Protein 1ZJJ (pdb70)

Foldseek 3Di:
DAEEEEEDDLAQAHDQEGDPQNLVVQVLCVVVVHHYAYEYLAQQDALVVVQVSCVVNVRHDDSVRYHYLLLLVLVLCVVPHDQFEEEEAHHPRNVVSSVVSVSHYQYLVNVVVVCLLRAQAYEFFFHPPDDVSSLVSSLVSVLNHHAAEYSALDQWDADPVGTGGGRNVSSVVSCVSRVDDHQYQAFLDDSVVVVVCVVDDPHQYAFEEADLRGRQSSCVVVPHQFEHEPSGDDDPVNQVPRPGHHNYYYPGCSVVVVVVD/DEAEEEEDDLAQAPDQGGDPQSQVLVVLCVVVVHHYAYEYLAQQDALVVVQVSSVSNVDHDDSVRYHYLLLLQLVCCVPPHDQFEEEEAHHPRNVVSVVVNVSHYQYLVNVVVPCLLRAAAYEFFFHPPDDVSSLVSSLVNVLSHHAAEYSAQDQWDADPVGTHGGRNVSSVVSCVSNVDDHDYQAFLDDSSVVVVCVVPPPHQYAFEEADQRGRQSNCVVVVHQFEYEPSHDDDPVVQVVDPGHHNYYYPHSSVVSVVVVVD

Structure (mmCIF, N/CA/C/O backbone):
data_1ZJJ
#
_entry.id   1ZJJ
#
_cell.length_a   41.717
_cell.length_b   75.743
_cell.length_c   79.784
_cell.angle_alpha   90.00
_cell.angle_beta   103.21
_cell.angle_gamma   90.00
#
_symmetry.space_group_name_H-M   'P 1 21 1'
#
loop_
_entity.id
_entity.type
_entity.pdbx_description
1 polymer 'hypothetical protein PH1952'
2 non-polymer 'MAGNESIUM ION'
3 water water
#
loop_
_atom_site.group_PDB
_atom_site.id
_atom_site.type_symbol
_atom_site.label_atom_id
_atom_site.label_alt_id
_atom_site.label_comp_id
_atom_site.label_asym_id
_atom_site.label_entity_id
_atom_site.label_seq_id
_atom_site.pdbx_PDB_ins_code
_atom_site.Cartn_x
_atom_site.Cartn_y
_atom_site.Cartn_z
_atom_site.occupancy
_atom_site.B_iso_or_equiv
_atom_site.auth_seq_id
_atom_site.auth_comp_id
_atom_site.auth_asym_id
_atom_site.auth_atom_id
_atom_site.pdbx_PDB_model_num
ATOM 1 N N . MET A 1 1 ? 4.975 -21.893 -1.348 1.00 42.33 1 MET A N 1
ATOM 2 C CA . MET A 1 1 ? 4.988 -22.627 -0.066 1.00 41.46 1 MET A CA 1
ATOM 3 C C . MET A 1 1 ? 4.721 -21.723 1.133 1.00 39.49 1 MET A C 1
ATOM 4 O O . MET A 1 1 ? 3.650 -21.124 1.240 1.00 39.61 1 MET A O 1
ATOM 9 N N . VAL A 1 2 ? 5.692 -21.657 2.038 1.00 34.81 2 VAL A N 1
ATOM 10 C CA . VAL A 1 2 ? 5.588 -20.840 3.247 1.00 30.75 2 VAL A CA 1
ATOM 11 C C . VAL A 1 2 ? 6.789 -19.909 3.427 1.00 27.74 2 VAL A C 1
ATOM 12 O O . VAL A 1 2 ? 7.930 -20.337 3.325 1.00 26.65 2 VAL A O 1
ATOM 16 N N . ALA A 1 3 ? 6.514 -18.634 3.683 1.00 24.42 3 ALA A N 1
ATOM 17 C CA . ALA A 1 3 ? 7.570 -17.653 3.895 1.00 22.10 3 ALA A CA 1
ATOM 18 C C . ALA A 1 3 ? 7.390 -17.078 5.296 1.00 21.38 3 ALA A C 1
ATOM 19 O O . ALA A 1 3 ? 6.276 -16.713 5.685 1.00 22.09 3 ALA A O 1
ATOM 21 N N . ILE A 1 4 ? 8.479 -16.995 6.054 1.00 19.07 4 ILE A N 1
ATOM 22 C CA . ILE A 1 4 ? 8.398 -16.486 7.420 1.00 17.87 4 ILE A CA 1
ATOM 23 C C . ILE A 1 4 ? 8.962 -15.073 7.581 1.00 17.72 4 ILE A C 1
ATOM 24 O O . ILE A 1 4 ? 10.108 -14.807 7.221 1.00 19.50 4 ILE A O 1
ATOM 29 N N . ILE A 1 5 ? 8.138 -14.175 8.119 1.00 17.60 5 ILE A N 1
ATOM 30 C CA . ILE A 1 5 ? 8.518 -12.781 8.337 1.00 17.40 5 ILE A CA 1
ATOM 31 C C . ILE A 1 5 ? 8.777 -12.586 9.833 1.00 17.03 5 ILE A C 1
ATOM 32 O O . ILE A 1 5 ? 7.897 -12.826 10.663 1.00 17.28 5 ILE A O 1
ATOM 37 N N . PHE A 1 6 ? 9.987 -12.159 10.174 1.00 17.65 6 PHE A N 1
ATOM 38 C CA . PHE A 1 6 ? 10.348 -11.969 11.571 1.00 18.60 6 PHE A CA 1
ATOM 39 C C . PHE A 1 6 ? 10.540 -10.536 11.989 1.00 18.65 6 PHE A C 1
ATOM 40 O O . PHE A 1 6 ? 11.257 -9.779 11.334 1.00 19.20 6 PHE A O 1
ATOM 48 N N . ASP A 1 7 ? 9.906 -10.170 13.092 1.00 18.72 7 ASP A N 1
ATOM 49 C CA . ASP A 1 7 ? 10.132 -8.861 13.651 1.00 18.26 7 ASP A CA 1
ATOM 50 C C . ASP A 1 7 ? 11.508 -9.128 14.271 1.00 18.64 7 ASP A C 1
ATOM 51 O O . ASP A 1 7 ? 11.859 -10.290 14.512 1.00 17.26 7 ASP A O 1
ATOM 56 N N . MET A 1 8 ? 12.285 -8.093 14.558 1.00 18.56 8 MET A N 1
ATOM 57 C CA . MET A 1 8 ? 13.625 -8.331 15.073 1.00 18.47 8 MET A CA 1
ATOM 58 C C . MET A 1 8 ? 13.880 -8.223 16.575 1.00 19.13 8 MET A C 1
ATOM 59 O O . MET A 1 8 ? 14.203 -9.222 17.224 1.00 18.35 8 MET A O 1
ATOM 64 N N . ASP A 1 9 ? 13.760 -7.023 17.129 1.00 18.64 9 ASP A N 1
ATOM 65 C CA . ASP A 1 9 ? 14.004 -6.831 18.557 1.00 18.13 9 ASP A CA 1
ATOM 66 C C . ASP A 1 9 ? 12.987 -7.604 19.399 1.00 18.01 9 ASP A C 1
ATOM 67 O O . ASP A 1 9 ? 11.789 -7.440 19.225 1.00 16.02 9 ASP A O 1
ATOM 72 N N . GLY A 1 10 ? 13.470 -8.452 20.301 1.00 15.22 10 GLY A N 1
ATOM 73 C CA . GLY A 1 10 ? 12.580 -9.228 21.144 1.00 16.20 10 GLY A CA 1
ATOM 74 C C . GLY A 1 10 ? 12.197 -10.562 20.525 1.00 16.54 10 GLY A C 1
ATOM 75 O O . GLY A 1 10 ? 11.466 -11.349 21.125 1.00 16.05 10 GLY A O 1
ATOM 76 N N . VAL A 1 11 ? 12.696 -10.815 19.320 1.00 16.28 11 VAL A N 1
ATOM 77 C CA . VAL A 1 11 ? 12.403 -12.049 18.607 1.00 17.04 11 VAL A CA 1
ATOM 78 C C . VAL A 1 11 ? 13.693 -12.766 18.212 1.00 16.91 11 VAL A C 1
ATOM 79 O O . VAL A 1 11 ? 13.897 -13.933 18.545 1.00 16.34 11 VAL A O 1
ATOM 83 N N . LEU A 1 12 ? 14.563 -12.059 17.500 1.00 17.94 12 LEU A N 1
ATOM 84 C CA . LEU A 1 12 ? 15.830 -12.629 17.058 1.00 19.53 12 LEU A CA 1
ATOM 85 C C . LEU A 1 12 ? 16.912 -12.340 18.091 1.00 19.84 12 LEU A C 1
ATOM 86 O O . LEU A 1 12 ? 17.914 -13.045 18.176 1.00 19.70 12 LEU A O 1
ATOM 91 N N . TYR A 1 13 ? 16.697 -11.291 18.873 1.00 20.84 13 TYR A N 1
ATOM 92 C CA . TYR A 1 13 ? 17.642 -10.896 19.905 1.00 21.00 13 TYR A CA 1
ATOM 93 C C . TYR A 1 13 ? 16.995 -9.887 20.833 1.00 24.37 13 TYR A C 1
ATOM 94 O O . TYR A 1 13 ? 15.839 -9.493 20.640 1.00 21.83 13 TYR A O 1
ATOM 103 N N . ARG A 1 14 ? 17.763 -9.476 21.838 1.00 27.58 14 ARG A N 1
ATOM 104 C CA . ARG A 1 14 ? 17.340 -8.476 22.814 1.00 33.62 14 ARG A CA 1
ATOM 105 C C . ARG A 1 14 ? 18.472 -7.485 22.975 1.00 36.83 14 ARG A C 1
ATOM 106 O O . ARG A 1 14 ? 19.536 -7.835 23.488 1.00 37.12 14 ARG A O 1
ATOM 114 N N . GLY A 1 15 ? 18.243 -6.250 22.556 1.00 39.45 15 GLY A N 1
ATOM 115 C CA . GLY A 1 15 ? 19.278 -5.253 22.686 1.00 41.65 15 GLY A CA 1
ATOM 116 C C . GLY A 1 15 ? 20.560 -5.654 21.987 1.00 43.48 15 GLY A C 1
ATOM 117 O O . GLY A 1 15 ? 20.707 -5.431 20.784 1.00 44.65 15 GLY A O 1
ATOM 118 N N . ASN A 1 16 ? 21.469 -6.283 22.725 1.00 44.26 16 ASN A N 1
ATOM 119 C CA . ASN A 1 16 ? 22.762 -6.636 22.169 1.00 45.53 16 ASN A CA 1
ATOM 120 C C . ASN A 1 16 ? 23.106 -8.124 22.055 1.00 44.81 16 ASN A C 1
ATOM 121 O O . ASN A 1 16 ? 24.186 -8.468 21.570 1.00 45.35 16 ASN A O 1
ATOM 126 N N . ARG A 1 17 ? 22.196 -9.004 22.468 1.00 44.14 17 ARG A N 1
ATOM 127 C CA . ARG A 1 17 ? 22.484 -10.439 22.430 1.00 41.98 17 ARG A CA 1
ATOM 128 C C . ARG A 1 17 ? 21.418 -11.294 21.754 1.00 39.55 17 ARG A C 1
ATOM 129 O O . ARG A 1 17 ? 20.230 -11.179 22.055 1.00 37.79 17 ARG A O 1
ATOM 137 N N . ALA A 1 18 ? 21.868 -12.153 20.841 1.00 36.78 18 ALA A N 1
ATOM 138 C CA . ALA A 1 18 ? 20.988 -13.054 20.104 1.00 34.25 18 ALA A CA 1
ATOM 139 C C . ALA A 1 18 ? 20.272 -13.983 21.072 1.00 32.21 18 ALA A C 1
ATOM 140 O O . ALA A 1 18 ? 20.814 -14.346 22.112 1.00 31.65 18 ALA A O 1
ATOM 142 N N . ILE A 1 19 ? 19.046 -14.351 20.730 1.00 28.27 19 ILE A N 1
ATOM 143 C CA . ILE A 1 19 ? 18.260 -15.255 21.553 1.00 27.55 19 ILE A CA 1
ATOM 144 C C . ILE A 1 19 ? 18.726 -16.667 21.197 1.00 27.71 19 ILE A C 1
ATOM 145 O O . ILE A 1 19 ? 18.967 -16.975 20.032 1.00 26.12 19 ILE A O 1
ATOM 150 N N . PRO A 1 20 ? 18.884 -17.535 22.203 1.00 27.16 20 PRO A N 1
ATOM 151 C CA . PRO A 1 20 ? 19.337 -18.907 21.951 1.00 27.27 20 PRO A CA 1
ATOM 152 C C . PRO A 1 20 ? 18.479 -19.708 20.975 1.00 25.21 20 PRO A C 1
ATOM 153 O O . PRO A 1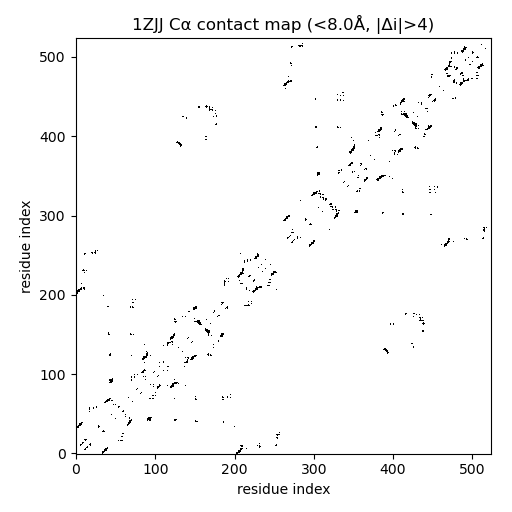 20 ? 17.254 -19.706 21.058 1.00 23.34 20 PRO A O 1
ATOM 157 N N . GLY A 1 21 ? 19.142 -20.394 20.049 1.00 24.12 21 GLY A N 1
ATOM 158 C CA . GLY A 1 21 ? 18.428 -21.198 19.077 1.00 23.31 21 GLY A CA 1
ATOM 159 C C . GLY A 1 21 ? 18.158 -20.481 17.767 1.00 23.38 21 GLY A C 1
ATOM 160 O O . GLY A 1 21 ? 17.781 -21.115 16.780 1.00 21.89 21 GLY A O 1
ATOM 161 N N . VAL A 1 22 ? 18.355 -19.163 17.752 1.00 23.25 22 VAL A N 1
ATOM 162 C CA . VAL A 1 22 ? 18.114 -18.376 16.547 1.00 23.06 22 VAL A CA 1
ATOM 163 C C . VAL A 1 22 ? 19.056 -18.739 15.405 1.00 24.94 22 VAL A C 1
ATOM 164 O O . VAL A 1 22 ? 18.652 -18.743 14.239 1.00 23.26 22 VAL A O 1
ATOM 168 N N . ARG A 1 23 ? 20.307 -19.048 15.732 1.00 24.93 23 ARG A N 1
ATOM 169 C CA . ARG A 1 23 ? 21.264 -19.406 14.695 1.00 27.68 23 ARG A CA 1
ATOM 170 C C . ARG A 1 23 ? 20.881 -20.725 14.040 1.00 26.54 23 ARG A C 1
ATOM 171 O O . ARG A 1 23 ? 20.952 -20.855 12.820 1.00 26.81 23 ARG A O 1
ATOM 179 N N . GLU A 1 24 ? 20.474 -21.705 14.843 1.00 26.12 24 GLU A N 1
ATOM 180 C CA . GLU A 1 24 ? 20.082 -22.997 14.287 1.00 26.57 24 GLU A CA 1
ATOM 181 C C . GLU A 1 24 ? 18.895 -22.793 13.350 1.00 25.40 24 GLU A C 1
ATOM 182 O O . GLU A 1 24 ? 18.876 -23.300 12.230 1.00 25.04 24 GLU A O 1
ATOM 188 N N . LEU A 1 25 ? 17.905 -22.039 13.818 1.00 23.86 25 LEU A N 1
ATOM 189 C CA . LEU A 1 25 ? 16.706 -21.765 13.030 1.00 22.60 25 LEU A CA 1
ATOM 190 C C . LEU A 1 25 ? 17.022 -21.152 11.670 1.00 21.32 25 LEU A C 1
ATOM 191 O O . LEU A 1 25 ? 16.602 -21.673 10.633 1.00 20.31 25 LEU A O 1
ATOM 196 N N . ILE A 1 26 ? 17.761 -20.049 11.672 1.00 19.44 26 ILE A N 1
ATOM 197 C CA . ILE A 1 26 ? 18.108 -19.376 10.427 1.00 19.87 26 ILE A CA 1
ATOM 198 C C . ILE A 1 26 ? 18.873 -20.303 9.472 1.00 20.47 26 ILE A C 1
ATOM 199 O O . ILE A 1 26 ? 18.613 -20.323 8.268 1.00 18.21 26 ILE A O 1
ATOM 204 N N . GLU A 1 27 ? 19.816 -21.070 10.003 1.00 19.87 27 GLU A N 1
ATOM 205 C CA . GLU A 1 27 ? 20.561 -21.983 9.157 1.00 22.54 27 GLU A CA 1
ATOM 206 C C . GLU A 1 27 ? 19.584 -23.034 8.636 1.00 21.82 27 GLU A C 1
ATOM 207 O O . GLU A 1 27 ? 19.652 -23.438 7.475 1.00 22.28 27 GLU A O 1
ATOM 213 N N . PHE A 1 28 ? 18.657 -23.455 9.488 1.00 21.72 28 PHE A N 1
ATOM 214 C CA . PHE A 1 28 ? 17.662 -24.444 9.086 1.00 24.27 28 PHE A CA 1
ATOM 215 C C . PHE A 1 28 ? 16.789 -23.948 7.928 1.00 23.60 28 PHE A C 1
ATOM 216 O O . PHE A 1 28 ? 16.527 -24.691 6.986 1.00 24.04 28 PHE A O 1
ATOM 224 N N . LEU A 1 29 ? 16.330 -22.700 8.000 1.00 23.09 29 LEU A N 1
ATOM 225 C CA . LEU A 1 29 ? 15.492 -22.138 6.938 1.00 23.36 29 LEU A CA 1
ATOM 226 C C . LEU A 1 29 ? 16.242 -22.114 5.611 1.00 23.86 29 LEU A C 1
ATOM 227 O O . LEU A 1 29 ? 15.683 -22.438 4.557 1.00 22.58 29 LEU A O 1
ATOM 232 N N . LYS A 1 30 ? 17.510 -21.722 5.666 1.00 25.44 30 LYS A N 1
ATOM 233 C CA . LYS A 1 30 ? 18.331 -21.647 4.471 1.00 26.73 30 LYS A CA 1
ATOM 234 C C . LYS A 1 30 ? 18.493 -23.020 3.833 1.00 28.08 30 LYS A C 1
ATOM 235 O O . LYS A 1 30 ? 18.295 -23.170 2.623 1.00 28.42 30 LYS A O 1
ATOM 241 N N . GLU A 1 31 ? 18.846 -24.020 4.644 1.00 28.36 31 GLU A N 1
ATOM 242 C CA . GLU A 1 31 ? 19.045 -25.391 4.157 1.00 30.22 31 GLU A CA 1
ATOM 243 C C . GLU A 1 31 ? 17.793 -25.893 3.439 1.00 30.83 31 GLU A C 1
ATOM 244 O O . GLU A 1 31 ? 17.896 -26.604 2.425 1.00 30.21 31 GLU A O 1
ATOM 250 N N . ARG A 1 32 ? 16.617 -25.540 3.968 1.00 30.28 32 ARG A N 1
ATOM 251 C CA . ARG A 1 32 ? 15.352 -25.980 3.400 1.00 31.46 32 ARG A CA 1
ATOM 252 C C . ARG A 1 32 ? 14.796 -25.056 2.298 1.00 30.35 32 ARG A C 1
ATOM 253 O O . ARG A 1 32 ? 13.778 -25.386 1.668 1.00 30.58 32 ARG A O 1
ATOM 261 N N . GLY A 1 33 ? 15.458 -23.921 2.049 1.00 27.75 33 GLY A N 1
ATOM 262 C CA . GLY A 1 33 ? 14.985 -22.997 1.029 1.00 27.48 33 GLY A CA 1
ATOM 263 C C . GLY A 1 33 ? 13.656 -22.371 1.417 1.00 26.15 33 GLY A C 1
ATOM 264 O O . GLY A 1 33 ? 12.846 -22.018 0.556 1.00 26.09 33 GLY A O 1
ATOM 265 N N . ILE A 1 34 ? 13.421 -22.256 2.722 1.00 23.83 34 ILE A N 1
ATOM 266 C CA . ILE A 1 34 ? 12.192 -21.654 3.228 1.00 23.44 34 ILE A CA 1
ATOM 267 C C . ILE A 1 34 ? 12.434 -20.159 3.200 1.00 22.10 34 ILE A C 1
ATOM 268 O O . ILE A 1 34 ? 13.318 -19.669 3.885 1.00 22.14 34 ILE A O 1
ATOM 273 N N . PRO A 1 35 ? 11.665 -19.421 2.394 1.00 22.68 35 PRO A N 1
ATOM 274 C CA . PRO A 1 35 ? 11.815 -17.967 2.287 1.00 22.62 35 PRO A CA 1
ATOM 275 C C . PRO A 1 35 ? 11.524 -17.235 3.600 1.00 22.85 35 PRO A C 1
ATOM 276 O O . PRO A 1 35 ? 10.642 -17.633 4.364 1.00 19.96 35 PRO A O 1
ATOM 280 N N . PHE A 1 36 ? 12.262 -16.161 3.855 1.00 22.56 36 PHE A N 1
ATOM 281 C CA . PHE A 1 36 ? 12.057 -15.386 5.071 1.00 21.71 36 PHE A CA 1
ATOM 282 C C . PHE A 1 36 ? 12.648 -13.985 4.950 1.00 21.62 36 PHE A C 1
ATOM 283 O O . PHE A 1 36 ? 13.517 -13.731 4.113 1.00 20.76 36 PHE A O 1
ATOM 291 N N . ALA A 1 37 ? 12.162 -13.076 5.787 1.00 20.85 37 ALA A N 1
ATOM 292 C CA . ALA A 1 37 ? 12.651 -11.704 5.797 1.00 21.69 37 ALA A CA 1
ATOM 293 C C . ALA A 1 37 ? 12.554 -11.155 7.213 1.00 21.62 37 ALA A C 1
ATOM 294 O O . ALA A 1 37 ? 11.789 -11.657 8.041 1.00 20.38 37 ALA A O 1
ATOM 296 N N . PHE A 1 38 ? 13.356 -10.138 7.492 1.00 22.46 38 PHE A N 1
ATOM 297 C CA . PHE A 1 38 ? 13.342 -9.507 8.801 1.00 21.14 38 PHE A CA 1
ATOM 298 C C . PHE A 1 38 ? 12.657 -8.165 8.614 1.00 22.46 38 PHE A C 1
ATOM 299 O O . PHE A 1 38 ? 12.918 -7.443 7.652 1.00 20.43 38 PHE A O 1
ATOM 307 N N . LEU A 1 39 ? 11.764 -7.847 9.535 1.00 21.57 39 LEU A N 1
ATOM 308 C CA . LEU A 1 39 ? 10.991 -6.624 9.446 1.00 24.53 39 LEU A CA 1
ATOM 309 C C . LEU A 1 39 ? 11.157 -5.811 10.715 1.00 25.23 39 LEU A C 1
ATOM 310 O O . LEU A 1 39 ? 11.005 -6.338 11.815 1.00 27.76 39 LEU A O 1
ATOM 315 N N . THR A 1 40 ? 11.490 -4.535 10.565 1.00 23.45 40 THR A N 1
ATOM 316 C CA . THR A 1 40 ? 11.641 -3.658 11.720 1.00 22.77 40 THR A CA 1
ATOM 317 C C . THR A 1 40 ? 11.069 -2.279 11.423 1.00 22.75 40 THR A C 1
ATOM 318 O O . THR A 1 40 ? 11.261 -1.747 10.331 1.00 22.23 40 THR A O 1
ATOM 322 N N . ASN A 1 41 ? 10.362 -1.710 12.394 1.00 20.58 41 ASN A N 1
ATOM 323 C CA . ASN A 1 41 ? 9.788 -0.382 12.234 1.00 22.93 41 ASN A CA 1
ATOM 324 C C . ASN A 1 41 ? 10.828 0.732 12.382 1.00 23.11 41 ASN A C 1
ATOM 325 O O . ASN A 1 41 ? 10.523 1.900 12.153 1.00 23.05 41 ASN A O 1
ATOM 330 N N . ASN A 1 42 ? 12.050 0.379 12.768 1.00 24.03 42 ASN A N 1
ATOM 331 C CA . ASN A 1 42 ? 13.089 1.389 12.927 1.00 25.61 42 ASN A CA 1
ATOM 332 C C . ASN A 1 42 ? 13.640 1.830 11.578 1.00 25.23 42 ASN A C 1
ATOM 333 O O . ASN A 1 42 ? 13.844 1.010 10.688 1.00 23.99 42 ASN A O 1
ATOM 338 N N . SER A 1 43 ? 13.896 3.126 11.429 1.00 26.37 43 SER A N 1
ATOM 339 C CA . SER A 1 43 ? 14.420 3.632 10.165 1.00 27.30 43 SER A CA 1
ATOM 340 C C . SER A 1 43 ? 15.721 4.403 10.300 1.00 26.94 43 SER A C 1
ATOM 341 O O . SER A 1 43 ? 16.191 4.991 9.332 1.00 27.83 43 SER A O 1
ATOM 344 N N . THR A 1 44 ? 16.307 4.404 11.492 1.00 26.26 44 THR A N 1
ATOM 345 C CA . THR A 1 44 ? 17.557 5.124 11.709 1.00 25.31 44 THR A CA 1
ATOM 346 C C . THR A 1 44 ? 18.748 4.405 11.082 1.00 25.80 44 THR A C 1
ATOM 347 O O . THR A 1 44 ? 19.753 5.027 10.775 1.00 23.63 44 THR A O 1
ATOM 351 N N . LYS A 1 45 ? 18.634 3.091 10.913 1.00 25.85 45 LYS A N 1
ATOM 352 C CA . LYS A 1 45 ? 19.719 2.289 10.344 1.00 27.62 45 LYS A CA 1
ATOM 353 C C . LYS A 1 45 ? 19.491 1.766 8.926 1.00 25.92 45 LYS A C 1
ATOM 354 O O . LYS A 1 45 ? 18.356 1.613 8.466 1.00 24.92 45 LYS A O 1
ATOM 360 N N . THR A 1 46 ? 20.597 1.487 8.245 1.00 24.33 46 THR A N 1
ATOM 361 C CA . THR A 1 46 ? 20.550 0.957 6.886 1.00 23.47 46 THR A CA 1
ATOM 362 C C . THR A 1 46 ? 20.427 -0.550 7.031 1.00 22.69 46 THR A C 1
ATOM 363 O O . THR A 1 46 ? 20.761 -1.099 8.080 1.00 20.70 46 THR A O 1
ATOM 367 N N . PRO A 1 47 ? 19.929 -1.242 5.995 1.00 22.69 47 PRO A N 1
ATOM 368 C CA . PRO A 1 47 ? 19.804 -2.699 6.096 1.00 23.54 47 PRO A CA 1
ATOM 369 C C . PRO A 1 47 ? 21.177 -3.318 6.324 1.00 23.97 47 PRO A C 1
ATOM 370 O O . PRO A 1 47 ? 21.321 -4.299 7.049 1.00 23.19 47 PRO A O 1
ATOM 374 N N . GLU A 1 48 ? 22.181 -2.716 5.696 1.00 25.42 48 GLU A N 1
ATOM 375 C CA . GLU A 1 48 ? 23.556 -3.170 5.806 1.00 27.09 48 GLU A CA 1
ATOM 376 C C . GLU A 1 48 ? 24.034 -3.113 7.257 1.00 28.35 48 GLU A C 1
ATOM 377 O O . GLU A 1 48 ? 24.721 -4.019 7.728 1.00 28.10 48 GLU A O 1
ATOM 383 N N . MET A 1 49 ? 23.672 -2.047 7.968 1.00 29.35 49 MET A N 1
ATOM 384 C CA . MET A 1 49 ? 24.075 -1.899 9.367 1.00 29.78 49 MET A CA 1
ATOM 385 C C . MET A 1 49 ? 23.468 -3.011 10.215 1.00 28.74 49 MET A C 1
ATOM 386 O O . MET A 1 49 ? 24.117 -3.539 11.122 1.00 28.63 49 MET A O 1
ATOM 391 N N . TYR A 1 50 ? 22.219 -3.360 9.926 1.00 27.79 50 TYR A N 1
ATOM 392 C CA . TYR A 1 50 ? 21.561 -4.434 10.656 1.00 27.33 50 TYR A CA 1
ATOM 393 C C . TYR A 1 50 ? 22.247 -5.765 10.360 1.00 27.63 50 TYR A C 1
ATOM 394 O O . TYR A 1 50 ? 22.416 -6.588 11.257 1.00 26.78 50 TYR A O 1
ATOM 403 N N . ARG A 1 51 ? 22.640 -5.978 9.103 1.00 28.69 51 ARG A N 1
ATOM 404 C CA . ARG A 1 51 ? 23.319 -7.223 8.744 1.00 28.79 51 ARG A CA 1
ATOM 405 C C . ARG A 1 51 ? 24.549 -7.417 9.608 1.00 28.75 51 ARG A C 1
ATOM 406 O O . ARG A 1 51 ? 24.794 -8.506 10.119 1.00 29.90 51 ARG A O 1
ATOM 414 N N . GLU A 1 52 ? 25.331 -6.354 9.757 1.00 30.40 52 GLU A N 1
ATOM 415 C CA . GLU A 1 52 ? 26.543 -6.414 10.559 1.00 30.37 52 GLU A CA 1
ATOM 416 C C . GLU A 1 52 ? 26.246 -6.677 12.035 1.00 29.15 52 GLU A C 1
ATOM 417 O O . GLU A 1 52 ? 26.965 -7.434 12.679 1.00 27.27 52 GLU A O 1
ATOM 423 N N . LYS A 1 53 ? 25.191 -6.056 12.563 1.00 28.12 53 LYS A N 1
ATOM 424 C CA . LYS A 1 53 ? 24.789 -6.252 13.957 1.00 28.57 53 LYS A CA 1
ATOM 425 C C . LYS A 1 53 ? 24.413 -7.722 14.167 1.00 29.14 53 LYS A C 1
ATOM 426 O O . LYS A 1 53 ? 24.782 -8.337 15.168 1.00 29.15 53 LYS A O 1
ATOM 432 N N . LEU A 1 54 ? 23.670 -8.277 13.213 1.00 29.11 54 LEU A N 1
ATOM 433 C CA . LEU A 1 54 ? 23.236 -9.668 13.287 1.00 29.92 54 LEU A CA 1
ATOM 434 C C . LEU A 1 54 ? 24.384 -10.660 13.124 1.00 31.01 54 LEU A C 1
ATOM 435 O O . LEU A 1 54 ? 24.457 -11.659 13.841 1.00 31.34 54 LEU A O 1
ATOM 440 N N . LEU A 1 55 ? 25.279 -10.391 12.180 1.00 32.46 55 LEU A N 1
ATOM 441 C CA . LEU A 1 55 ? 26.396 -11.297 11.946 1.00 33.68 55 LEU A CA 1
ATOM 442 C C . LEU A 1 55 ? 27.270 -11.412 13.184 1.00 34.34 55 LEU A C 1
ATOM 443 O O . LEU A 1 55 ? 27.757 -12.495 13.502 1.00 35.50 55 LEU A O 1
ATOM 448 N N . LYS A 1 56 ? 27.469 -10.297 13.882 1.00 35.69 56 LYS A N 1
ATOM 449 C CA . LYS A 1 56 ? 28.285 -10.309 15.089 1.00 36.68 56 LYS A CA 1
ATOM 450 C C . LYS A 1 56 ? 27.657 -11.204 16.146 1.00 37.25 56 LYS A C 1
ATOM 451 O O . LYS A 1 56 ? 28.317 -11.601 17.105 1.00 36.58 56 LYS A O 1
ATOM 457 N N . MET A 1 57 ? 26.375 -11.510 15.968 1.00 37.51 57 MET A N 1
ATOM 458 C CA . MET A 1 57 ? 25.656 -12.369 16.904 1.00 38.41 57 MET A CA 1
ATOM 459 C C . MET A 1 57 ? 25.620 -13.788 16.369 1.00 38.04 57 MET A C 1
ATOM 460 O O . MET A 1 57 ? 25.079 -14.687 17.014 1.00 39.77 57 MET A O 1
ATOM 465 N N . GLY A 1 58 ? 26.184 -13.985 15.182 1.00 37.17 58 GLY A N 1
ATOM 466 C CA . GLY A 1 58 ? 26.183 -15.304 14.584 1.00 36.35 58 GLY A CA 1
ATOM 467 C C . GLY A 1 58 ? 24.937 -15.525 13.748 1.00 36.17 58 GLY A C 1
ATOM 468 O O . GLY A 1 58 ? 24.580 -16.663 13.444 1.00 37.93 58 GLY A O 1
ATOM 469 N N . ILE A 1 59 ? 24.264 -14.434 13.393 1.00 34.97 59 ILE A N 1
ATOM 470 C CA . ILE A 1 59 ? 23.058 -14.490 12.571 1.00 34.76 59 ILE A CA 1
ATOM 471 C C . ILE A 1 59 ? 23.484 -13.978 11.196 1.00 33.74 59 ILE A C 1
ATOM 472 O O . ILE A 1 59 ? 23.679 -12.778 11.004 1.00 33.74 59 ILE A O 1
ATOM 477 N N . ASP A 1 60 ? 23.619 -14.896 10.243 1.00 32.48 60 ASP A N 1
ATOM 478 C CA . ASP A 1 60 ? 24.098 -14.565 8.903 1.00 30.92 60 ASP A CA 1
ATOM 479 C C . ASP A 1 60 ? 23.038 -14.544 7.806 1.00 29.59 60 ASP A C 1
ATOM 480 O O . ASP A 1 60 ? 22.618 -15.597 7.339 1.00 29.20 60 ASP A O 1
ATOM 485 N N . VAL A 1 61 ? 22.635 -13.350 7.377 1.00 27.03 61 VAL A N 1
ATOM 486 C CA . VAL A 1 61 ? 21.633 -13.211 6.321 1.00 26.12 61 VAL A CA 1
ATOM 487 C C . VAL A 1 61 ? 21.999 -12.124 5.317 1.00 26.02 61 VAL A C 1
ATOM 488 O O . VAL A 1 61 ? 22.934 -11.360 5.528 1.00 26.58 61 VAL A O 1
ATOM 492 N N . SER A 1 62 ? 21.249 -1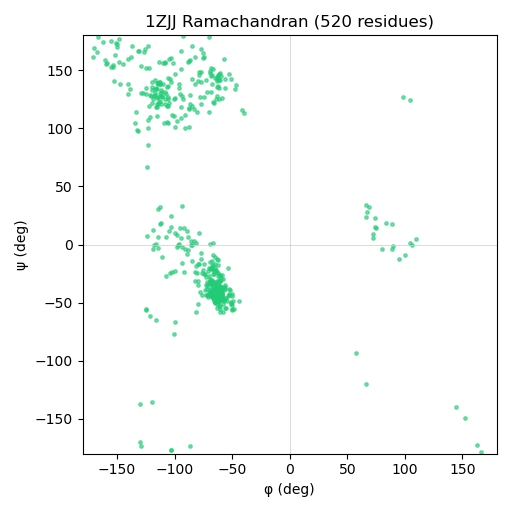2.064 4.220 1.00 27.40 62 SER A N 1
ATOM 493 C CA . SER A 1 62 ? 21.476 -11.059 3.190 1.00 26.43 62 SER A CA 1
ATOM 494 C C . SER A 1 62 ? 20.752 -9.771 3.560 1.00 27.04 62 SER A C 1
ATOM 495 O O . SER A 1 62 ? 19.644 -9.805 4.101 1.00 24.94 62 SER A O 1
ATOM 498 N N . SER A 1 63 ? 21.379 -8.637 3.267 1.00 25.96 63 SER A N 1
ATOM 499 C CA . SER A 1 63 ? 20.772 -7.349 3.561 1.00 26.51 63 SER A CA 1
ATOM 500 C C . SER A 1 63 ? 19.493 -7.171 2.749 1.00 26.99 63 SER A C 1
ATOM 501 O O . SER A 1 63 ? 18.622 -6.383 3.114 1.00 25.94 63 SER A O 1
ATOM 504 N N . SER A 1 64 ? 19.380 -7.912 1.650 1.00 25.13 64 SER A N 1
ATOM 505 C CA . SER A 1 64 ? 18.210 -7.801 0.788 1.00 25.73 64 SER A CA 1
ATOM 506 C C . SER A 1 64 ? 16.912 -8.299 1.424 1.00 24.85 64 SER A C 1
ATOM 507 O O . SER A 1 64 ? 15.829 -8.033 0.902 1.00 25.11 64 SER A O 1
ATOM 510 N N . ILE A 1 65 ? 17.007 -9.021 2.537 1.00 23.37 65 ILE A N 1
ATOM 511 C CA . ILE A 1 65 ? 15.794 -9.503 3.193 1.00 25.07 65 ILE A CA 1
ATOM 512 C C . ILE A 1 65 ? 15.492 -8.753 4.491 1.00 25.41 65 ILE A C 1
ATOM 513 O O . ILE A 1 65 ? 14.567 -9.103 5.226 1.00 24.49 65 ILE A O 1
ATOM 518 N N . ILE A 1 66 ? 16.276 -7.713 4.762 1.00 24.80 66 ILE A N 1
ATOM 519 C CA . ILE A 1 66 ? 16.075 -6.893 5.949 1.00 24.48 66 ILE A CA 1
ATOM 520 C C . ILE A 1 66 ? 15.287 -5.662 5.523 1.00 24.83 66 ILE A C 1
ATOM 521 O O . ILE A 1 66 ? 15.816 -4.761 4.868 1.00 24.49 66 ILE A O 1
ATOM 526 N N . ILE A 1 67 ? 14.013 -5.638 5.893 1.00 22.60 67 ILE A N 1
ATOM 527 C CA . ILE A 1 67 ? 13.132 -4.538 5.536 1.00 21.75 67 ILE A CA 1
ATOM 528 C C . ILE A 1 67 ? 12.902 -3.589 6.696 1.00 21.37 67 ILE A C 1
ATOM 529 O O . ILE A 1 67 ? 12.254 -3.944 7.686 1.00 20.89 67 ILE A O 1
ATOM 534 N N . THR A 1 68 ? 13.439 -2.384 6.565 1.00 20.99 68 THR A N 1
ATOM 535 C CA . THR A 1 68 ? 13.286 -1.348 7.573 1.00 20.86 68 THR A CA 1
ATOM 536 C C . THR A 1 68 ? 12.085 -0.497 7.158 1.00 21.06 68 THR A C 1
ATOM 537 O O . THR A 1 68 ? 11.609 -0.595 6.022 1.00 19.21 68 THR A O 1
ATOM 541 N N . SER A 1 69 ? 11.588 0.333 8.067 1.00 20.37 69 SER A N 1
ATOM 542 C CA . SER A 1 69 ? 10.451 1.178 7.730 1.00 21.24 69 SER A CA 1
ATOM 543 C C . SER A 1 69 ? 10.866 2.205 6.682 1.00 21.69 69 SER A C 1
ATOM 544 O O . SER A 1 69 ? 10.035 2.692 5.919 1.00 22.50 69 SER A O 1
ATOM 547 N N . GLY A 1 70 ? 12.154 2.531 6.649 1.00 22.52 70 GLY A N 1
ATOM 548 C CA . GLY A 1 70 ? 12.642 3.487 5.669 1.00 23.75 70 GLY A CA 1
ATOM 549 C C . GLY A 1 70 ? 12.571 2.884 4.276 1.00 23.52 70 GLY A C 1
ATOM 550 O O . GLY A 1 70 ? 12.152 3.529 3.313 1.00 22.58 70 GLY A O 1
ATOM 551 N N . LEU A 1 71 ? 12.986 1.629 4.178 1.00 23.22 71 LEU A N 1
ATOM 552 C CA . LEU A 1 71 ? 12.959 0.912 2.916 1.00 24.32 71 LEU A CA 1
ATOM 553 C C . LEU A 1 71 ? 11.498 0.788 2.471 1.00 22.99 71 LEU A C 1
ATOM 554 O O . LEU A 1 71 ? 11.168 1.044 1.317 1.00 22.14 71 LEU A O 1
ATOM 559 N N . ALA A 1 72 ? 10.625 0.406 3.397 1.00 22.78 72 ALA A N 1
ATOM 560 C CA . ALA A 1 72 ? 9.207 0.254 3.087 1.00 21.24 72 ALA A CA 1
ATOM 561 C C . ALA A 1 72 ? 8.599 1.582 2.634 1.00 21.87 72 ALA A C 1
ATOM 562 O O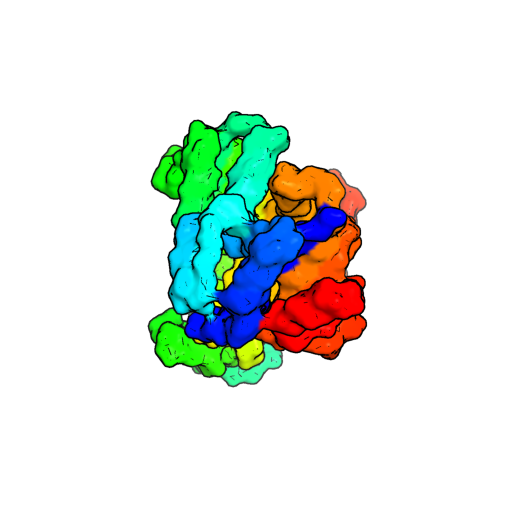 . ALA A 1 72 ? 7.739 1.611 1.754 1.00 20.30 72 ALA A O 1
ATOM 564 N N . THR A 1 73 ? 9.061 2.679 3.230 1.00 21.37 73 THR A N 1
ATOM 565 C CA . THR A 1 73 ? 8.551 4.004 2.891 1.00 21.43 73 THR A CA 1
ATOM 566 C C . THR A 1 73 ? 8.915 4.343 1.443 1.00 21.54 73 THR A C 1
ATOM 567 O O . THR A 1 73 ? 8.097 4.889 0.699 1.00 20.73 73 THR A O 1
ATOM 571 N N . ARG A 1 74 ? 10.139 4.013 1.044 1.00 22.31 74 ARG A N 1
ATOM 572 C CA . ARG A 1 74 ? 10.587 4.271 -0.319 1.00 22.24 74 ARG A CA 1
ATOM 573 C C . ARG A 1 74 ? 9.730 3.516 -1.327 1.00 22.81 74 ARG A C 1
ATOM 574 O O . ARG A 1 74 ? 9.264 4.085 -2.313 1.00 22.23 74 ARG A O 1
ATOM 582 N N . LEU A 1 75 ? 9.524 2.230 -1.070 1.00 23.41 75 LEU A N 1
ATOM 583 C CA . LEU A 1 75 ? 8.730 1.399 -1.963 1.00 24.17 75 LEU A CA 1
ATOM 584 C C . LEU A 1 75 ? 7.285 1.886 -2.049 1.00 23.77 75 LEU A C 1
ATOM 585 O O . LEU A 1 75 ? 6.672 1.838 -3.117 1.00 22.82 75 LEU A O 1
ATOM 590 N N . TYR A 1 76 ? 6.741 2.365 -0.936 1.00 22.86 76 TYR A N 1
ATOM 591 C CA . TYR A 1 76 ? 5.372 2.866 -0.945 1.00 23.91 76 TYR A CA 1
ATOM 592 C C . TYR A 1 76 ? 5.300 4.132 -1.788 1.00 24.34 76 TYR A C 1
ATOM 593 O O . TYR A 1 76 ? 4.371 4.316 -2.577 1.00 24.89 76 TYR A O 1
ATOM 602 N N . MET A 1 77 ? 6.286 5.006 -1.611 1.00 22.97 77 MET A N 1
ATOM 603 C CA . MET A 1 77 ? 6.324 6.264 -2.338 1.00 23.41 77 MET A CA 1
ATOM 604 C C . MET A 1 77 ? 6.451 6.069 -3.847 1.00 24.92 77 MET A C 1
ATOM 605 O O . MET A 1 77 ? 5.739 6.715 -4.621 1.00 25.11 77 MET A O 1
ATOM 610 N N . SER A 1 78 ? 7.347 5.177 -4.263 1.00 25.63 78 SER A N 1
ATOM 611 C CA . SER A 1 78 ? 7.549 4.911 -5.682 1.00 28.48 78 SER A CA 1
ATOM 612 C C . SER A 1 78 ? 6.286 4.333 -6.287 1.00 29.11 78 SER A C 1
ATOM 613 O O . SER A 1 78 ? 5.902 4.670 -7.408 1.00 28.85 78 SER A O 1
ATOM 616 N N . LYS A 1 79 ? 5.640 3.460 -5.527 1.00 29.53 79 LYS A N 1
ATOM 617 C CA . LYS A 1 79 ? 4.442 2.787 -5.989 1.00 31.28 79 LYS A CA 1
ATOM 618 C C . LYS A 1 79 ? 3.169 3.627 -5.996 1.00 30.96 79 LYS A C 1
ATOM 619 O O . LYS A 1 79 ? 2.405 3.591 -6.960 1.00 31.20 79 LYS A O 1
ATOM 625 N N . HIS A 1 80 ? 2.944 4.400 -4.942 1.00 31.63 80 HIS A N 1
ATOM 626 C CA . HIS A 1 80 ? 1.709 5.172 -4.846 1.00 31.42 80 HIS A CA 1
ATOM 627 C C . HIS A 1 80 ? 1.747 6.688 -4.961 1.00 31.66 80 HIS A C 1
ATOM 628 O O . HIS A 1 80 ? 0.696 7.317 -5.088 1.00 29.99 80 HIS A O 1
ATOM 635 N N . LEU A 1 81 ? 2.928 7.289 -4.926 1.00 28.20 81 LEU A N 1
ATOM 636 C CA . LEU A 1 81 ? 2.993 8.745 -4.992 1.00 28.57 81 LEU A CA 1
ATOM 637 C C . LEU A 1 81 ? 3.631 9.319 -6.247 1.00 28.49 81 LEU A C 1
ATOM 638 O O . LEU A 1 81 ? 4.407 8.652 -6.918 1.00 28.35 81 LEU A O 1
ATOM 643 N N . ASP A 1 82 ? 3.295 10.565 -6.555 1.00 29.32 82 ASP A N 1
ATOM 644 C CA . ASP A 1 82 ? 3.876 11.226 -7.710 1.00 30.37 82 ASP A CA 1
ATOM 645 C C . ASP A 1 82 ? 5.179 11.854 -7.244 1.00 29.38 82 ASP A C 1
ATOM 646 O O . ASP A 1 82 ? 5.206 12.575 -6.258 1.00 28.83 82 ASP A O 1
ATOM 651 N N . PRO A 1 83 ? 6.277 11.594 -7.962 1.00 28.85 83 PRO A N 1
ATOM 652 C CA . PRO A 1 83 ? 7.609 12.113 -7.648 1.00 26.82 83 PRO A CA 1
ATOM 653 C C . PRO A 1 83 ? 7.627 13.604 -7.340 1.00 26.10 83 PRO A C 1
ATOM 654 O O . PRO A 1 83 ? 6.974 14.385 -8.020 1.00 24.46 83 PRO A O 1
ATOM 658 N N . GLY A 1 84 ? 8.377 13.974 -6.304 1.00 25.41 84 GLY A N 1
ATOM 659 C CA . GLY A 1 84 ? 8.485 15.360 -5.891 1.00 22.40 84 GLY A CA 1
ATOM 660 C C . GLY A 1 84 ? 9.584 15.468 -4.848 1.00 22.45 84 GLY A C 1
ATOM 661 O O . GLY A 1 84 ? 9.985 14.446 -4.264 1.00 21.65 84 GLY A O 1
ATOM 662 N N . LYS A 1 85 ? 10.091 16.683 -4.620 1.00 20.17 85 LYS A N 1
ATOM 663 C CA . LYS A 1 85 ? 11.157 16.875 -3.636 1.00 20.36 85 LYS A CA 1
ATOM 664 C C . LYS A 1 85 ? 10.717 16.495 -2.225 1.00 19.20 85 LYS A C 1
ATOM 665 O O . LYS A 1 85 ? 9.565 16.677 -1.852 1.00 17.20 85 LYS A O 1
ATOM 671 N N . ILE A 1 86 ? 11.668 15.970 -1.461 1.00 18.22 86 ILE A N 1
ATOM 672 C CA . ILE A 1 86 ? 11.436 15.471 -0.109 1.00 18.68 86 ILE A CA 1
ATOM 673 C C . ILE A 1 86 ? 12.181 16.205 1.000 1.00 17.34 86 ILE A C 1
ATOM 674 O O . ILE A 1 86 ? 13.325 16.622 0.815 1.00 16.96 86 ILE A O 1
ATOM 679 N N . PHE A 1 87 ? 11.508 16.381 2.138 1.00 18.21 87 PHE A N 1
ATOM 680 C CA . PHE A 1 87 ? 12.139 16.976 3.317 1.00 17.62 87 PHE A CA 1
ATOM 681 C C . PHE A 1 87 ? 12.108 15.819 4.313 1.00 17.07 87 PHE A C 1
ATOM 682 O O . PHE A 1 87 ? 11.044 15.252 4.581 1.00 17.93 87 PHE A O 1
ATOM 690 N N . VAL A 1 88 ? 13.266 15.480 4.866 1.00 18.04 88 VAL A N 1
ATOM 691 C CA . VAL A 1 88 ? 13.368 14.351 5.778 1.00 18.92 88 VAL A CA 1
ATOM 692 C C . VAL A 1 88 ? 13.720 14.666 7.222 1.00 18.33 88 VAL A C 1
ATOM 693 O O . VAL A 1 88 ? 14.581 15.498 7.499 1.00 17.88 88 VAL A O 1
ATOM 697 N N . ILE A 1 89 ? 13.031 13.984 8.130 1.00 16.66 89 ILE A N 1
ATOM 698 C CA . ILE A 1 89 ? 13.284 14.087 9.563 1.00 18.11 89 ILE A CA 1
ATOM 699 C C . ILE A 1 89 ? 13.569 12.639 9.945 1.00 17.70 89 ILE A C 1
ATOM 700 O O . ILE A 1 89 ? 12.663 11.804 9.949 1.00 20.57 89 ILE A O 1
ATOM 705 N N . GLY A 1 90 ? 14.830 12.336 10.220 1.00 18.67 90 GLY A N 1
ATOM 706 C CA . GLY A 1 90 ? 15.190 10.980 10.583 1.00 20.67 90 GLY A CA 1
ATOM 707 C C . GLY A 1 90 ? 16.687 10.765 10.522 1.00 20.95 90 GLY A C 1
ATOM 708 O O . GLY A 1 90 ? 17.441 11.689 10.219 1.00 19.27 90 GLY A O 1
ATOM 709 N N . GLY A 1 91 ? 17.113 9.539 10.805 1.00 22.00 91 GLY A N 1
ATOM 710 C CA . GLY A 1 91 ? 18.529 9.225 10.794 1.00 23.55 91 GLY A CA 1
ATOM 711 C C . GLY A 1 91 ? 19.083 8.825 9.441 1.00 24.22 91 GLY A C 1
ATOM 712 O O . GLY A 1 91 ? 18.395 8.901 8.426 1.00 23.43 91 GLY A O 1
ATOM 713 N N . GLU A 1 92 ? 20.340 8.396 9.440 1.00 25.41 92 GLU A N 1
ATOM 714 C CA . GLU A 1 92 ? 21.043 7.973 8.230 1.00 27.32 92 GLU A CA 1
ATOM 715 C C . GLU A 1 92 ? 20.241 6.981 7.388 1.00 26.16 92 GLU A C 1
ATOM 716 O O . GLU A 1 92 ? 20.120 7.136 6.174 1.00 26.29 92 GLU A O 1
ATOM 722 N N . GLY A 1 93 ? 19.707 5.956 8.042 1.00 23.80 93 GLY A N 1
ATOM 723 C CA . GLY A 1 93 ? 18.932 4.949 7.340 1.00 24.17 93 GLY A CA 1
ATOM 724 C C . GLY A 1 93 ? 17.850 5.524 6.449 1.00 23.65 93 GLY A C 1
ATOM 725 O O . GLY A 1 93 ? 17.806 5.239 5.250 1.00 24.05 93 GLY A O 1
ATOM 726 N N . LEU A 1 94 ? 16.977 6.335 7.032 1.00 21.34 94 LEU A N 1
ATOM 727 C CA . LEU A 1 94 ? 15.881 6.942 6.287 1.00 20.73 94 LEU A CA 1
ATOM 728 C C . LEU A 1 94 ? 16.365 7.912 5.213 1.00 20.54 94 LEU A C 1
ATOM 729 O O . LEU A 1 94 ? 15.835 7.927 4.102 1.00 19.51 94 LEU A O 1
ATOM 734 N N . VAL A 1 95 ? 17.365 8.724 5.542 1.00 21.46 95 VAL A N 1
ATOM 735 C CA . VAL A 1 95 ? 17.899 9.685 4.579 1.00 22.70 95 VAL A CA 1
ATOM 736 C C . VAL A 1 95 ? 18.408 8.960 3.328 1.00 23.09 95 VAL A C 1
ATOM 737 O O . VAL A 1 95 ? 18.167 9.391 2.200 1.00 23.13 95 VAL A O 1
ATOM 741 N N . LYS A 1 96 ? 19.098 7.847 3.541 1.00 24.14 96 LYS A N 1
ATOM 742 C CA . LYS A 1 96 ? 19.637 7.052 2.446 1.00 25.52 96 LYS A CA 1
ATOM 743 C C . LYS A 1 96 ? 18.537 6.491 1.552 1.00 23.47 96 LYS A C 1
ATOM 744 O O . LYS A 1 96 ? 18.665 6.500 0.327 1.00 22.08 96 LYS A O 1
ATOM 750 N N . GLU A 1 97 ? 17.461 5.994 2.160 1.00 22.54 97 GLU A N 1
ATOM 751 C CA . GLU A 1 97 ? 16.355 5.442 1.380 1.00 22.61 97 GLU A CA 1
ATOM 752 C C . GLU A 1 97 ? 15.687 6.547 0.571 1.00 22.32 97 GLU A C 1
ATOM 753 O O . GLU A 1 97 ? 15.305 6.344 -0.581 1.00 21.85 97 GLU A O 1
ATOM 759 N N . MET A 1 98 ? 15.540 7.720 1.175 1.00 21.18 98 MET A N 1
ATOM 760 C CA . MET A 1 98 ? 14.917 8.822 0.466 1.00 22.07 98 MET A CA 1
ATOM 761 C C . MET A 1 98 ? 15.796 9.281 -0.692 1.00 24.24 98 MET A C 1
ATOM 762 O O . MET A 1 98 ? 15.285 9.682 -1.739 1.00 23.10 98 MET A O 1
ATOM 767 N N . GLN A 1 99 ? 17.114 9.207 -0.511 1.00 25.14 99 GLN A N 1
ATOM 768 C CA . GLN A 1 99 ? 18.045 9.584 -1.574 1.00 28.87 99 GLN A CA 1
ATOM 769 C C . GLN A 1 99 ? 17.889 8.632 -2.751 1.00 29.13 99 GLN A C 1
ATOM 770 O O . GLN A 1 99 ? 17.790 9.059 -3.899 1.00 29.35 99 GLN A O 1
ATOM 776 N N . ALA A 1 100 ? 17.878 7.338 -2.449 1.00 28.72 100 ALA A N 1
ATOM 777 C CA . ALA A 1 100 ? 17.739 6.306 -3.468 1.00 28.45 100 ALA A CA 1
ATOM 778 C C . ALA A 1 100 ? 16.517 6.521 -4.361 1.00 28.18 100 ALA A C 1
ATOM 779 O O . ALA A 1 100 ? 16.452 5.975 -5.459 1.00 27.51 100 ALA A O 1
ATOM 781 N N . LEU A 1 101 ? 15.544 7.300 -3.897 1.00 28.37 101 LEU A N 1
ATOM 782 C CA . LEU A 1 101 ? 14.365 7.566 -4.718 1.00 28.05 101 LEU A CA 1
ATOM 783 C C . LEU A 1 101 ? 14.772 8.427 -5.908 1.00 28.56 101 LEU A C 1
ATOM 784 O O . LEU A 1 101 ? 14.222 8.298 -7.004 1.00 27.66 101 LEU A O 1
ATOM 789 N N . GLY A 1 102 ? 15.746 9.301 -5.682 1.00 27.46 102 GLY A N 1
ATOM 790 C CA . GLY A 1 102 ? 16.222 10.175 -6.737 1.00 27.86 102 GLY A CA 1
ATOM 791 C C . GLY A 1 102 ? 15.268 11.308 -7.055 1.00 27.83 102 GLY A C 1
ATOM 792 O O . GLY A 1 102 ? 15.403 11.963 -8.092 1.00 28.13 102 GLY A O 1
ATOM 793 N N . TRP A 1 103 ? 14.303 11.547 -6.171 1.00 25.04 103 TRP A N 1
ATOM 794 C CA . TRP A 1 103 ? 13.330 12.613 -6.383 1.00 24.55 103 TRP A CA 1
ATOM 795 C C . TRP A 1 103 ? 13.867 13.979 -5.986 1.00 23.44 103 TRP A C 1
ATOM 796 O O . TRP A 1 103 ? 13.320 14.999 -6.393 1.00 23.51 103 TRP A O 1
ATOM 807 N N . GLY A 1 104 ? 14.920 13.998 -5.177 1.00 23.55 104 GLY A N 1
ATOM 808 C CA . GLY A 1 104 ? 15.490 15.260 -4.741 1.00 23.06 104 GLY A CA 1
ATOM 809 C C . GLY A 1 104 ? 15.135 15.583 -3.300 1.00 24.67 104 GLY A C 1
ATOM 810 O O . GLY A 1 104 ? 13.957 15.622 -2.937 1.00 25.77 104 GLY A O 1
ATOM 811 N N . ILE A 1 105 ? 16.150 15.816 -2.474 1.00 23.79 105 ILE A N 1
ATOM 812 C CA . ILE A 1 105 ? 15.937 16.131 -1.064 1.00 23.33 105 ILE A CA 1
ATOM 813 C C . ILE A 1 105 ? 16.224 17.593 -0.752 1.00 23.40 105 ILE A C 1
ATOM 814 O O . ILE A 1 105 ? 17.275 18.121 -1.118 1.00 24.48 105 ILE A O 1
ATOM 819 N N . VAL A 1 106 ? 15.280 18.243 -0.080 1.00 20.79 106 VAL A N 1
ATOM 820 C CA . VAL A 1 106 ? 15.446 19.631 0.320 1.00 21.25 106 VAL A CA 1
ATOM 821 C C . VAL A 1 106 ? 16.154 19.604 1.665 1.00 22.40 106 VAL A C 1
ATOM 822 O O . VAL A 1 106 ? 15.624 19.057 2.636 1.00 21.41 106 VAL A O 1
ATOM 826 N N . THR A 1 107 ? 17.356 20.171 1.717 1.00 22.77 107 THR A N 1
ATOM 827 C CA . THR A 1 107 ? 18.130 20.204 2.960 1.00 23.85 107 THR A CA 1
ATOM 828 C C . THR A 1 107 ? 17.701 21.400 3.813 1.00 24.43 107 THR A C 1
ATOM 829 O O . THR A 1 107 ? 16.958 22.262 3.345 1.00 23.37 107 THR A O 1
ATOM 833 N N . LEU A 1 108 ? 18.169 21.461 5.058 1.00 24.47 108 LEU A N 1
ATOM 834 C CA . LEU A 1 108 ? 17.798 22.575 5.909 1.00 24.76 108 LEU A CA 1
ATOM 835 C C . LEU A 1 108 ? 18.278 23.901 5.341 1.00 26.94 108 LEU A C 1
ATOM 836 O O . LEU A 1 108 ? 17.592 24.918 5.449 1.00 26.50 108 LEU A O 1
ATOM 841 N N . ASP A 1 109 ? 19.456 23.903 4.728 1.00 26.49 109 ASP A N 1
ATOM 842 C CA . ASP A 1 109 ? 19.968 25.150 4.142 1.00 28.42 109 ASP A CA 1
ATOM 843 C C . ASP A 1 109 ? 19.036 25.624 3.020 1.00 28.32 109 ASP A C 1
ATOM 844 O O . ASP A 1 109 ? 18.759 26.825 2.935 1.00 29.74 109 ASP A O 1
ATOM 849 N N . GLU A 1 110 ? 18.549 24.698 2.184 1.00 27.91 110 GLU A N 1
ATOM 850 C CA . GLU A 1 110 ? 17.661 25.058 1.096 1.00 27.48 110 GLU A CA 1
ATOM 851 C C . GLU A 1 110 ? 16.343 25.512 1.716 1.00 28.29 110 GLU A C 1
ATOM 852 O O . GLU A 1 110 ? 15.774 26.500 1.271 1.00 28.95 110 GLU A O 1
ATOM 858 N N . ALA A 1 111 ? 15.858 24.807 2.739 1.00 26.21 111 ALA A N 1
ATOM 859 C CA . ALA A 1 111 ? 14.614 25.213 3.404 1.00 26.13 111 ALA A CA 1
ATOM 860 C C . ALA A 1 111 ? 14.762 26.614 4.018 1.00 26.14 111 ALA A C 1
ATOM 861 O O . ALA A 1 111 ? 13.797 27.367 4.108 1.00 26.23 111 ALA A O 1
ATOM 863 N N . ARG A 1 112 ? 15.973 26.942 4.459 1.00 27.12 112 ARG A N 1
ATOM 864 C CA . ARG A 1 112 ? 16.241 28.248 5.057 1.00 26.99 112 ARG A CA 1
ATOM 865 C C . ARG A 1 112 ? 16.139 29.365 4.026 1.00 28.47 112 ARG A C 1
ATOM 866 O O . ARG A 1 112 ? 15.946 30.525 4.385 1.00 30.07 112 ARG A O 1
ATOM 874 N N . GLN A 1 113 ? 16.250 29.009 2.747 1.00 29.08 113 GLN A N 1
ATOM 875 C CA . GLN A 1 113 ? 16.152 29.982 1.655 1.00 29.50 113 GLN A CA 1
ATOM 876 C C . GLN A 1 113 ? 14.692 30.115 1.241 1.00 28.84 113 GLN A C 1
ATOM 877 O O . GLN A 1 113 ? 14.333 30.981 0.441 1.00 29.70 113 GLN A O 1
ATOM 883 N N . GLY A 1 114 ? 13.859 29.237 1.790 1.00 28.30 114 GLY A N 1
ATOM 884 C CA . GLY A 1 114 ? 12.442 29.258 1.479 1.00 27.89 114 GLY A CA 1
ATOM 885 C C . GLY A 1 114 ? 12.003 28.070 0.638 1.00 26.79 114 GLY A C 1
ATOM 886 O O . GLY A 1 114 ? 10.840 27.979 0.233 1.00 27.68 114 GLY A O 1
ATOM 887 N N . SER A 1 115 ? 12.929 27.148 0.386 1.00 26.78 115 SER A N 1
ATOM 888 C CA . SER A 1 115 ? 12.632 25.974 -0.427 1.00 25.73 115 SER A CA 1
ATOM 889 C C . SER A 1 115 ? 11.694 24.977 0.233 1.00 23.99 115 SER A C 1
ATOM 890 O O . SER A 1 115 ? 11.383 23.939 -0.349 1.00 22.19 115 SER A O 1
ATOM 893 N N . TRP A 1 116 ? 11.247 25.280 1.448 1.00 23.25 116 TRP A N 1
ATOM 894 C CA . TRP A 1 116 ? 10.309 24.392 2.112 1.00 23.13 116 TRP A CA 1
ATOM 895 C C . TRP A 1 116 ? 9.007 24.437 1.309 1.00 21.80 116 TRP A C 1
ATOM 896 O O . TRP A 1 116 ? 8.187 23.524 1.384 1.00 22.67 116 TRP A O 1
ATOM 907 N N . LYS A 1 117 ? 8.821 25.503 0.533 1.00 22.09 117 LYS A N 1
ATOM 908 C CA . LYS A 1 117 ? 7.618 25.635 -0.283 1.00 22.94 117 LYS A CA 1
ATOM 909 C C . LYS A 1 117 ? 7.648 24.709 -1.493 1.00 22.23 117 LYS A C 1
ATOM 910 O O . LYS A 1 117 ? 6.617 24.450 -2.112 1.00 22.99 117 LYS A O 1
ATOM 916 N N . GLU A 1 118 ? 8.831 24.212 -1.828 1.00 20.03 118 GLU A N 1
ATOM 917 C CA . GLU A 1 118 ? 8.983 23.329 -2.975 1.00 22.22 118 GLU A CA 1
ATOM 918 C C . GLU A 1 118 ? 8.952 21.861 -2.568 1.00 22.28 118 GLU A C 1
ATOM 919 O O . GLU A 1 118 ? 9.064 20.971 -3.409 1.00 21.40 118 GLU A O 1
ATOM 925 N N . VAL A 1 119 ? 8.790 21.616 -1.271 1.00 21.13 119 VAL A N 1
ATOM 926 C CA . VAL A 1 119 ? 8.726 20.256 -0.759 1.00 19.82 119 VAL A CA 1
ATOM 927 C C . VAL A 1 119 ? 7.379 19.640 -1.116 1.00 19.69 119 VAL A C 1
ATOM 928 O O . VAL A 1 119 ? 6.336 20.220 -0.821 1.00 19.10 119 VAL A O 1
ATOM 932 N N . LYS A 1 120 ? 7.406 18.473 -1.751 1.00 18.18 120 LYS A N 1
ATOM 933 C CA . LYS A 1 120 ? 6.172 17.790 -2.129 1.00 21.08 120 LYS A CA 1
ATOM 934 C C . LYS A 1 120 ? 5.823 16.674 -1.148 1.00 21.58 120 LYS A C 1
ATOM 935 O O . LYS A 1 120 ? 4.658 16.273 -1.037 1.00 23.21 120 LYS A O 1
ATOM 941 N N . HIS A 1 121 ? 6.830 16.179 -0.432 1.00 21.34 121 HIS A N 1
ATOM 942 C CA . HIS A 1 121 ? 6.679 15.065 0.491 1.00 20.36 121 HIS A CA 1
ATOM 943 C C . HIS A 1 121 ? 7.504 15.283 1.758 1.00 19.65 121 HIS A C 1
ATOM 944 O O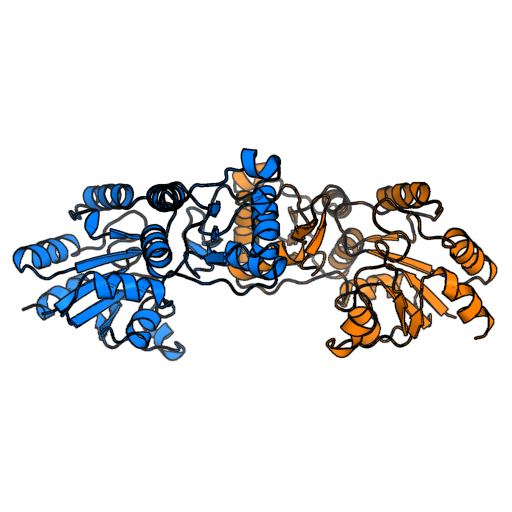 . HIS A 1 121 ? 8.695 15.561 1.715 1.00 18.95 121 HIS A O 1
ATOM 951 N N . VAL A 1 122 ? 6.902 15.126 2.931 1.00 19.10 122 VAL A N 1
ATOM 952 C CA . VAL A 1 122 ? 7.648 15.225 4.180 1.00 20.36 122 VAL A CA 1
ATOM 953 C C . VAL A 1 122 ? 7.631 13.831 4.784 1.00 19.78 122 VAL A C 1
ATOM 954 O O . VAL A 1 122 ? 6.563 13.261 5.000 1.00 21.18 122 VAL A O 1
ATOM 958 N N . VAL A 1 123 ? 8.815 13.283 5.033 1.00 19.77 123 VAL A N 1
ATOM 959 C CA . VAL A 1 123 ? 8.950 11.947 5.600 1.00 19.39 123 VAL A CA 1
ATOM 960 C C . VAL A 1 123 ? 9.503 12.069 7.019 1.00 18.64 123 VAL A C 1
ATOM 961 O O . VAL A 1 123 ? 10.547 12.688 7.238 1.00 18.72 123 VAL A O 1
ATOM 965 N N . VAL A 1 124 ? 8.802 11.463 7.972 1.00 17.32 124 VAL A N 1
ATOM 966 C CA . VAL A 1 124 ? 9.181 11.551 9.379 1.00 17.02 124 VAL A CA 1
ATOM 967 C C . VAL A 1 124 ? 9.430 10.215 10.067 1.00 17.60 124 VAL A C 1
ATOM 968 O O . VAL A 1 124 ? 8.536 9.371 10.159 1.00 18.29 124 VAL A O 1
ATOM 972 N N . GLY A 1 125 ? 10.652 10.036 10.553 1.00 18.49 125 GLY A N 1
ATOM 973 C CA . GLY A 1 125 ? 11.007 8.827 11.268 1.00 18.91 125 GLY A CA 1
ATOM 974 C C . GLY A 1 125 ? 11.657 9.260 12.572 1.00 19.91 125 GLY A C 1
ATOM 975 O O . GLY A 1 125 ? 11.668 10.452 12.891 1.00 18.75 125 GLY A O 1
ATOM 976 N N . LEU A 1 126 ? 12.190 8.311 13.333 1.00 19.75 126 LEU A N 1
ATOM 977 C CA . LEU A 1 126 ? 12.858 8.647 14.586 1.00 20.48 126 LEU A CA 1
ATOM 978 C C . LEU A 1 126 ? 14.080 9.508 14.283 1.00 20.61 126 LEU A C 1
ATOM 979 O O . LEU A 1 126 ? 14.912 9.142 13.457 1.00 21.55 126 LEU A O 1
ATOM 984 N N . ASP A 1 127 ? 14.190 10.651 14.948 1.00 20.53 127 ASP A N 1
ATOM 985 C CA . ASP A 1 127 ? 15.331 11.534 14.733 1.00 20.40 127 ASP A CA 1
ATOM 986 C C . ASP A 1 127 ? 15.956 11.989 16.050 1.00 20.88 127 ASP A C 1
ATOM 987 O O . ASP A 1 127 ? 15.479 12.928 16.687 1.00 20.27 127 ASP A O 1
ATOM 992 N N . PRO A 1 128 ? 17.039 11.318 16.473 1.00 20.62 128 PRO A N 1
ATOM 993 C CA . PRO A 1 128 ? 17.753 11.634 17.718 1.00 21.12 128 PRO A CA 1
ATOM 994 C C . PRO A 1 128 ? 18.356 13.034 17.710 1.00 20.27 128 PRO A C 1
ATOM 995 O O . PRO A 1 128 ? 18.772 13.546 18.745 1.00 20.72 128 PRO A O 1
ATOM 999 N N . ASP A 1 129 ? 18.402 13.647 16.533 1.00 20.02 129 ASP A N 1
ATOM 1000 C CA . ASP A 1 129 ? 18.955 14.985 16.393 1.00 21.49 129 ASP A CA 1
ATOM 1001 C C . ASP A 1 129 ? 17.862 15.963 15.988 1.00 20.05 129 ASP A C 1
ATOM 1002 O O . ASP A 1 129 ? 18.108 16.944 15.289 1.00 18.19 129 ASP A O 1
ATOM 1007 N N . LEU A 1 130 ? 16.646 15.680 16.434 1.00 19.61 130 LEU A N 1
ATOM 1008 C CA . LEU A 1 130 ? 15.502 16.532 16.131 1.00 20.14 130 LEU A CA 1
ATOM 1009 C C . LEU A 1 130 ? 15.718 17.929 16.696 1.00 18.86 130 LEU A C 1
ATOM 1010 O O . LEU A 1 130 ? 16.357 18.100 17.738 1.00 19.97 130 LEU A O 1
ATOM 1015 N N . THR A 1 131 ? 15.192 18.928 15.997 1.00 19.73 131 THR A N 1
ATOM 1016 C CA . THR A 1 131 ? 15.295 20.312 16.438 1.00 18.63 131 THR A CA 1
ATOM 1017 C C . THR A 1 131 ? 13.967 20.992 16.145 1.00 18.89 131 THR A C 1
ATOM 1018 O O . THR A 1 131 ? 13.185 20.518 15.315 1.00 18.64 131 THR A O 1
ATOM 1022 N N . TYR A 1 132 ? 13.704 22.101 16.820 1.00 18.36 132 TYR A N 1
ATOM 1023 C CA . TYR A 1 132 ? 12.460 22.815 16.579 1.00 18.74 132 TYR A CA 1
ATOM 1024 C C . TYR A 1 132 ? 12.464 23.296 15.131 1.00 18.17 132 TYR A C 1
ATOM 1025 O O . TYR A 1 132 ? 11.421 23.320 14.474 1.00 17.54 132 TYR A O 1
ATOM 1034 N N . GLU A 1 133 ? 13.638 23.679 14.634 1.00 18.76 133 GLU A N 1
ATOM 1035 C CA . GLU A 1 133 ? 13.735 24.157 13.259 1.00 18.82 133 GLU A CA 1
ATOM 1036 C C . GLU A 1 133 ? 13.185 23.120 12.282 1.00 18.11 133 GLU A C 1
ATOM 1037 O O . GLU A 1 133 ? 12.420 23.457 11.372 1.00 17.03 133 GLU A O 1
ATOM 1043 N N . LYS A 1 134 ? 13.575 21.862 12.471 1.00 17.91 134 LYS A N 1
ATOM 1044 C CA . LYS A 1 134 ? 13.102 20.787 11.605 1.00 18.16 134 LYS A CA 1
ATOM 1045 C C . LYS A 1 134 ? 11.585 20.678 11.693 1.00 19.25 134 LYS A C 1
ATOM 1046 O O . LYS A 1 134 ? 10.902 20.546 10.677 1.00 19.09 134 LYS A O 1
ATOM 1052 N N . LEU A 1 135 ? 11.060 20.718 12.912 1.00 17.60 135 LEU A N 1
ATOM 1053 C CA . LEU A 1 135 ? 9.615 20.633 13.105 1.00 19.87 135 LEU A CA 1
ATOM 1054 C C . LEU A 1 135 ? 8.925 21.798 12.410 1.00 19.31 135 LEU A C 1
ATOM 1055 O O . LEU A 1 135 ? 7.841 21.647 11.842 1.00 19.83 135 LEU A O 1
ATOM 1060 N N . LYS A 1 136 ? 9.564 22.961 12.461 1.00 19.33 136 LYS A N 1
ATOM 1061 C CA . LYS A 1 136 ? 9.025 24.169 11.847 1.00 18.27 136 LYS A CA 1
ATOM 1062 C C . LYS A 1 136 ? 8.864 24.015 10.338 1.00 19.48 136 LYS A C 1
ATOM 1063 O O . LYS A 1 136 ? 7.779 24.244 9.795 1.00 19.77 136 LYS A O 1
ATOM 1069 N N . TYR A 1 137 ? 9.932 23.623 9.653 1.00 19.61 137 TYR A N 1
ATOM 1070 C CA . TYR A 1 137 ? 9.850 23.478 8.202 1.00 18.51 137 TYR A CA 1
ATOM 1071 C C . TYR A 1 137 ? 8.973 22.318 7.770 1.00 19.71 137 TYR A C 1
ATOM 1072 O O . TYR A 1 137 ? 8.333 22.378 6.720 1.00 20.11 137 TYR A O 1
ATOM 1081 N N . ALA A 1 138 ? 8.929 21.265 8.577 1.00 19.45 138 ALA A N 1
ATOM 1082 C CA . ALA A 1 138 ? 8.085 20.129 8.242 1.00 19.44 138 ALA A CA 1
ATOM 1083 C C . ALA A 1 138 ? 6.637 20.596 8.350 1.00 18.14 138 ALA A C 1
ATOM 1084 O O . ALA A 1 138 ? 5.795 20.244 7.527 1.00 17.40 138 ALA A O 1
ATOM 1086 N N . THR A 1 139 ? 6.361 21.398 9.373 1.00 18.49 139 THR A N 1
ATOM 1087 C CA . THR A 1 139 ? 5.023 21.933 9.602 1.00 18.08 139 THR A CA 1
ATOM 1088 C C . THR A 1 139 ? 4.593 22.832 8.436 1.00 18.31 139 THR A C 1
ATOM 1089 O O . THR A 1 139 ? 3.505 22.658 7.879 1.00 16.97 139 THR A O 1
ATOM 1093 N N . LEU A 1 140 ? 5.450 23.784 8.071 1.00 15.97 140 LEU A N 1
ATOM 1094 C CA . LEU A 1 140 ? 5.160 24.707 6.972 1.00 17.71 140 LEU A CA 1
ATOM 1095 C C . LEU A 1 140 ? 4.922 23.970 5.660 1.00 18.13 140 LEU A C 1
ATOM 1096 O O . LEU A 1 140 ? 3.965 24.259 4.947 1.00 18.21 140 LEU A O 1
ATOM 1101 N N . ALA A 1 141 ? 5.794 23.016 5.344 1.00 18.89 141 ALA A N 1
ATOM 1102 C CA . ALA A 1 141 ? 5.667 22.241 4.113 1.00 18.75 141 ALA A CA 1
ATOM 1103 C C . ALA A 1 141 ? 4.360 21.440 4.071 1.00 18.93 141 ALA A C 1
ATOM 1104 O O . ALA A 1 141 ? 3.645 21.448 3.066 1.00 18.41 141 ALA A O 1
ATOM 1106 N N . ILE A 1 142 ? 4.041 20.753 5.160 1.00 18.52 142 ILE A N 1
ATOM 1107 C CA . ILE A 1 142 ? 2.815 19.963 5.199 1.00 18.91 142 ILE A CA 1
ATOM 1108 C C . ILE A 1 142 ? 1.607 20.880 5.078 1.00 19.74 142 ILE A C 1
ATOM 1109 O O . ILE A 1 142 ? 0.635 20.560 4.383 1.00 20.65 142 ILE A O 1
ATOM 1114 N N . ARG A 1 143 ? 1.670 22.031 5.739 1.00 19.70 143 ARG A N 1
ATOM 1115 C CA . ARG A 1 143 ? 0.568 22.976 5.660 1.00 20.74 143 ARG A CA 1
ATOM 1116 C C . ARG A 1 143 ? 0.492 23.515 4.236 1.00 21.74 143 ARG A C 1
ATOM 1117 O O . ARG A 1 143 ? -0.556 23.979 3.794 1.00 21.23 143 ARG A O 1
ATOM 1125 N N . ASN A 1 144 ? 1.608 23.421 3.519 1.00 22.66 144 ASN A N 1
ATOM 1126 C CA . ASN A 1 144 ? 1.672 23.884 2.140 1.00 23.20 144 ASN A CA 1
ATOM 1127 C C . ASN A 1 144 ? 1.336 22.764 1.144 1.00 24.54 144 ASN A C 1
ATOM 1128 O O . ASN A 1 144 ? 1.607 22.885 -0.050 1.00 26.27 144 ASN A O 1
ATOM 1133 N N . GLY A 1 145 ? 0.764 21.667 1.633 1.00 24.29 145 GLY A N 1
ATOM 1134 C CA . GLY A 1 145 ? 0.391 20.584 0.736 1.00 23.84 145 GLY A CA 1
ATOM 1135 C C . GLY A 1 145 ? 1.307 19.377 0.634 1.00 23.14 145 GLY A C 1
ATOM 1136 O O . GLY A 1 145 ? 0.941 18.381 0.017 1.00 22.90 145 GLY A O 1
ATOM 1137 N N . ALA A 1 146 ? 2.493 19.442 1.226 1.00 22.08 146 ALA A N 1
ATOM 1138 C CA . ALA A 1 146 ? 3.399 18.306 1.157 1.00 21.29 146 ALA A CA 1
ATOM 1139 C C . ALA A 1 146 ? 2.760 17.103 1.847 1.00 21.20 146 ALA A C 1
ATOM 1140 O O . ALA A 1 146 ? 2.054 17.257 2.842 1.00 20.81 146 ALA A O 1
ATOM 1142 N N . THR A 1 147 ? 3.003 15.913 1.307 1.00 20.62 147 THR A N 1
ATOM 1143 C CA . THR A 1 147 ? 2.467 14.679 1.876 1.00 21.20 147 THR A CA 1
ATOM 1144 C C . THR A 1 147 ? 3.032 14.476 3.282 1.00 20.30 147 THR A C 1
ATOM 1145 O O . THR A 1 147 ? 4.230 14.660 3.496 1.00 21.29 147 THR A O 1
ATOM 1149 N N . PHE A 1 148 ? 2.177 14.095 4.227 1.00 19.03 148 PHE A N 1
ATOM 1150 C CA . PHE A 1 148 ? 2.617 13.848 5.600 1.00 18.06 148 PHE A CA 1
ATOM 1151 C C . PHE A 1 148 ? 2.773 12.336 5.761 1.00 17.51 148 PHE A C 1
ATOM 1152 O O . PHE A 1 148 ? 1.792 11.619 5.937 1.00 17.61 148 PHE A O 1
ATOM 1160 N N . ILE A 1 149 ? 4.017 11.870 5.691 1.00 17.46 149 ILE A N 1
ATOM 1161 C CA . ILE A 1 149 ? 4.344 10.446 5.804 1.00 17.92 149 ILE A CA 1
ATOM 1162 C C . ILE A 1 149 ? 5.135 10.126 7.075 1.00 18.20 149 ILE A C 1
ATOM 1163 O O . ILE A 1 149 ? 6.127 10.785 7.374 1.00 16.95 149 ILE A O 1
ATOM 1168 N N . GLY A 1 150 ? 4.691 9.111 7.813 1.00 18.90 150 GLY A N 1
ATOM 1169 C CA . GLY A 1 150 ? 5.392 8.702 9.021 1.00 19.83 150 GLY A CA 1
ATOM 1170 C C . GLY A 1 150 ? 5.911 7.285 8.834 1.00 20.04 150 GLY A C 1
ATOM 1171 O O . GLY A 1 150 ? 5.175 6.421 8.354 1.00 20.22 150 GLY A O 1
ATOM 1172 N N . THR A 1 151 ? 7.161 7.026 9.212 1.00 20.57 151 THR A N 1
ATOM 1173 C CA . THR A 1 151 ? 7.723 5.692 9.028 1.00 21.50 151 THR A CA 1
ATOM 1174 C C . THR A 1 151 ? 7.087 4.612 9.898 1.00 20.92 151 THR A C 1
ATOM 1175 O O . THR A 1 151 ? 6.923 3.480 9.447 1.00 22.94 151 THR A O 1
ATOM 1179 N N . ASN A 1 152 ? 6.735 4.952 11.134 1.00 21.90 152 ASN A N 1
ATOM 1180 C CA . ASN A 1 152 ? 6.109 3.989 12.040 1.00 22.14 152 ASN A CA 1
ATOM 1181 C C . ASN A 1 152 ? 5.347 4.675 13.172 1.00 21.26 152 ASN A C 1
ATOM 1182 O O . ASN A 1 152 ? 5.658 5.803 13.546 1.00 23.12 152 ASN A O 1
ATOM 1187 N N . PRO A 1 153 ? 4.345 3.986 13.743 1.00 19.93 153 PRO A N 1
ATOM 1188 C CA . PRO A 1 153 ? 3.511 4.507 14.831 1.00 20.57 153 PRO A CA 1
ATOM 1189 C C . PRO A 1 153 ? 4.102 4.448 16.234 1.00 20.91 153 PRO A C 1
ATOM 1190 O O . PRO A 1 153 ? 3.615 5.113 17.140 1.00 19.97 153 PRO A O 1
ATOM 1194 N N . ASP A 1 154 ? 5.145 3.644 16.406 1.00 20.88 154 ASP A N 1
ATOM 1195 C CA . ASP A 1 154 ? 5.789 3.453 17.703 1.00 22.24 154 ASP A CA 1
ATOM 1196 C C . ASP A 1 154 ? 5.938 4.703 18.567 1.00 21.94 154 ASP A C 1
ATOM 1197 O O . ASP A 1 154 ? 6.694 5.617 18.243 1.00 19.91 154 ASP A O 1
ATOM 1202 N N . ALA A 1 155 ? 5.218 4.719 19.685 1.00 20.77 155 ALA A N 1
ATOM 1203 C CA . ALA A 1 155 ? 5.257 5.844 20.609 1.00 21.17 155 ALA A CA 1
ATOM 1204 C C . ALA A 1 155 ? 6.616 5.966 21.294 1.00 20.50 155 ALA A C 1
ATOM 1205 O O . ALA A 1 155 ? 7.056 7.066 21.613 1.00 18.92 155 ALA A O 1
ATOM 1207 N N . THR A 1 156 ? 7.276 4.831 21.507 1.00 21.55 156 THR A N 1
ATOM 1208 C CA . THR A 1 156 ? 8.574 4.798 22.178 1.00 23.10 156 THR A CA 1
ATOM 1209 C C . THR A 1 156 ? 9.416 3.616 21.708 1.00 23.36 156 THR A C 1
ATOM 1210 O O . THR A 1 156 ? 8.947 2.757 20.968 1.00 25.39 156 THR A O 1
ATOM 1214 N N . LEU A 1 157 ? 10.664 3.587 22.159 1.00 25.10 157 LEU A N 1
ATOM 1215 C CA . LEU A 1 157 ? 11.579 2.486 21.871 1.00 26.00 157 LEU A CA 1
ATOM 1216 C C . LEU A 1 157 ? 12.595 2.430 22.999 1.00 26.21 157 LEU A C 1
ATOM 1217 O O . LEU A 1 157 ? 12.866 3.442 23.645 1.00 25.97 157 LEU A O 1
ATOM 1222 N N . PRO A 1 158 ? 13.163 1.243 23.262 1.00 26.97 158 PRO A N 1
ATOM 1223 C CA . PRO A 1 158 ? 14.152 1.086 24.331 1.00 26.91 158 PRO A CA 1
ATOM 1224 C C . PRO A 1 158 ? 15.407 1.924 24.132 1.00 27.74 158 PRO A C 1
ATOM 1225 O O . PRO A 1 158 ? 15.965 1.977 23.036 1.00 28.84 158 PRO A O 1
ATOM 1229 N N . GLY A 1 159 ? 15.836 2.575 25.208 1.00 27.28 159 GLY A N 1
ATOM 1230 C CA . GLY A 1 159 ? 17.030 3.396 25.176 1.00 28.71 159 GLY A CA 1
ATOM 1231 C C . GLY A 1 159 ? 17.955 2.941 26.287 1.00 30.00 159 GLY A C 1
ATOM 1232 O O . GLY A 1 159 ? 17.533 2.202 27.173 1.00 29.39 159 GLY A O 1
ATOM 1233 N N . GLU A 1 160 ? 19.212 3.364 26.244 1.00 31.51 160 GLU A N 1
ATOM 1234 C CA . GLU A 1 160 ? 20.170 2.972 27.272 1.00 35.28 160 GLU A CA 1
ATOM 1235 C C . GLU A 1 160 ? 19.623 3.211 28.675 1.00 35.22 160 GLU A C 1
ATOM 1236 O O . GLU A 1 160 ? 19.607 2.305 29.512 1.00 36.02 160 GLU A O 1
ATOM 1242 N N . GLU A 1 161 ? 19.161 4.434 28.915 1.00 33.95 161 GLU A N 1
ATOM 1243 C CA . GLU A 1 161 ? 18.648 4.829 30.220 1.00 33.14 161 GLU A CA 1
ATOM 1244 C C . GLU A 1 161 ? 17.178 4.536 30.505 1.00 31.80 161 GLU A C 1
ATOM 1245 O O . GLU A 1 161 ? 16.672 4.886 31.570 1.00 32.31 161 GLU A O 1
ATOM 1251 N N . GLY A 1 162 ? 16.492 3.891 29.572 1.00 31.13 162 GLY A N 1
ATOM 1252 C CA . GLY A 1 162 ? 15.092 3.581 29.796 1.00 31.72 162 GLY A CA 1
ATOM 1253 C C . GLY A 1 162 ? 14.248 3.656 28.538 1.00 30.76 162 GLY A C 1
ATOM 1254 O O . GLY A 1 162 ? 14.680 3.232 27.465 1.00 31.17 162 GLY A O 1
ATOM 1255 N N . ILE A 1 163 ? 13.040 4.195 28.671 1.00 29.05 163 ILE A N 1
ATOM 1256 C CA . ILE A 1 163 ? 12.134 4.320 27.540 1.00 26.90 163 ILE A CA 1
ATOM 1257 C C . ILE A 1 163 ? 12.271 5.705 26.912 1.00 26.04 163 ILE A C 1
ATOM 1258 O O . ILE A 1 163 ? 12.015 6.717 27.564 1.00 24.38 163 ILE A O 1
ATOM 1263 N N . TYR A 1 164 ? 12.675 5.735 25.641 1.00 24.13 164 TYR A N 1
ATOM 1264 C CA . TYR A 1 164 ? 12.879 6.982 24.900 1.00 22.66 164 TYR A CA 1
ATOM 1265 C C . TYR A 1 164 ? 11.724 7.265 23.942 1.00 21.14 164 TYR A C 1
ATOM 1266 O O . TYR A 1 164 ? 10.964 6.366 23.593 1.00 20.60 164 TYR A O 1
ATOM 1275 N N . PRO A 1 165 ? 11.580 8.526 23.505 1.00 21.10 165 PRO A N 1
ATOM 1276 C CA . PRO A 1 165 ? 10.501 8.876 22.572 1.00 20.26 165 PRO A CA 1
ATOM 1277 C C . PRO A 1 165 ? 10.760 8.217 21.212 1.00 19.90 165 PRO A C 1
ATOM 1278 O O . PRO A 1 165 ? 11.893 8.203 20.730 1.00 19.00 165 PRO A O 1
ATOM 1282 N N . GLY A 1 166 ? 9.708 7.681 20.598 1.00 20.68 166 GLY A N 1
ATOM 1283 C CA . GLY A 1 166 ? 9.853 7.034 19.308 1.00 19.67 166 GLY A CA 1
ATOM 1284 C C . GLY A 1 166 ? 9.359 7.914 18.175 1.00 20.27 166 GLY A C 1
ATOM 1285 O O . GLY A 1 166 ? 8.957 9.055 18.395 1.00 19.41 166 GLY A O 1
ATOM 1286 N N . ALA A 1 167 ? 9.390 7.383 16.959 1.00 19.73 167 ALA A N 1
ATOM 1287 C CA . ALA A 1 167 ? 8.944 8.128 15.786 1.00 19.46 167 ALA A CA 1
ATOM 1288 C C . ALA A 1 167 ? 7.506 8.626 15.948 1.00 18.85 167 ALA A C 1
ATOM 1289 O O . ALA A 1 167 ? 7.163 9.728 15.508 1.00 18.05 167 ALA A O 1
ATOM 1291 N N . GLY A 1 168 ? 6.669 7.814 16.584 1.00 19.60 168 GLY A N 1
ATOM 1292 C CA . GLY A 1 168 ? 5.282 8.193 16.776 1.00 18.96 168 GLY A CA 1
ATOM 1293 C C . GLY A 1 168 ? 5.094 9.467 17.580 1.00 20.09 168 GLY A C 1
ATOM 1294 O O . GLY A 1 168 ? 4.140 10.213 17.357 1.00 18.59 168 GLY A O 1
ATOM 1295 N N . SER A 1 169 ? 5.996 9.731 18.518 1.00 19.60 169 SER A N 1
ATOM 1296 C CA . SER A 1 169 ? 5.866 10.931 19.332 1.00 20.04 169 SER A CA 1
ATOM 1297 C C . SER A 1 169 ? 6.212 12.172 18.506 1.00 18.77 169 SER A C 1
ATOM 1298 O O . SER A 1 169 ? 5.602 13.229 18.676 1.00 18.01 169 SER A O 1
ATOM 1301 N N . ILE A 1 170 ? 7.176 12.038 17.600 1.00 18.58 170 ILE A N 1
ATOM 1302 C CA . ILE A 1 170 ? 7.559 13.157 16.747 1.00 17.74 170 ILE A CA 1
ATOM 1303 C C . ILE A 1 170 ? 6.423 13.381 15.743 1.00 17.07 170 ILE A C 1
ATOM 1304 O O . ILE A 1 170 ? 6.007 14.518 15.498 1.00 16.33 170 ILE A O 1
ATOM 1309 N N . ILE A 1 171 ? 5.908 12.288 15.188 1.00 16.62 171 ILE A N 1
ATOM 1310 C CA . ILE A 1 171 ? 4.804 12.360 14.231 1.00 18.22 171 ILE A CA 1
ATOM 1311 C C . ILE A 1 171 ? 3.583 13.011 14.891 1.00 18.80 171 ILE A C 1
ATOM 1312 O O . ILE A 1 171 ? 2.852 13.777 14.257 1.00 20.14 171 ILE A O 1
ATOM 1317 N N . ALA A 1 172 ? 3.379 12.724 16.171 1.00 18.24 172 ALA A N 1
ATOM 1318 C CA . ALA A 1 172 ? 2.245 13.282 16.908 1.00 18.90 172 ALA A CA 1
ATOM 1319 C C . ALA A 1 172 ? 2.338 14.805 17.022 1.00 18.40 172 ALA A C 1
ATOM 1320 O O . ALA A 1 172 ? 1.332 15.509 16.879 1.00 17.87 172 ALA A O 1
ATOM 1322 N N . ALA A 1 173 ? 3.541 15.308 17.286 1.00 15.80 173 ALA A N 1
ATOM 1323 C CA . ALA A 1 173 ? 3.746 16.747 17.401 1.00 17.61 173 ALA A CA 1
ATOM 1324 C C . ALA A 1 173 ? 3.367 17.443 16.088 1.00 16.59 173 ALA A C 1
ATOM 1325 O O . ALA A 1 173 ? 2.727 18.498 16.090 1.00 18.31 173 ALA A O 1
ATOM 1327 N N . LEU A 1 174 ? 3.763 16.842 14.972 1.00 16.85 174 LEU A N 1
ATOM 1328 C CA . LEU A 1 174 ? 3.479 17.416 13.657 1.00 16.17 174 LEU A CA 1
ATOM 1329 C C . LEU A 1 174 ? 2.010 17.308 13.285 1.00 17.13 174 LEU A C 1
ATOM 1330 O O . LEU A 1 174 ? 1.483 18.164 12.575 1.00 17.03 174 LEU A O 1
ATOM 1335 N N . LYS A 1 175 ? 1.347 16.253 13.749 1.00 17.09 175 LYS A N 1
ATOM 1336 C CA . LYS A 1 175 ? -0.076 16.087 13.476 1.00 18.02 175 LYS A CA 1
ATOM 1337 C C . LYS A 1 175 ? -0.808 17.248 14.146 1.00 17.91 175 LYS A C 1
ATOM 1338 O O . LYS A 1 175 ? -1.723 17.844 13.569 1.00 18.68 175 LYS A O 1
ATOM 1344 N N . VAL A 1 176 ? -0.397 17.572 15.369 1.00 17.68 176 VAL A N 1
ATOM 1345 C CA . VAL A 1 176 ? -1.009 18.666 16.119 1.00 17.14 176 VAL A CA 1
ATOM 1346 C C . VAL A 1 176 ? -0.724 20.019 15.481 1.00 16.89 176 VAL A C 1
ATOM 1347 O O . VAL A 1 176 ? -1.607 20.870 15.395 1.00 16.39 176 VAL A O 1
ATOM 1351 N N . ALA A 1 177 ? 0.507 20.209 15.020 1.00 17.23 177 ALA A N 1
ATOM 1352 C CA . ALA A 1 177 ? 0.912 21.470 14.410 1.00 17.78 177 ALA A CA 1
ATOM 1353 C C . ALA A 1 177 ? 0.345 21.712 13.012 1.00 19.11 177 ALA A C 1
ATOM 1354 O O . ALA A 1 177 ? 0.201 22.859 12.592 1.00 18.53 177 ALA A O 1
ATOM 1356 N N . THR A 1 178 ? 0.020 20.640 12.296 1.00 19.61 178 THR A N 1
ATOM 1357 C CA . THR A 1 178 ? -0.487 20.769 10.930 1.00 20.47 178 THR A CA 1
ATOM 1358 C C . THR A 1 178 ? -1.969 20.490 10.748 1.00 21.54 178 THR A C 1
ATOM 1359 O O . THR A 1 178 ? -2.590 21.004 9.816 1.00 20.05 178 THR A O 1
ATOM 1363 N N . ASN A 1 179 ? -2.524 19.660 11.623 1.00 21.79 179 ASN A N 1
ATOM 1364 C CA . ASN A 1 179 ? -3.921 19.268 11.540 1.00 22.23 179 ASN A CA 1
ATOM 1365 C C . ASN A 1 179 ? -4.124 18.384 10.315 1.00 21.98 179 ASN A C 1
ATOM 1366 O O . ASN A 1 179 ? -5.173 18.409 9.673 1.00 22.35 179 ASN A O 1
ATOM 1371 N N . VAL A 1 180 ? -3.094 17.613 9.992 1.00 20.12 180 VAL A N 1
ATOM 1372 C CA . VAL A 1 180 ? -3.125 16.692 8.869 1.00 18.88 180 VAL A CA 1
ATOM 1373 C C . VAL A 1 180 ? -2.906 15.280 9.411 1.00 20.27 180 VAL A C 1
ATOM 1374 O O . VAL A 1 180 ? -2.042 15.070 10.267 1.00 20.71 180 VAL A O 1
ATOM 1378 N N . GLU A 1 181 ? -3.702 14.326 8.935 1.00 20.26 181 GLU A N 1
ATOM 1379 C CA . GLU A 1 181 ? -3.570 12.931 9.356 1.00 23.25 181 GLU A CA 1
ATOM 1380 C C . GLU A 1 181 ? -2.371 12.345 8.626 1.00 21.23 181 GLU A C 1
ATOM 1381 O O . GLU A 1 181 ? -2.338 12.332 7.398 1.00 22.77 181 GLU A O 1
ATOM 1387 N N . PRO A 1 182 ? -1.369 11.853 9.366 1.00 20.72 182 PRO A N 1
ATOM 1388 C CA . PRO A 1 182 ? -0.208 11.289 8.681 1.00 20.65 182 PRO A CA 1
ATOM 1389 C C . PRO A 1 182 ? -0.465 9.896 8.113 1.00 22.34 182 PRO A C 1
ATOM 1390 O O . PRO A 1 182 ? -1.266 9.126 8.647 1.00 23.86 182 PRO A O 1
ATOM 1394 N N . ILE A 1 183 ? 0.199 9.592 7.006 1.00 21.35 183 ILE A N 1
ATOM 1395 C CA . ILE A 1 183 ? 0.084 8.281 6.391 1.00 20.72 183 ILE A CA 1
ATOM 1396 C C . ILE A 1 183 ? 1.215 7.486 7.038 1.00 20.15 183 ILE A C 1
ATOM 1397 O O . ILE A 1 183 ? 2.390 7.782 6.817 1.00 19.36 183 ILE A O 1
ATOM 1402 N N . ILE A 1 184 ? 0.863 6.502 7.860 1.00 20.02 184 ILE A N 1
ATOM 1403 C CA . ILE A 1 184 ? 1.881 5.701 8.547 1.00 21.15 184 ILE A CA 1
ATOM 1404 C C . ILE A 1 184 ? 2.239 4.425 7.792 1.00 20.18 184 ILE A C 1
ATOM 1405 O O . ILE A 1 184 ? 1.372 3.630 7.443 1.00 20.65 184 ILE A O 1
ATOM 1410 N N . ILE A 1 185 ? 3.535 4.236 7.571 1.00 19.31 185 ILE A N 1
ATOM 1411 C CA . ILE A 1 185 ? 4.057 3.095 6.830 1.00 20.28 185 ILE A CA 1
ATOM 1412 C C . ILE A 1 185 ? 4.210 1.788 7.614 1.00 20.50 185 ILE A C 1
ATOM 1413 O O . ILE A 1 185 ? 3.633 0.765 7.240 1.00 21.18 185 ILE A O 1
ATOM 1418 N N . GLY A 1 186 ? 5.001 1.839 8.690 1.00 22.65 186 GLY A N 1
ATOM 1419 C CA . GLY A 1 186 ? 5.289 0.666 9.514 1.00 23.75 186 GLY A CA 1
ATOM 1420 C C . GLY A 1 186 ? 4.132 -0.102 10.133 1.00 23.92 186 GLY A C 1
ATOM 1421 O O . GLY A 1 186 ? 3.035 0.429 10.260 1.00 24.04 186 GLY A O 1
ATOM 1422 N N . LYS A 1 187 ? 4.378 -1.357 10.517 1.00 23.59 187 LYS A N 1
ATOM 1423 C CA . LYS A 1 187 ? 3.345 -2.198 11.136 1.00 24.41 187 LYS A CA 1
ATOM 1424 C C . LYS A 1 187 ? 2.675 -1.528 12.334 1.00 24.96 187 LYS A C 1
ATOM 1425 O O . LYS A 1 187 ? 3.333 -0.870 13.125 1.00 23.66 187 LYS A O 1
ATOM 1431 N N . PRO A 1 188 ? 1.381 -1.792 12.563 1.00 26.56 188 PRO A N 1
ATOM 1432 C CA . PRO A 1 188 ? 0.446 -2.637 11.834 1.00 27.85 188 PRO A CA 1
ATOM 1433 C C . PRO A 1 188 ? -0.154 -2.056 10.551 1.00 28.13 188 PRO A C 1
ATOM 1434 O O . PRO A 1 188 ? -1.080 -2.649 10.031 1.00 28.92 188 PRO A O 1
ATOM 1438 N N . ASN A 1 189 ? 0.342 -0.914 10.058 1.00 28.71 189 ASN A N 1
ATOM 1439 C CA . ASN A 1 189 ? -0.203 -0.289 8.849 1.00 29.26 189 ASN A CA 1
ATOM 1440 C C . ASN A 1 189 ? 0.024 -1.114 7.578 1.00 29.32 189 ASN A C 1
ATOM 1441 O O . ASN A 1 189 ? 0.988 -1.906 7.464 1.00 29.72 189 ASN A O 1
ATOM 1446 N N . GLU A 1 190 ? -0.907 -0.953 6.640 1.00 30.10 190 GLU A N 1
ATOM 1447 C CA . GLU A 1 190 ? -0.880 -1.719 5.409 1.00 30.13 190 GLU A CA 1
ATOM 1448 C C . GLU A 1 190 ? 0.306 -1.522 4.475 1.00 30.16 190 GLU A C 1
ATOM 1449 O O . GLU A 1 190 ? 0.721 -2.465 3.802 1.00 29.77 190 GLU A O 1
ATOM 1455 N N . PRO A 1 191 ? 0.861 -0.303 4.397 1.00 28.44 191 PRO A N 1
ATOM 1456 C CA . PRO A 1 191 ? 1.994 -0.120 3.489 1.00 28.30 191 PRO A CA 1
ATOM 1457 C C . PRO A 1 191 ? 3.126 -1.118 3.701 1.00 27.85 191 PRO A C 1
ATOM 1458 O O . PRO A 1 191 ? 3.682 -1.618 2.732 1.00 26.47 191 PRO A O 1
ATOM 1462 N N . MET A 1 192 ? 3.484 -1.402 4.953 1.00 28.01 192 MET A N 1
ATOM 1463 C CA . MET A 1 192 ? 4.569 -2.345 5.217 1.00 27.39 192 MET A CA 1
ATOM 1464 C C . MET A 1 192 ? 4.169 -3.765 4.796 1.00 27.81 192 MET A C 1
ATOM 1465 O O . MET A 1 192 ? 5.015 -4.537 4.342 1.00 26.42 192 MET A O 1
ATOM 1470 N N . TYR A 1 193 ? 2.890 -4.112 4.931 1.00 27.13 193 TYR A N 1
ATOM 1471 C CA . TYR A 1 193 ? 2.435 -5.439 4.526 1.00 27.95 193 TYR A CA 1
ATOM 1472 C C . TYR A 1 193 ? 2.548 -5.560 3.013 1.00 27.94 193 TYR A C 1
ATOM 1473 O O . TYR A 1 193 ? 3.027 -6.566 2.489 1.00 27.39 193 TYR A O 1
ATOM 1482 N N . GLU A 1 194 ? 2.094 -4.521 2.317 1.00 28.25 194 GLU A N 1
ATOM 1483 C CA . GLU A 1 194 ? 2.139 -4.502 0.859 1.00 27.93 194 GLU A CA 1
ATOM 1484 C C . GLU A 1 194 ? 3.538 -4.807 0.353 1.00 26.52 194 GLU A C 1
ATOM 1485 O O . GLU A 1 194 ? 3.707 -5.512 -0.638 1.00 26.03 194 GLU A O 1
ATOM 1491 N N . VAL A 1 195 ? 4.541 -4.282 1.053 1.00 27.01 195 VAL A N 1
ATOM 1492 C CA . VAL A 1 195 ? 5.945 -4.498 0.690 1.00 25.11 195 VAL A CA 1
ATOM 1493 C C . VAL A 1 195 ? 6.360 -5.958 0.838 1.00 26.25 195 VAL A C 1
ATOM 1494 O O . VAL A 1 195 ? 6.974 -6.542 -0.054 1.00 25.80 195 VAL A O 1
ATOM 1498 N N . VAL A 1 196 ? 6.032 -6.524 1.993 1.00 26.00 196 VAL A N 1
ATOM 1499 C CA . VAL A 1 196 ? 6.340 -7.909 2.306 1.00 26.72 196 VAL A CA 1
ATOM 1500 C C . VAL A 1 196 ? 5.614 -8.825 1.324 1.00 27.40 196 VAL A C 1
ATOM 1501 O O . VAL A 1 196 ? 6.219 -9.715 0.741 1.00 27.54 196 VAL A O 1
ATOM 1505 N N . ARG A 1 197 ? 4.321 -8.575 1.140 1.00 28.75 197 ARG A N 1
ATOM 1506 C CA . ARG A 1 197 ? 3.474 -9.338 0.220 1.00 28.98 197 ARG A CA 1
ATOM 1507 C C . ARG A 1 197 ? 4.114 -9.436 -1.169 1.00 30.34 197 ARG A C 1
ATOM 1508 O O . ARG A 1 197 ? 4.245 -10.525 -1.742 1.00 30.48 197 ARG A O 1
ATOM 1516 N N . GLU A 1 198 ? 4.515 -8.291 -1.711 1.00 30.26 198 GLU A N 1
ATOM 1517 C CA . GLU A 1 198 ? 5.133 -8.248 -3.036 1.00 32.02 198 GLU A CA 1
ATOM 1518 C C . GLU A 1 198 ? 6.499 -8.901 -3.122 1.00 30.05 198 GLU A C 1
ATOM 1519 O O . GLU A 1 198 ? 6.972 -9.219 -4.207 1.00 30.16 198 GLU A O 1
ATOM 1525 N N . MET A 1 199 ? 7.139 -9.088 -1.977 1.00 28.81 199 MET A N 1
ATOM 1526 C CA . MET A 1 199 ? 8.456 -9.702 -1.947 1.00 26.83 199 MET A CA 1
ATOM 1527 C C . MET A 1 199 ? 8.349 -11.217 -2.065 1.00 25.98 199 MET A C 1
ATOM 1528 O O . MET A 1 199 ? 9.220 -11.878 -2.632 1.00 24.46 199 MET A O 1
ATOM 1533 N N . PHE A 1 200 ? 7.261 -11.761 -1.538 1.00 25.64 200 PHE A N 1
ATOM 1534 C CA . PHE A 1 200 ? 7.050 -13.198 -1.557 1.00 24.62 200 PHE A CA 1
ATOM 1535 C C . PHE A 1 200 ? 5.737 -13.591 -2.223 1.00 23.84 200 PHE A C 1
ATOM 1536 O O . PHE A 1 200 ? 4.823 -14.090 -1.569 1.00 22.08 200 PHE A O 1
ATOM 1544 N N . PRO A 1 201 ? 5.628 -13.357 -3.539 1.00 24.68 201 PRO A N 1
ATOM 1545 C CA . PRO A 1 201 ? 4.409 -13.705 -4.263 1.00 25.15 201 PRO A CA 1
ATOM 1546 C C . PRO A 1 201 ? 4.142 -15.204 -4.179 1.00 24.23 201 PRO A C 1
ATOM 1547 O O . PRO A 1 201 ? 5.070 -16.010 -4.244 1.00 23.21 201 PRO A O 1
ATOM 1551 N N . GLY A 1 202 ? 2.874 -15.568 -4.043 1.00 24.22 202 GLY A N 1
ATOM 1552 C CA . GLY A 1 202 ? 2.499 -16.972 -3.982 1.00 25.70 202 GLY A CA 1
ATOM 1553 C C . GLY A 1 202 ? 2.842 -17.741 -2.718 1.00 25.65 202 GLY A C 1
ATOM 1554 O O . GLY A 1 202 ? 2.629 -18.949 -2.658 1.00 26.42 202 GLY A O 1
ATOM 1555 N N . GLU A 1 203 ? 3.362 -17.057 -1.705 1.00 25.63 203 GLU A N 1
ATOM 1556 C CA . GLU A 1 203 ? 3.727 -17.708 -0.449 1.00 24.17 203 GLU A CA 1
ATOM 1557 C C . GLU A 1 203 ? 2.728 -17.453 0.673 1.00 23.12 203 GLU A C 1
ATOM 1558 O O . GLU A 1 203 ? 2.180 -16.356 0.783 1.00 22.02 203 GLU A O 1
ATOM 1564 N N . GLU A 1 204 ? 2.485 -18.471 1.496 1.00 22.07 204 GLU A N 1
ATOM 1565 C CA . GLU A 1 204 ? 1.614 -18.306 2.651 1.00 22.81 204 GLU A CA 1
ATOM 1566 C C . GLU A 1 204 ? 2.530 -17.594 3.639 1.00 23.21 204 GLU A C 1
ATOM 1567 O O . GLU A 1 204 ? 3.625 -18.074 3.920 1.00 22.18 204 GLU A O 1
ATOM 1573 N N . LEU A 1 205 ? 2.088 -16.465 4.174 1.00 22.23 205 LEU A N 1
ATOM 1574 C CA . LEU A 1 205 ? 2.928 -15.704 5.089 1.00 22.92 205 LEU A CA 1
ATOM 1575 C C . LEU A 1 205 ? 2.684 -15.948 6.575 1.00 22.78 205 LEU A C 1
ATOM 1576 O O . LEU A 1 205 ? 1.542 -15.996 7.034 1.00 21.89 205 LEU A O 1
ATOM 1581 N N . TRP A 1 206 ? 3.778 -16.103 7.313 1.00 21.57 206 TRP A N 1
ATOM 1582 C CA . TRP A 1 206 ? 3.726 -16.286 8.758 1.00 22.30 206 TRP A CA 1
ATOM 1583 C C . TRP A 1 206 ? 4.447 -15.076 9.348 1.00 22.06 206 TRP A C 1
ATOM 1584 O O . TRP A 1 206 ? 5.555 -14.747 8.918 1.00 23.61 206 TRP A O 1
ATOM 1595 N N . MET A 1 207 ? 3.819 -14.412 10.315 1.00 19.26 207 MET A N 1
ATOM 1596 C CA . MET A 1 207 ? 4.415 -13.246 10.967 1.00 17.45 207 MET A CA 1
ATOM 1597 C C . MET A 1 207 ? 4.813 -13.647 12.384 1.00 17.29 207 MET A C 1
ATOM 1598 O O . MET A 1 207 ? 3.988 -14.149 13.140 1.00 16.40 207 MET A O 1
ATOM 1603 N N . VAL A 1 208 ? 6.080 -13.446 12.734 1.00 17.61 208 VAL A N 1
ATOM 1604 C CA . VAL A 1 208 ? 6.572 -13.792 14.067 1.00 15.81 208 VAL A CA 1
ATOM 1605 C C . VAL A 1 208 ? 6.997 -12.517 14.792 1.00 16.60 208 VAL A C 1
ATOM 1606 O O . VAL A 1 208 ? 7.902 -11.806 14.343 1.00 16.14 208 VAL A O 1
ATOM 1610 N N . GLY A 1 209 ? 6.336 -12.225 15.910 1.00 16.17 209 GLY A N 1
ATOM 1611 C CA . GLY A 1 209 ? 6.671 -11.028 16.664 1.00 16.68 209 GLY A CA 1
ATOM 1612 C C . GLY A 1 209 ? 6.431 -11.154 18.160 1.00 17.56 209 GLY A C 1
ATOM 1613 O O . GLY A 1 209 ? 5.862 -12.144 18.623 1.00 16.73 209 GLY A O 1
ATOM 1614 N N . ASP A 1 210 ? 6.857 -10.142 18.916 1.00 16.46 210 ASP A N 1
ATOM 1615 C CA . ASP A 1 210 ? 6.688 -10.141 20.366 1.00 17.80 210 ASP A CA 1
ATOM 1616 C C . ASP A 1 210 ? 5.737 -9.052 20.860 1.00 18.93 210 ASP A C 1
ATOM 1617 O O . ASP A 1 210 ? 5.477 -8.962 22.058 1.00 20.89 210 ASP A O 1
ATOM 1622 N N . ARG A 1 211 ? 5.237 -8.217 19.955 1.00 20.17 211 ARG A N 1
ATOM 1623 C CA . ARG A 1 211 ? 4.316 -7.152 20.346 1.00 21.97 211 ARG A CA 1
ATOM 1624 C C . ARG A 1 211 ? 2.910 -7.407 19.812 1.00 21.54 211 ARG A C 1
ATOM 1625 O O . ARG A 1 211 ? 2.703 -7.508 18.603 1.00 19.82 211 ARG A O 1
ATOM 1633 N N . LEU A 1 212 ? 1.949 -7.496 20.726 1.00 22.19 212 LEU A N 1
ATOM 1634 C CA . LEU A 1 212 ? 0.554 -7.728 20.374 1.00 22.92 212 LEU A CA 1
ATOM 1635 C C . LEU A 1 212 ? -0.034 -6.559 19.592 1.00 24.31 212 LEU A C 1
ATOM 1636 O O . LEU A 1 212 ? -0.684 -6.750 18.559 1.00 23.28 212 LEU A O 1
ATOM 1641 N N . ASP A 1 213 ? 0.213 -5.346 20.080 1.00 26.87 213 ASP A N 1
ATOM 1642 C CA . ASP A 1 213 ? -0.320 -4.155 19.435 1.00 27.88 213 ASP A CA 1
ATOM 1643 C C . ASP A 1 213 ? 0.289 -3.814 18.075 1.00 28.71 213 ASP A C 1
ATOM 1644 O O . ASP A 1 213 ? -0.262 -2.992 17.343 1.00 27.37 213 ASP A O 1
ATOM 1649 N N . THR A 1 214 ? 1.424 -4.412 17.717 1.00 26.58 214 THR A N 1
ATOM 1650 C CA . THR A 1 214 ? 1.969 -4.108 16.391 1.00 26.48 214 THR A CA 1
ATOM 1651 C C . THR A 1 214 ? 2.123 -5.368 15.519 1.00 25.60 214 THR A C 1
ATOM 1652 O O . THR A 1 214 ? 1.483 -5.482 14.470 1.00 24.41 214 THR A O 1
ATOM 1656 N N . ASP A 1 215 ? 2.949 -6.319 15.952 1.00 23.99 215 ASP A N 1
ATOM 1657 C CA . ASP A 1 215 ? 3.152 -7.529 15.149 1.00 20.98 215 ASP A CA 1
ATOM 1658 C C . ASP A 1 215 ? 1.912 -8.413 14.977 1.00 18.64 215 ASP A C 1
ATOM 1659 O O . ASP A 1 215 ? 1.589 -8.824 13.861 1.00 18.98 215 ASP A O 1
ATOM 1664 N N . ILE A 1 216 ? 1.235 -8.724 16.081 1.00 18.33 216 ILE A N 1
ATOM 1665 C CA . ILE A 1 216 ? 0.058 -9.591 16.025 1.00 19.71 216 ILE A CA 1
ATOM 1666 C C . ILE A 1 216 ? -1.100 -8.880 15.326 1.00 20.29 216 ILE A C 1
ATOM 1667 O O . ILE A 1 216 ? -1.818 -9.477 14.525 1.00 20.34 216 ILE A O 1
ATOM 1672 N N . ALA A 1 217 ? -1.271 -7.597 15.624 1.00 20.53 217 ALA A N 1
ATOM 1673 C CA . ALA A 1 217 ? -2.324 -6.817 14.990 1.00 21.04 217 ALA A CA 1
ATOM 1674 C C . ALA A 1 217 ? -2.045 -6.814 13.488 1.00 21.54 217 ALA A C 1
ATOM 1675 O O . ALA A 1 217 ? -2.957 -6.962 12.674 1.00 22.13 217 ALA A O 1
ATOM 1677 N N . PHE A 1 218 ? -0.769 -6.659 13.141 1.00 20.32 218 PHE A N 1
ATOM 1678 C CA . PHE A 1 218 ? -0.300 -6.639 11.757 1.00 21.26 218 PHE A CA 1
ATOM 1679 C C . PHE A 1 218 ? -0.691 -7.934 11.037 1.00 22.41 218 PHE A C 1
ATOM 1680 O O . PHE A 1 218 ? -1.277 -7.912 9.948 1.00 22.30 218 PHE A O 1
ATOM 1688 N N . ALA A 1 219 ? -0.363 -9.063 11.654 1.00 21.11 219 ALA A N 1
ATOM 1689 C CA . ALA A 1 219 ? -0.674 -10.365 11.079 1.00 20.60 219 ALA A CA 1
ATOM 1690 C C . ALA A 1 219 ? -2.182 -10.598 10.904 1.00 20.89 219 ALA A C 1
ATOM 1691 O O . ALA A 1 219 ? -2.631 -10.992 9.828 1.00 20.24 219 ALA A O 1
ATOM 1693 N N . LYS A 1 220 ? -2.958 -10.351 11.955 1.00 22.21 220 LYS A N 1
ATOM 1694 C CA . LYS A 1 220 ? -4.405 -10.568 11.898 1.00 23.38 220 LYS A CA 1
ATOM 1695 C C . LYS A 1 220 ? -5.135 -9.622 10.946 1.00 24.63 220 LYS A C 1
ATOM 1696 O O . LYS A 1 220 ? -6.138 -9.995 10.340 1.00 25.41 220 LYS A O 1
ATOM 1702 N N . LYS A 1 221 ? -4.643 -8.400 10.807 1.00 24.09 221 LYS A N 1
ATOM 1703 C CA . LYS A 1 221 ? -5.293 -7.453 9.914 1.00 26.87 221 LYS A CA 1
ATOM 1704 C C . LYS A 1 221 ? -5.095 -7.822 8.452 1.00 27.17 221 LYS A C 1
ATOM 1705 O O . LYS A 1 221 ? -5.993 -7.616 7.633 1.00 28.17 221 LYS A O 1
ATOM 1711 N N . PHE A 1 222 ? -3.937 -8.389 8.127 1.00 27.15 222 PHE A N 1
ATOM 1712 C CA . PHE A 1 222 ? -3.635 -8.723 6.742 1.00 27.39 222 PHE A CA 1
ATOM 1713 C C . PHE A 1 222 ? -3.547 -10.202 6.379 1.00 27.99 222 PHE A C 1
ATOM 1714 O O . PHE A 1 222 ? -2.969 -10.564 5.354 1.00 25.82 222 PHE A O 1
ATOM 1722 N N . GLY A 1 223 ? -4.117 -11.055 7.222 1.00 27.69 223 GLY A N 1
ATOM 1723 C CA . GLY A 1 223 ? -4.133 -12.477 6.927 1.00 27.73 223 GLY A CA 1
ATOM 1724 C C . GLY A 1 223 ? -2.882 -13.324 7.068 1.00 27.20 223 GLY A C 1
ATOM 1725 O O . GLY A 1 223 ? -2.786 -14.377 6.439 1.00 28.10 223 GLY A O 1
ATOM 1726 N N . MET A 1 224 ? -1.921 -12.890 7.874 1.00 23.76 224 MET A N 1
ATOM 1727 C CA . MET A 1 224 ? -0.713 -13.684 8.070 1.00 21.88 224 MET A CA 1
ATOM 1728 C C . MET A 1 224 ? -0.935 -14.533 9.316 1.00 19.80 224 MET A C 1
ATOM 1729 O O . MET A 1 224 ? -1.688 -14.140 10.211 1.00 19.72 224 MET A O 1
ATOM 1734 N N . LYS A 1 225 ? -0.301 -15.698 9.382 1.00 19.66 225 LYS A N 1
ATOM 1735 C CA . LYS A 1 225 ? -0.439 -16.518 10.581 1.00 19.12 225 LYS A CA 1
ATOM 1736 C C . LYS A 1 225 ? 0.235 -15.687 11.671 1.00 18.44 225 LYS A C 1
ATOM 1737 O O . LYS A 1 225 ? 1.413 -15.345 11.550 1.00 18.09 225 LYS A O 1
ATOM 1743 N N . ALA A 1 226 ? -0.514 -15.353 12.718 1.00 16.07 226 A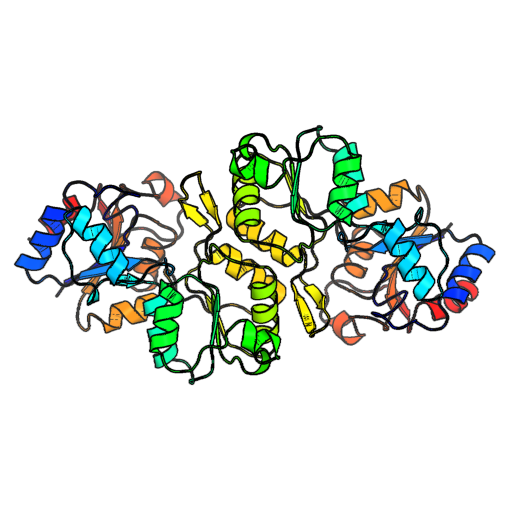LA A N 1
ATOM 1744 C CA . ALA A 1 226 ? 0.010 -14.541 13.809 1.00 16.57 226 ALA A CA 1
ATOM 1745 C C . ALA A 1 226 ? 0.691 -15.390 14.877 1.00 17.49 226 ALA A C 1
ATOM 1746 O O . ALA A 1 226 ? 0.027 -16.002 15.718 1.00 18.04 226 ALA A O 1
ATOM 1748 N N . ILE A 1 227 ? 2.020 -15.416 14.838 1.00 16.42 227 ILE A N 1
ATOM 1749 C CA . ILE A 1 227 ? 2.799 -16.178 15.803 1.00 16.74 227 ILE A CA 1
ATOM 1750 C C . ILE A 1 227 ? 3.462 -15.225 16.793 1.00 17.57 227 ILE A C 1
ATOM 1751 O O . ILE A 1 227 ? 4.257 -14.361 16.411 1.00 15.55 227 ILE A O 1
ATOM 1756 N N . MET A 1 228 ? 3.116 -15.377 18.064 1.00 16.94 228 MET A N 1
ATOM 1757 C CA . MET A 1 228 ? 3.689 -14.534 19.107 1.00 19.11 228 MET A CA 1
ATOM 1758 C C . MET A 1 228 ? 4.702 -15.342 19.900 1.00 17.60 228 MET A C 1
ATOM 1759 O O . MET A 1 228 ? 4.456 -16.504 20.212 1.00 18.00 228 MET A O 1
ATOM 1764 N N . VAL A 1 229 ? 5.847 -14.729 20.194 1.00 17.82 229 VAL A N 1
ATOM 1765 C CA . VAL A 1 229 ? 6.889 -15.374 20.988 1.00 18.34 229 VAL A CA 1
ATOM 1766 C C . VAL A 1 229 ? 6.902 -14.629 22.313 1.00 18.92 229 VAL A C 1
ATOM 1767 O O . VAL A 1 229 ? 6.474 -13.473 22.379 1.00 19.35 229 VAL A O 1
ATOM 1771 N N . LEU A 1 230 ? 7.383 -15.288 23.363 1.00 19.75 230 LEU A N 1
ATOM 1772 C CA . LEU A 1 230 ? 7.404 -14.699 24.701 1.00 19.98 230 LEU A CA 1
ATOM 1773 C C . LEU A 1 230 ? 8.744 -14.118 25.127 1.00 19.23 230 LEU A C 1
ATOM 1774 O O . LEU A 1 230 ? 8.929 -13.745 26.278 1.00 21.22 230 LEU A O 1
ATOM 1779 N N . THR A 1 231 ? 9.667 -14.024 24.184 1.00 19.29 231 THR A N 1
ATOM 1780 C CA . THR A 1 231 ? 10.998 -13.499 24.454 1.00 18.86 231 THR A CA 1
ATOM 1781 C C . THR A 1 231 ? 11.090 -11.975 24.424 1.00 18.81 231 THR A C 1
ATOM 1782 O O . THR A 1 231 ? 12.176 -11.421 24.582 1.00 18.53 231 THR A O 1
ATOM 1786 N N . GLY A 1 232 ? 9.963 -11.299 24.225 1.00 18.46 232 GLY A N 1
ATOM 1787 C CA . GLY A 1 232 ? 9.992 -9.849 24.154 1.00 18.23 232 GLY A CA 1
ATOM 1788 C C . GLY A 1 232 ? 8.991 -9.098 25.015 1.00 20.69 232 GLY A C 1
ATOM 1789 O O . GLY A 1 232 ? 8.751 -9.444 26.170 1.00 19.67 232 GLY A O 1
ATOM 1790 N N . VAL A 1 233 ? 8.392 -8.065 24.430 1.00 21.77 233 VAL A N 1
ATOM 1791 C CA . VAL A 1 233 ? 7.435 -7.211 25.133 1.00 22.22 233 VAL A CA 1
ATOM 1792 C C . VAL A 1 233 ? 6.158 -7.846 25.692 1.00 23.53 233 VAL A C 1
ATOM 1793 O O . VAL A 1 233 ? 5.871 -7.724 26.885 1.00 21.89 233 VAL A O 1
ATOM 1797 N N . SER A 1 234 ? 5.389 -8.519 24.841 1.00 22.70 234 SER A N 1
ATOM 1798 C CA . SER A 1 234 ? 4.129 -9.116 25.274 1.00 23.38 234 SER A CA 1
ATOM 1799 C C . SER A 1 234 ? 4.225 -10.428 26.036 1.00 24.58 234 SER A C 1
ATOM 1800 O O . SER A 1 234 ? 5.129 -11.233 25.819 1.00 24.83 234 SER A O 1
ATOM 1803 N N . SER A 1 235 ? 3.268 -10.624 26.940 1.00 24.33 235 SER A N 1
ATOM 1804 C CA . SER A 1 235 ? 3.193 -11.825 27.767 1.00 26.19 235 SER A CA 1
ATOM 1805 C C . SER A 1 235 ? 1.833 -12.482 27.545 1.00 25.70 235 SER A C 1
ATOM 1806 O O . SER A 1 235 ? 0.960 -11.901 26.901 1.00 25.30 235 SER A O 1
ATOM 1809 N N . LEU A 1 236 ? 1.652 -13.690 28.071 1.00 27.71 236 LEU A N 1
ATOM 1810 C CA . LEU A 1 236 ? 0.374 -14.383 27.922 1.00 29.07 236 LEU A CA 1
ATOM 1811 C C . LEU A 1 236 ? -0.760 -13.554 28.516 1.00 30.95 236 LEU A C 1
ATOM 1812 O O . LEU A 1 236 ? -1.815 -13.398 27.906 1.00 30.63 236 LEU A O 1
ATOM 1817 N N . GLU A 1 237 ? -0.538 -13.025 29.713 1.00 32.57 237 GLU A N 1
ATOM 1818 C CA . GLU A 1 237 ? -1.550 -12.217 30.381 1.00 34.31 237 GLU A CA 1
ATOM 1819 C C . GLU A 1 237 ? -1.994 -11.029 29.533 1.00 32.79 237 GLU A C 1
ATOM 1820 O O . GLU A 1 237 ? -3.161 -10.643 29.566 1.00 33.36 237 GLU A O 1
ATOM 1826 N N . ASP A 1 238 ? -1.068 -10.458 28.770 1.00 30.59 238 ASP A N 1
ATOM 1827 C CA . ASP A 1 238 ? -1.392 -9.309 27.931 1.00 30.47 238 ASP A CA 1
ATOM 1828 C C . ASP A 1 238 ? -2.418 -9.628 26.844 1.00 29.70 238 ASP A C 1
ATOM 1829 O O . ASP A 1 238 ? -3.100 -8.734 26.350 1.00 30.52 238 ASP A O 1
ATOM 1834 N N . ILE A 1 239 ? -2.522 -10.902 26.477 1.00 29.03 239 ILE A N 1
ATOM 1835 C CA . ILE A 1 239 ? -3.455 -11.322 25.434 1.00 30.46 239 ILE A CA 1
ATOM 1836 C C . ILE A 1 239 ? -4.917 -11.086 25.802 1.00 32.46 239 ILE A C 1
ATOM 1837 O O . ILE A 1 239 ? -5.742 -10.781 24.936 1.00 32.38 239 ILE A O 1
ATOM 1842 N N . LYS A 1 240 ? -5.230 -11.235 27.086 1.00 34.65 240 LYS A N 1
ATOM 1843 C CA . LYS A 1 240 ? -6.597 -11.032 27.564 1.00 37.11 240 LYS A CA 1
ATOM 1844 C C . LYS A 1 240 ? -7.265 -9.754 27.084 1.00 36.95 240 LYS A C 1
ATOM 1845 O O . LYS A 1 240 ? -8.343 -9.812 26.504 1.00 37.12 240 LYS A O 1
ATOM 1851 N N . LYS A 1 241 ? -6.645 -8.605 27.332 1.00 37.91 241 LYS A N 1
ATOM 1852 C CA . LYS A 1 241 ? -7.233 -7.341 26.898 1.00 37.82 241 LYS A CA 1
ATOM 1853 C C . LYS A 1 241 ? -6.809 -6.854 25.522 1.00 37.14 241 LYS A C 1
ATOM 1854 O O . LYS A 1 241 ? -7.324 -5.847 25.039 1.00 37.59 241 LYS A O 1
ATOM 1860 N N . SER A 1 242 ? -5.893 -7.578 24.883 1.00 34.45 242 SER A N 1
ATOM 1861 C CA . SER A 1 242 ? -5.426 -7.212 23.542 1.00 32.39 242 SER A CA 1
ATOM 1862 C C . SER A 1 242 ? -6.561 -7.281 22.516 1.00 32.34 242 SER A C 1
ATOM 1863 O O . SER A 1 242 ? -7.397 -8.185 22.560 1.00 31.47 242 SER A O 1
ATOM 1866 N N . GLU A 1 243 ? -6.573 -6.321 21.593 1.00 31.79 243 GLU A N 1
ATOM 1867 C CA . GLU A 1 243 ? -7.589 -6.251 20.544 1.00 33.04 243 GLU A CA 1
ATOM 1868 C C . GLU A 1 243 ? -7.447 -7.415 19.570 1.00 32.55 243 GLU A C 1
ATOM 1869 O O . GLU A 1 243 ? -8.436 -8.044 19.184 1.00 31.97 243 GLU A O 1
ATOM 1875 N N . TYR A 1 244 ? -6.219 -7.696 19.154 1.00 31.38 244 TYR A N 1
ATOM 1876 C CA . TYR A 1 244 ? -5.978 -8.804 18.237 1.00 30.53 244 TYR A CA 1
ATOM 1877 C C . TYR A 1 244 ? -5.335 -9.974 18.991 1.00 29.69 244 TYR A C 1
ATOM 1878 O O . TYR A 1 244 ? -4.538 -9.772 19.895 1.00 28.95 244 TYR A O 1
ATOM 1887 N N . LYS A 1 245 ? -5.700 -11.194 18.620 1.00 28.73 245 LYS A N 1
ATOM 1888 C CA . LYS A 1 245 ? -5.195 -12.393 19.274 1.00 27.31 245 LYS A CA 1
ATOM 1889 C C . LYS A 1 245 ? -4.281 -13.246 18.385 1.00 25.43 245 LYS A C 1
ATOM 1890 O O . LYS A 1 245 ? -4.553 -13.465 17.206 1.00 24.64 245 LYS A O 1
ATOM 1896 N N . PRO A 1 246 ? -3.187 -13.762 18.961 1.00 24.19 246 PRO A N 1
ATOM 1897 C CA . PRO A 1 246 ? -2.241 -14.595 18.215 1.00 23.62 246 PRO A CA 1
ATOM 1898 C C . PRO A 1 246 ? -2.861 -15.941 17.856 1.00 22.53 246 PRO A C 1
ATOM 1899 O O . PRO A 1 246 ? -3.696 -16.454 18.592 1.00 23.71 246 PRO A O 1
ATOM 1903 N N . ASP A 1 247 ? -2.444 -16.513 16.731 1.00 21.80 247 ASP A N 1
ATOM 1904 C CA . ASP A 1 247 ? -2.956 -17.814 16.322 1.00 21.84 247 ASP A CA 1
ATOM 1905 C C . ASP A 1 247 ? -2.176 -18.893 17.055 1.00 21.91 247 ASP A C 1
ATOM 1906 O O . ASP A 1 247 ? -2.703 -19.962 17.360 1.00 19.59 247 ASP A O 1
ATOM 1911 N N . LEU A 1 248 ? -0.915 -18.591 17.338 1.00 21.24 248 LEU A N 1
ATOM 1912 C CA . LEU A 1 248 ? -0.033 -19.522 18.019 1.00 21.97 248 LEU A CA 1
ATOM 1913 C C . LEU A 1 248 ? 0.953 -18.751 18.881 1.00 20.64 248 LEU A C 1
ATOM 1914 O O . LEU A 1 248 ? 1.473 -17.714 18.460 1.00 18.95 248 LEU A O 1
ATOM 1919 N N . VAL A 1 249 ? 1.198 -19.256 20.085 1.00 19.39 249 VAL A N 1
ATOM 1920 C CA . VAL A 1 249 ? 2.149 -18.637 21.003 1.00 20.65 249 VAL A CA 1
ATOM 1921 C C . VAL A 1 249 ? 3.278 -19.636 21.256 1.00 20.65 249 VAL A C 1
ATOM 1922 O O . VAL A 1 249 ? 3.025 -20.795 21.584 1.00 21.19 249 VAL A O 1
ATOM 1926 N N . LEU A 1 250 ? 4.518 -19.186 21.091 1.00 20.46 250 LEU A N 1
ATOM 1927 C CA . LEU A 1 250 ? 5.686 -20.036 21.323 1.00 18.87 250 LEU A CA 1
ATOM 1928 C C . LEU A 1 250 ? 6.628 -19.371 22.326 1.00 20.00 250 LEU A C 1
ATOM 1929 O O . LEU A 1 250 ? 6.662 -18.144 22.454 1.00 19.15 250 LEU A O 1
ATOM 1934 N N . PRO A 1 251 ? 7.398 -20.177 23.068 1.00 20.67 251 PRO A N 1
ATOM 1935 C CA . PRO A 1 251 ? 8.314 -19.566 24.030 1.00 19.98 251 PRO A CA 1
ATOM 1936 C C . PRO A 1 251 ? 9.303 -18.660 23.292 1.00 19.22 251 PRO A C 1
ATOM 1937 O O . PRO A 1 251 ? 9.581 -17.548 23.728 1.00 18.93 251 PRO A O 1
ATOM 1941 N N . SER A 1 252 ? 9.813 -19.146 22.163 1.00 20.84 252 SER A N 1
ATOM 1942 C CA . SER A 1 252 ? 10.782 -18.397 21.360 1.00 21.26 252 SER A CA 1
ATOM 1943 C C . SER A 1 252 ? 10.740 -18.854 19.901 1.00 21.20 252 SER A C 1
ATOM 1944 O O . SER A 1 252 ? 10.034 -19.811 19.567 1.00 21.50 252 SER A O 1
ATOM 1947 N N . VAL A 1 253 ? 11.496 -18.181 19.034 1.00 20.08 253 VAL A N 1
ATOM 1948 C CA . VAL A 1 253 ? 11.527 -18.559 17.625 1.00 20.79 253 VAL A CA 1
ATOM 1949 C C . VAL A 1 253 ? 12.142 -19.944 17.444 1.00 22.48 253 VAL A C 1
ATOM 1950 O O . VAL A 1 253 ? 11.924 -20.603 16.427 1.00 23.38 253 VAL A O 1
ATOM 1954 N N . TYR A 1 254 ? 12.903 -20.392 18.434 1.00 22.37 254 TYR A N 1
ATOM 1955 C CA . TYR A 1 254 ? 13.539 -21.699 18.344 1.00 24.53 254 TYR A CA 1
ATOM 1956 C C . TYR A 1 254 ? 12.541 -22.863 18.251 1.00 25.08 254 TYR A C 1
ATOM 1957 O O . TYR A 1 254 ? 12.759 -23.817 17.496 1.00 25.02 254 TYR A O 1
ATOM 1966 N N . GLU A 1 255 ? 11.453 -22.780 19.013 1.00 25.16 255 GLU A N 1
ATOM 1967 C CA . GLU A 1 255 ? 10.433 -23.826 19.021 1.00 26.12 255 GLU A CA 1
ATOM 1968 C C . GLU A 1 255 ? 9.698 -23.917 17.687 1.00 28.27 255 GLU A C 1
ATOM 1969 O O . GLU A 1 255 ? 8.794 -24.740 17.511 1.00 29.96 255 GLU A O 1
ATOM 1975 N N . LEU A 1 256 ? 10.099 -23.072 16.748 1.00 27.76 256 LEU A N 1
ATOM 1976 C CA . LEU A 1 256 ? 9.490 -23.024 15.428 1.00 28.90 256 LEU A CA 1
ATOM 1977 C C . LEU A 1 256 ? 10.033 -24.124 14.516 1.00 29.67 256 LEU A C 1
ATOM 1978 O O . LEU A 1 256 ? 9.362 -24.549 13.574 1.00 28.22 256 LEU A O 1
ATOM 1983 N N . ILE A 1 257 ? 11.241 -24.594 14.811 1.00 29.93 257 ILE A N 1
ATOM 1984 C CA . ILE A 1 257 ? 11.892 -25.611 13.989 1.00 34.30 257 ILE A CA 1
ATOM 1985 C C . ILE A 1 257 ? 11.095 -26.883 13.666 1.00 36.10 257 ILE A C 1
ATOM 1986 O O . ILE A 1 257 ? 11.013 -27.272 12.500 1.00 36.86 257 ILE A O 1
ATOM 1991 N N . ASP A 1 258 ? 10.500 -27.525 14.670 1.00 38.35 258 ASP A N 1
ATOM 1992 C CA . ASP A 1 258 ? 9.727 -28.744 14.417 1.00 40.44 258 ASP A CA 1
ATOM 1993 C C . ASP A 1 258 ? 8.556 -28.566 13.444 1.00 41.51 258 ASP A C 1
ATOM 1994 O O . ASP A 1 258 ? 8.148 -29.524 12.791 1.00 42.70 258 ASP A O 1
ATOM 1999 N N . TYR A 1 259 ? 8.011 -27.357 13.344 1.00 41.34 259 TYR A N 1
ATOM 2000 C CA . TYR A 1 259 ? 6.874 -27.087 12.455 1.00 41.86 259 TYR A CA 1
ATOM 2001 C C . TYR A 1 259 ? 7.220 -27.114 10.988 1.00 43.13 259 TYR A C 1
ATOM 2002 O O . TYR A 1 259 ? 6.365 -27.318 10.122 1.00 43.05 259 TYR A O 1
ATOM 2011 N N . LEU A 1 260 ? 8.493 -26.907 10.715 1.00 43.87 260 LEU A N 1
ATOM 2012 C CA . LEU A 1 260 ? 8.881 -26.810 9.331 1.00 45.77 260 LEU A CA 1
ATOM 2013 C C . LEU A 1 260 ? 9.359 -28.173 8.815 1.00 47.07 260 LEU A C 1
ATOM 2014 O O . LEU A 1 260 ? 9.857 -28.334 7.707 1.00 47.18 260 LEU A O 1
ATOM 2019 N N . LYS A 1 261 ? 9.203 -29.184 9.693 1.00 49.13 261 LYS A N 1
ATOM 2020 C CA . LYS A 1 261 ? 9.372 -30.565 9.245 1.00 50.89 261 LYS A CA 1
ATOM 2021 C C . LYS A 1 261 ? 8.381 -31.479 9.969 1.00 51.90 261 LYS A C 1
ATOM 2022 O O . LYS A 1 261 ? 7.189 -31.477 9.700 1.00 52.10 261 LYS A O 1
ATOM 2028 N N . MET B 1 1 ? -19.922 44.998 39.176 1.00 37.57 1 MET B N 1
ATOM 2029 C CA . MET B 1 1 ? -18.491 45.385 39.181 1.00 35.77 1 MET B CA 1
ATOM 2030 C C . MET B 1 1 ? -17.727 44.491 38.221 1.00 33.21 1 MET B C 1
ATOM 2031 O O . MET B 1 1 ? -17.161 43.458 38.603 1.00 31.46 1 MET B O 1
ATOM 2036 N N . VAL B 1 2 ? -17.752 44.896 36.957 1.00 29.13 2 VAL B N 1
ATOM 2037 C CA . VAL B 1 2 ? -17.106 44.167 35.881 1.00 26.31 2 VAL B CA 1
ATOM 2038 C C . VAL B 1 2 ? -15.596 44.392 35.773 1.00 22.88 2 VAL B C 1
ATOM 2039 O O . VAL B 1 2 ? -15.103 45.505 35.947 1.00 20.73 2 VAL B O 1
ATOM 2043 N N . ALA B 1 3 ? -14.887 43.308 35.468 1.00 22.34 3 ALA B N 1
ATOM 2044 C CA . ALA B 1 3 ? -13.443 43.315 35.262 1.00 20.97 3 ALA B CA 1
ATOM 2045 C C . ALA B 1 3 ? -13.266 42.696 33.879 1.00 20.00 3 ALA B C 1
ATOM 2046 O O . ALA B 1 3 ? -13.896 41.687 33.561 1.00 19.42 3 ALA B O 1
ATOM 2048 N N . ILE B 1 4 ? -12.425 43.298 33.050 1.00 18.07 4 ILE B N 1
ATOM 2049 C CA . ILE B 1 4 ? -12.243 42.783 31.706 1.00 17.27 4 ILE B CA 1
ATOM 2050 C C . ILE B 1 4 ? -10.859 42.180 31.499 1.00 16.01 4 ILE B C 1
ATOM 2051 O O . ILE B 1 4 ? -9.839 42.802 31.790 1.00 15.20 4 ILE B O 1
ATOM 2056 N N . ILE B 1 5 ? -10.844 40.951 31.001 1.00 16.35 5 ILE B N 1
ATOM 2057 C CA . ILE B 1 5 ? -9.604 40.233 30.737 1.00 14.15 5 ILE B CA 1
ATOM 2058 C C . ILE B 1 5 ? -9.369 40.216 29.220 1.00 16.24 5 ILE B C 1
ATOM 2059 O O . ILE B 1 5 ? -10.254 39.817 28.457 1.00 17.51 5 ILE B O 1
ATOM 2064 N N . PHE B 1 6 ? -8.188 40.654 28.784 1.00 14.93 6 PHE B N 1
ATOM 2065 C CA . PHE B 1 6 ? -7.865 40.684 27.356 1.00 14.70 6 PHE B CA 1
ATOM 2066 C C . PHE B 1 6 ? -6.741 39.755 26.930 1.00 15.49 6 PHE B C 1
ATOM 2067 O O . PHE B 1 6 ? -5.676 39.718 27.554 1.00 14.41 6 PHE B O 1
ATOM 2075 N N . ASP B 1 7 ? -6.977 39.026 25.847 1.00 16.01 7 ASP B N 1
ATOM 2076 C CA . ASP B 1 7 ? -5.933 38.194 25.270 1.00 16.68 7 ASP B CA 1
ATOM 2077 C C . ASP B 1 7 ? -5.095 39.282 24.605 1.00 17.06 7 ASP B C 1
ATOM 2078 O O . ASP B 1 7 ? -5.581 40.401 24.432 1.00 14.62 7 ASP B O 1
ATOM 2083 N N . MET B 1 8 ? -3.860 38.980 24.218 1.00 16.12 8 MET B N 1
ATOM 2084 C CA . MET B 1 8 ? -3.020 40.003 23.609 1.00 17.52 8 MET B CA 1
ATOM 2085 C C . MET B 1 8 ? -2.890 39.992 22.080 1.00 18.67 8 MET B C 1
ATOM 2086 O O . MET B 1 8 ? -3.512 40.814 21.400 1.00 17.95 8 MET B O 1
ATOM 2091 N N . ASP B 1 9 ? -2.092 39.079 21.535 1.00 18.79 9 ASP B N 1
ATOM 2092 C CA . ASP B 1 9 ? -1.893 39.028 20.085 1.00 19.14 9 ASP B CA 1
ATOM 2093 C C . ASP B 1 9 ? -3.211 38.823 19.332 1.00 18.44 9 ASP B C 1
ATOM 2094 O O . ASP B 1 9 ? -3.949 37.886 19.607 1.00 16.31 9 ASP B O 1
ATOM 2099 N N . GLY B 1 10 ? -3.501 39.704 18.380 1.00 18.03 10 GLY B N 1
ATOM 2100 C CA . GLY B 1 10 ? -4.738 39.590 17.627 1.00 17.49 10 GLY B CA 1
ATOM 2101 C C . GLY B 1 10 ? -5.875 40.342 18.300 1.00 18.58 10 GLY B C 1
ATOM 2102 O O . GLY B 1 10 ? -6.979 40.418 17.768 1.00 17.63 10 GLY B O 1
ATOM 2103 N N . VAL B 1 11 ? -5.593 40.908 19.471 1.00 17.23 11 VAL B N 1
ATOM 2104 C CA . VAL B 1 11 ? -6.585 41.653 20.237 1.00 17.12 11 VAL B CA 1
ATOM 2105 C C . VAL B 1 11 ? -6.111 43.078 20.557 1.00 17.83 11 VAL B C 1
ATOM 2106 O O . VAL B 1 11 ? -6.777 44.056 20.216 1.00 16.74 11 VAL B O 1
ATOM 2110 N N . LEU B 1 12 ? -4.954 43.191 21.201 1.00 16.64 12 LEU B N 1
ATOM 2111 C CA . LEU B 1 12 ? -4.415 44.500 21.568 1.00 18.38 12 LEU B CA 1
ATOM 2112 C C . LEU B 1 12 ? -3.461 45.011 20.498 1.00 20.79 12 LEU B C 1
ATOM 2113 O O . LEU B 1 12 ? -3.108 46.193 20.463 1.00 20.84 12 LEU B O 1
ATOM 2118 N N . TYR B 1 13 ? -3.038 44.099 19.636 1.00 21.45 13 TYR B N 1
ATOM 2119 C CA . TYR B 1 13 ? -2.135 44.409 18.544 1.00 22.46 13 TYR B CA 1
ATOM 2120 C C . TYR B 1 13 ? -2.093 43.173 17.667 1.00 23.61 13 TYR B C 1
ATOM 2121 O O . TYR B 1 13 ? -2.607 42.123 18.043 1.00 23.81 13 TYR B O 1
ATOM 2130 N N . ARG B 1 14 ? -1.504 43.298 16.489 1.00 24.46 14 ARG B N 1
ATOM 2131 C CA . ARG B 1 14 ? -1.403 42.161 15.601 1.00 28.49 14 ARG B CA 1
ATOM 2132 C C . ARG B 1 14 ? 0.027 42.097 15.087 1.00 27.01 14 ARG B C 1
ATOM 2133 O O . ARG B 1 14 ? 0.407 42.825 14.175 1.00 25.94 14 ARG B O 1
ATOM 2141 N N . GLY B 1 15 ? 0.825 41.232 15.710 1.00 28.96 15 GLY B N 1
ATOM 2142 C CA . GLY B 1 15 ? 2.218 41.105 15.327 1.00 29.30 15 GLY B CA 1
ATOM 2143 C C . GLY B 1 15 ? 2.948 42.391 15.656 1.00 29.10 15 GLY B C 1
ATOM 2144 O O . GLY B 1 15 ? 2.990 42.809 16.808 1.00 28.19 15 GLY B O 1
ATOM 2145 N N . ASN B 1 16 ? 3.516 43.023 14.638 1.00 30.42 16 ASN B N 1
ATOM 2146 C CA . ASN B 1 16 ? 4.234 44.274 14.823 1.00 32.14 16 ASN B CA 1
ATOM 2147 C C . ASN B 1 16 ? 3.385 45.445 14.353 1.00 32.80 16 ASN B C 1
ATOM 2148 O O . ASN B 1 16 ? 3.909 46.497 13.989 1.00 32.77 16 ASN B O 1
ATOM 2153 N N . ARG B 1 17 ? 2.069 45.251 14.355 1.00 31.53 17 ARG B N 1
ATOM 2154 C CA . ARG B 1 17 ? 1.170 46.306 13.930 1.00 31.19 17 ARG B CA 1
ATOM 2155 C C . ARG B 1 17 ? 0.260 46.738 15.061 1.00 29.93 17 ARG B C 1
ATOM 2156 O O . ARG B 1 17 ? -0.311 45.900 15.761 1.00 28.41 17 ARG B O 1
ATOM 2157 N N . ALA B 1 18 ? 0.127 48.046 15.251 1.00 28.51 18 ALA B N 1
ATOM 2158 C CA . ALA B 1 18 ? -0.732 48.572 16.309 1.00 27.67 18 ALA B CA 1
ATOM 2159 C C . ALA B 1 18 ? -2.186 48.514 15.871 1.00 27.08 18 ALA B C 1
ATOM 2160 O O . ALA B 1 18 ? -2.489 48.668 14.684 1.00 28.11 18 ALA B O 1
ATOM 2162 N N . ILE B 1 19 ? -3.086 48.277 16.819 1.00 26.64 19 ILE B N 1
ATOM 2163 C CA . ILE B 1 19 ? -4.511 48.256 16.511 1.00 25.63 19 ILE B CA 1
ATOM 2164 C C . ILE B 1 19 ? -5.041 49.610 16.958 1.00 26.46 19 ILE B C 1
ATOM 2165 O O . ILE B 1 19 ? -4.850 50.018 18.106 1.00 25.45 19 ILE B O 1
ATOM 2170 N N . PRO B 1 20 ? -5.699 50.337 16.045 1.00 26.10 20 PRO B N 1
ATOM 2171 C CA . PRO B 1 20 ? -6.248 51.659 16.352 1.00 25.43 20 PRO B CA 1
ATOM 2172 C C . PRO B 1 20 ? -7.218 51.677 17.529 1.00 23.55 20 PRO B C 1
ATOM 2173 O O . PRO B 1 20 ? -7.995 50.750 17.709 1.00 22.38 20 PRO B O 1
ATOM 2177 N N . GLY B 1 21 ? -7.153 52.741 18.327 1.00 23.97 21 GLY B N 1
ATOM 2178 C CA . GLY B 1 21 ? -8.052 52.901 19.459 1.00 23.41 21 GLY B CA 1
ATOM 2179 C C . GLY B 1 21 ? -7.754 52.153 20.747 1.00 23.19 21 GLY B C 1
ATOM 2180 O O . GLY B 1 21 ? -8.456 52.338 21.737 1.00 23.08 21 GLY B O 1
ATOM 2181 N N . VAL B 1 22 ? -6.721 51.319 20.770 1.00 23.38 22 VAL B N 1
ATOM 2182 C CA . VAL B 1 22 ? -6.432 50.590 21.997 1.00 23.36 22 VAL B CA 1
ATOM 2183 C C . VAL B 1 22 ? -6.076 51.500 23.183 1.00 23.78 22 VAL B C 1
ATOM 2184 O O . VAL B 1 22 ? -6.544 51.279 24.300 1.00 21.70 22 VAL B O 1
ATOM 2188 N N . ARG B 1 23 ? -5.259 52.524 22.943 1.00 24.79 23 ARG B N 1
ATOM 2189 C CA . ARG B 1 23 ? -4.901 53.459 24.017 1.00 25.01 23 ARG B CA 1
ATOM 2190 C C . ARG B 1 23 ? -6.154 54.118 24.589 1.00 24.99 23 ARG B C 1
ATOM 2191 O O . ARG B 1 23 ? -6.279 54.285 25.802 1.00 24.28 23 ARG B O 1
ATOM 2199 N N . GLU B 1 24 ? -7.072 54.497 23.701 1.00 24.54 24 GLU B N 1
ATOM 2200 C CA . GLU B 1 24 ? -8.314 55.121 24.136 1.00 23.75 24 GLU B CA 1
ATOM 2201 C C . GLU B 1 24 ? -9.111 54.202 25.018 1.00 21.89 24 GLU B C 1
ATOM 2202 O O . GLU B 1 24 ? -9.612 54.627 26.046 1.00 21.56 24 GLU B O 1
ATOM 2208 N N . LEU B 1 25 ? -9.221 52.945 24.604 1.00 21.61 25 LEU B N 1
ATOM 2209 C CA . LEU B 1 25 ? -9.944 51.950 25.376 1.00 21.30 25 LEU B CA 1
ATOM 2210 C C . LEU B 1 25 ? -9.371 51.870 26.784 1.00 21.43 25 LEU B C 1
ATOM 2211 O O . LEU B 1 25 ? -10.099 52.007 27.760 1.00 20.86 25 LEU B O 1
ATOM 2216 N N . ILE B 1 26 ? -8.065 51.645 26.878 1.00 22.30 26 ILE B N 1
ATOM 2217 C CA . ILE B 1 26 ? -7.394 51.544 28.167 1.00 24.96 26 ILE B CA 1
ATOM 2218 C C . ILE B 1 26 ? -7.548 52.819 29.003 1.00 25.71 26 ILE B C 1
ATOM 2219 O O . ILE B 1 26 ? -7.702 52.749 30.224 1.00 25.21 26 ILE B O 1
ATOM 2224 N N . GLU B 1 27 ? -7.509 53.984 28.361 1.00 27.01 27 GLU B N 1
ATOM 2225 C CA . GLU B 1 27 ? -7.678 55.232 29.100 1.00 28.55 27 GLU B CA 1
ATOM 2226 C C . GLU B 1 27 ? -9.112 55.335 29.587 1.00 27.72 27 GLU B C 1
ATOM 2227 O O . GLU B 1 27 ? -9.396 55.936 30.625 1.00 27.97 27 GLU B O 1
ATOM 2233 N N . PHE B 1 28 ? -10.017 54.728 28.831 1.00 25.95 28 PHE B N 1
ATOM 2234 C CA . PHE B 1 28 ? -11.428 54.734 29.178 1.00 24.44 28 PHE B CA 1
ATOM 2235 C C . PHE B 1 28 ? -11.735 53.821 30.370 1.00 25.42 28 PHE B C 1
ATOM 2236 O O . PHE B 1 28 ? -12.502 54.189 31.261 1.00 24.15 28 PHE B O 1
ATOM 2244 N N . LEU B 1 29 ? -11.147 52.628 30.382 1.00 24.86 29 LEU B N 1
ATOM 2245 C CA . LEU B 1 29 ? -11.389 51.692 31.473 1.00 25.31 29 LEU B CA 1
ATOM 2246 C C . LEU B 1 29 ? -10.964 52.294 32.814 1.00 25.93 29 LEU B C 1
ATOM 2247 O O . LEU B 1 29 ? -11.639 52.117 33.831 1.00 27.96 29 LEU B O 1
ATOM 2252 N N . LYS B 1 30 ? -9.850 53.012 32.805 1.00 28.09 30 LYS B N 1
ATOM 2253 C CA . LYS B 1 30 ? -9.338 53.656 34.011 1.00 31.91 30 LYS B CA 1
ATOM 2254 C C . LYS B 1 30 ? -10.282 54.758 34.491 1.00 33.07 30 LYS B C 1
ATOM 2255 O O . LYS B 1 30 ? -10.499 54.928 35.692 1.00 33.68 30 LYS B O 1
ATOM 2261 N N . GLU B 1 31 ? -10.841 55.502 33.543 1.00 33.78 31 GLU B N 1
ATOM 2262 C CA . GLU B 1 31 ? -11.772 56.584 33.848 1.00 33.66 31 GLU B CA 1
ATOM 2263 C C . GLU B 1 31 ? -13.040 56.034 34.501 1.00 33.38 31 GLU B C 1
ATOM 2264 O O . GLU B 1 31 ? -13.584 56.631 35.432 1.00 33.69 31 GLU B O 1
ATOM 2270 N N . ARG B 1 32 ? -13.504 54.891 34.006 1.00 32.08 32 ARG B N 1
ATOM 2271 C CA . ARG B 1 32 ? -14.710 54.264 34.528 1.00 31.46 32 ARG B CA 1
ATOM 2272 C C . ARG B 1 32 ? -14.413 53.378 35.728 1.00 31.32 32 ARG B C 1
ATOM 2273 O O . ARG B 1 32 ? -15.319 52.777 36.306 1.00 32.51 32 ARG B O 1
ATOM 2281 N N . GLY B 1 33 ? -13.139 53.314 36.099 1.00 30.20 33 GLY B N 1
ATOM 2282 C CA . GLY B 1 33 ? -12.729 52.502 37.230 1.00 30.22 33 GLY B CA 1
ATOM 2283 C C . GLY B 1 33 ? -12.774 51.008 36.965 1.00 28.75 33 GLY B C 1
ATOM 2284 O O . GLY B 1 33 ? -12.605 50.211 37.884 1.00 31.14 33 GLY B O 1
ATOM 2285 N N . ILE B 1 34 ? -12.992 50.629 35.708 1.00 26.08 34 ILE B N 1
ATOM 2286 C CA . ILE B 1 34 ? -13.079 49.226 35.312 1.00 23.27 34 ILE B CA 1
ATOM 2287 C C . ILE B 1 34 ? -11.735 48.495 35.379 1.00 21.26 34 ILE B C 1
ATOM 2288 O O . ILE B 1 34 ? -10.808 48.811 34.637 1.00 21.22 34 ILE B O 1
ATOM 2293 N N . PRO B 1 35 ? -11.610 47.514 36.289 1.00 20.90 35 PRO B N 1
ATOM 2294 C CA . PRO B 1 35 ? -10.358 46.759 36.418 1.00 20.34 35 PRO B CA 1
ATOM 2295 C C . PRO B 1 35 ? -10.161 45.881 35.187 1.00 19.18 35 PRO B C 1
ATOM 2296 O O . PRO B 1 35 ? -11.129 45.403 34.596 1.00 18.39 35 PRO B O 1
ATOM 2300 N N . PHE B 1 36 ? -8.912 45.661 34.804 1.00 18.97 36 PHE B N 1
ATOM 2301 C CA . PHE B 1 36 ? -8.633 44.825 33.647 1.00 20.05 36 PHE B CA 1
ATOM 2302 C C . PHE B 1 36 ? -7.276 44.160 33.772 1.00 19.72 36 PHE B C 1
ATOM 2303 O O . PHE B 1 36 ? -6.439 44.563 34.586 1.00 19.23 36 PHE B O 1
ATOM 2311 N N . ALA B 1 37 ? -7.071 43.126 32.969 1.00 20.00 37 ALA B N 1
ATOM 2312 C CA . ALA B 1 37 ? -5.804 42.409 32.966 1.00 19.04 37 ALA B CA 1
ATOM 2313 C C . ALA B 1 37 ? -5.605 41.777 31.602 1.00 19.42 37 ALA B C 1
ATOM 2314 O O . ALA B 1 37 ? -6.569 41.516 30.882 1.00 18.86 37 ALA B O 1
ATOM 2316 N N . PHE B 1 38 ? -4.348 41.555 31.241 1.00 17.87 38 PHE B N 1
ATOM 2317 C CA . PHE B 1 38 ? -4.022 40.938 29.970 1.00 17.30 38 PHE B CA 1
ATOM 2318 C C . PHE B 1 38 ? -3.658 39.487 30.286 1.00 18.41 38 PHE B C 1
ATOM 2319 O O . PHE B 1 38 ? -2.992 39.205 31.291 1.00 19.04 38 PHE B O 1
ATOM 2327 N N . LEU B 1 39 ? -4.102 38.569 29.438 1.00 15.65 39 LEU B N 1
ATOM 2328 C CA . LEU B 1 39 ? -3.873 37.155 29.684 1.00 16.51 39 LEU B CA 1
ATOM 2329 C C . LEU B 1 39 ? -3.388 36.414 28.447 1.00 17.65 39 LEU B C 1
ATOM 2330 O O . LEU B 1 39 ? -4.180 36.127 27.548 1.00 18.01 39 LEU B O 1
ATOM 2335 N N . THR B 1 40 ? -2.093 36.096 28.409 1.00 16.11 40 THR B N 1
ATOM 2336 C CA . THR B 1 40 ? -1.518 35.382 27.272 1.00 16.26 40 THR B CA 1
ATOM 2337 C C . THR B 1 40 ? -1.046 33.961 27.604 1.00 17.00 40 THR B C 1
ATOM 2338 O O . THR B 1 40 ? -0.475 33.720 28.673 1.00 15.15 40 THR B O 1
ATOM 2342 N N . ASN B 1 41 ? -1.299 33.029 26.682 1.00 17.03 41 ASN B N 1
ATOM 2343 C CA . ASN B 1 41 ? -0.892 31.639 26.809 1.00 17.00 41 ASN B CA 1
ATOM 2344 C C . ASN B 1 41 ? 0.597 31.474 26.514 1.00 17.77 41 ASN B C 1
ATOM 2345 O O . ASN B 1 41 ? 1.193 30.432 26.753 1.00 16.15 41 ASN B O 1
ATOM 2350 N N . ASN B 1 42 ? 1.201 32.516 25.955 1.00 18.26 42 ASN B N 1
ATOM 2351 C CA . ASN B 1 42 ? 2.610 32.451 25.582 1.00 20.88 42 ASN B CA 1
ATOM 2352 C C . ASN B 1 42 ? 3.483 32.475 26.836 1.00 20.68 42 ASN B C 1
ATOM 2353 O O . ASN B 1 42 ? 3.291 33.312 27.713 1.00 22.48 42 ASN B O 1
ATOM 2358 N N . SER B 1 43 ? 4.440 31.557 26.924 1.00 20.07 43 SER B N 1
ATOM 2359 C CA . SER B 1 43 ? 5.301 31.496 28.103 1.00 20.00 43 SER B CA 1
ATOM 2360 C C . SER B 1 43 ? 6.770 31.823 27.842 1.00 20.32 43 SER B C 1
ATOM 2361 O O . SER B 1 43 ? 7.606 31.687 28.744 1.00 20.25 43 SER B O 1
ATOM 2364 N N . THR B 1 44 ? 7.084 32.258 26.626 1.00 19.51 44 THR B N 1
ATOM 2365 C CA . THR B 1 44 ? 8.475 32.584 26.282 1.00 19.08 44 THR B CA 1
ATOM 2366 C C . THR B 1 44 ? 8.960 33.924 26.875 1.00 20.30 44 THR B C 1
ATOM 2367 O O . THR B 1 44 ? 10.152 34.186 26.993 1.00 19.50 44 THR B O 1
ATOM 2371 N N . LYS B 1 45 ? 7.999 34.807 27.211 1.00 21.15 45 LYS B N 1
ATOM 2372 C CA . LYS B 1 45 ? 8.385 36.137 27.691 1.00 25.45 45 LYS B CA 1
ATOM 2373 C C . LYS B 1 45 ? 7.817 36.443 29.079 1.00 25.97 45 LYS B C 1
ATOM 2374 O O . LYS B 1 45 ? 6.798 35.907 29.493 1.00 27.38 45 LYS B O 1
ATOM 2380 N N . THR B 1 46 ? 8.537 37.309 29.829 1.00 26.82 46 THR B N 1
ATOM 2381 C CA . THR B 1 46 ? 8.002 37.729 31.123 1.00 27.03 46 THR B CA 1
ATOM 2382 C C . THR B 1 46 ? 6.985 38.855 30.977 1.00 25.35 46 THR B C 1
ATOM 2383 O O . THR B 1 46 ? 6.888 39.522 29.953 1.00 26.90 46 THR B O 1
ATOM 2387 N N . PRO B 1 47 ? 6.186 39.020 32.035 1.00 24.86 47 PRO B N 1
ATOM 2388 C CA . PRO B 1 47 ? 5.283 40.156 32.144 1.00 24.44 47 PRO B CA 1
ATOM 2389 C C . PRO B 1 47 ? 6.024 41.471 31.870 1.00 24.08 47 PRO B C 1
ATOM 2390 O O . PRO B 1 47 ? 5.519 42.375 31.221 1.00 22.14 47 PRO B O 1
ATOM 2394 N N . GLU B 1 48 ? 7.242 41.582 32.440 1.00 23.91 48 GLU B N 1
ATOM 2395 C CA . GLU B 1 48 ? 8.055 42.764 32.174 1.00 25.44 48 GLU B CA 1
ATOM 2396 C C . GLU B 1 48 ? 8.317 42.962 30.680 1.00 24.77 48 GLU B C 1
ATOM 2397 O O . GLU B 1 48 ? 8.166 44.047 30.132 1.00 24.18 48 GLU B O 1
ATOM 2403 N N . MET B 1 49 ? 8.737 41.884 30.021 1.00 24.57 49 MET B N 1
ATOM 2404 C CA . MET B 1 49 ? 9.019 41.922 28.591 1.00 24.96 49 MET B CA 1
ATOM 2405 C C . MET B 1 49 ? 7.771 42.328 27.828 1.00 23.88 49 MET B C 1
ATOM 2406 O O . MET B 1 49 ? 7.842 43.080 26.859 1.00 23.29 49 MET B O 1
ATOM 2411 N N . TYR B 1 50 ? 6.621 41.827 28.265 1.00 22.72 50 TYR B N 1
ATOM 2412 C CA . TYR B 1 50 ? 5.375 42.157 27.593 1.00 21.40 50 TYR B CA 1
ATOM 2413 C C . TYR B 1 50 ? 5.008 43.622 27.771 1.00 20.52 50 TYR B C 1
ATOM 2414 O O . TYR B 1 50 ? 4.459 44.240 26.856 1.00 19.19 50 TYR B O 1
ATOM 2423 N N . ARG B 1 51 ? 5.315 44.185 28.938 1.00 18.78 51 ARG B N 1
ATOM 2424 C CA . ARG B 1 51 ? 5.025 45.599 29.160 1.00 19.05 51 ARG B CA 1
ATOM 2425 C C . ARG B 1 51 ? 5.804 46.405 28.123 1.00 19.98 51 ARG B C 1
ATOM 2426 O O . ARG B 1 51 ? 5.292 47.377 27.577 1.00 20.45 51 ARG B O 1
ATOM 2434 N N . GLU B 1 52 ? 7.038 45.996 27.842 1.00 22.47 52 GLU B N 1
ATOM 2435 C CA . GLU B 1 52 ? 7.844 46.713 26.855 1.00 24.58 52 GLU B CA 1
ATOM 2436 C C . GLU B 1 52 ? 7.242 46.574 25.454 1.00 24.73 52 GLU B C 1
ATOM 2437 O O . GLU B 1 52 ? 7.135 47.555 24.714 1.00 24.74 52 GLU B O 1
ATOM 2443 N N . LYS B 1 53 ? 6.841 45.361 25.086 1.00 24.36 53 LYS B N 1
ATOM 2444 C CA . LYS B 1 53 ? 6.243 45.145 23.770 1.00 23.69 53 LYS B CA 1
ATOM 2445 C C . LYS B 1 53 ? 4.994 46.017 23.626 1.00 24.91 53 LYS B C 1
ATOM 2446 O O . LYS B 1 53 ? 4.779 46.651 22.589 1.00 25.06 53 LYS B O 1
ATOM 2452 N N . LEU B 1 54 ? 4.175 46.046 24.671 1.00 24.14 54 LEU B N 1
ATOM 2453 C CA . LEU B 1 54 ? 2.957 46.840 24.647 1.00 25.49 54 LEU B CA 1
ATOM 2454 C C . LEU B 1 54 ? 3.283 48.317 24.465 1.00 26.37 54 LEU B C 1
ATOM 2455 O O . LEU B 1 54 ? 2.629 49.015 23.681 1.00 27.02 54 LEU B O 1
ATOM 2460 N N . LEU B 1 55 ? 4.294 48.792 25.187 1.00 26.43 55 LEU B N 1
ATOM 2461 C CA . LEU B 1 55 ? 4.706 50.185 25.059 1.00 27.32 55 LEU B CA 1
ATOM 2462 C C . LEU B 1 55 ? 4.984 50.494 23.597 1.00 28.01 55 LEU B C 1
ATOM 2463 O O . LEU B 1 55 ? 4.566 51.538 23.086 1.00 26.12 55 LEU B O 1
ATOM 2468 N N . LYS B 1 56 ? 5.683 49.577 22.929 1.00 28.93 56 LYS B N 1
ATOM 2469 C CA . LYS B 1 56 ? 6.026 49.728 21.513 1.00 30.42 56 LYS B CA 1
ATOM 2470 C C . LYS B 1 56 ? 4.798 49.782 20.627 1.00 29.31 56 LYS B C 1
ATOM 2471 O O . LYS B 1 56 ? 4.837 50.324 19.528 1.00 28.89 56 LYS B O 1
ATOM 2477 N N . MET B 1 57 ? 3.708 49.208 21.108 1.00 27.63 57 MET B N 1
ATOM 2478 C CA . MET B 1 57 ? 2.472 49.213 20.352 1.00 28.32 57 MET B CA 1
ATOM 2479 C C . MET B 1 57 ? 1.561 50.364 20.776 1.00 28.73 57 MET B C 1
ATOM 2480 O O . MET B 1 57 ? 0.366 50.370 20.464 1.00 28.01 57 MET B O 1
ATOM 2485 N N . GLY B 1 58 ? 2.132 51.317 21.513 1.00 26.51 58 GLY B N 1
ATOM 2486 C CA . GLY B 1 58 ? 1.387 52.490 21.951 1.00 25.38 58 GLY B CA 1
ATOM 2487 C C . GLY B 1 58 ? 0.554 52.312 23.202 1.00 25.07 58 GLY B C 1
ATOM 2488 O O . GLY B 1 58 ? -0.334 53.103 23.506 1.00 25.01 58 GLY B O 1
ATOM 2489 N N . ILE B 1 59 ? 0.880 51.276 23.956 1.00 25.94 59 ILE B N 1
ATOM 2490 C CA . ILE B 1 59 ? 0.151 50.937 25.168 1.00 24.32 59 ILE B CA 1
ATOM 2491 C C . ILE B 1 59 ? 0.989 50.940 26.447 1.00 23.22 59 ILE B C 1
ATOM 2492 O O . ILE B 1 59 ? 2.008 50.259 26.529 1.00 21.83 59 ILE B O 1
ATOM 2497 N N . ASP B 1 60 ? 0.522 51.670 27.458 1.00 23.67 60 ASP B N 1
ATOM 2498 C CA . ASP B 1 60 ? 1.237 51.743 28.731 1.00 23.17 60 ASP B CA 1
ATOM 2499 C C . ASP B 1 60 ? 0.426 51.136 29.873 1.00 21.36 60 ASP B C 1
ATOM 2500 O O . ASP B 1 60 ? -0.596 51.685 30.279 1.00 22.20 60 ASP B O 1
ATOM 2505 N N . VAL B 1 61 ? 0.886 49.998 30.384 1.00 20.18 61 VAL B N 1
ATOM 2506 C CA . VAL B 1 61 ? 0.225 49.329 31.497 1.00 19.74 61 VAL B CA 1
ATOM 2507 C C . VAL B 1 61 ? 1.292 48.686 32.370 1.00 20.79 61 VAL B C 1
ATOM 2508 O O . VAL B 1 61 ? 2.392 48.378 31.903 1.00 20.32 61 VAL B O 1
ATOM 2512 N N . SER B 1 62 ? 0.962 48.488 33.638 1.00 21.12 62 SER B N 1
ATOM 2513 C CA . SER B 1 62 ? 1.892 47.877 34.576 1.00 21.22 62 SER B CA 1
ATOM 2514 C C . SER B 1 62 ? 2.039 46.380 34.296 1.00 21.28 62 SER B C 1
ATOM 2515 O O . SER B 1 62 ? 1.071 45.706 33.951 1.00 20.01 62 SER B O 1
ATOM 2518 N N . SER B 1 63 ? 3.255 45.864 34.434 1.00 21.91 63 SER B N 1
ATOM 2519 C CA . SER B 1 63 ? 3.490 44.444 34.217 1.00 21.89 63 SER B CA 1
ATOM 2520 C C . SER B 1 63 ? 2.700 43.651 35.266 1.00 21.22 63 SER B C 1
ATOM 2521 O O . SER B 1 63 ? 2.537 42.438 35.150 1.00 21.46 63 SER B O 1
ATOM 2524 N N . SER B 1 64 ? 2.195 44.339 36.285 1.00 20.71 64 SER B N 1
ATOM 2525 C CA . SER B 1 64 ? 1.436 43.658 37.331 1.00 21.08 64 SER B CA 1
ATOM 2526 C C . SER B 1 64 ? 0.071 43.139 36.869 1.00 21.62 64 SER B C 1
ATOM 2527 O O . SER B 1 64 ? -0.502 42.258 37.506 1.00 19.44 64 SER B O 1
ATOM 2530 N N . ILE B 1 65 ? -0.464 43.673 35.774 1.00 20.49 65 ILE B N 1
ATOM 2531 C CA . ILE B 1 65 ? -1.746 43.172 35.297 1.00 20.21 65 ILE B CA 1
ATOM 2532 C C . ILE B 1 65 ? -1.571 42.292 34.060 1.00 18.62 65 ILE B C 1
ATOM 2533 O O . ILE B 1 65 ? -2.542 41.949 33.389 1.00 20.57 65 ILE B O 1
ATOM 2538 N N . ILE B 1 66 ? -0.325 41.933 33.764 1.00 18.69 66 ILE B N 1
ATOM 2539 C CA . ILE B 1 66 ? -0.016 41.068 32.623 1.00 17.81 66 ILE B CA 1
ATOM 2540 C C . ILE B 1 66 ? 0.224 39.642 33.122 1.00 18.92 66 ILE B C 1
ATOM 2541 O O . ILE B 1 66 ? 1.224 39.367 33.786 1.00 20.26 66 ILE B O 1
ATOM 2546 N N . ILE B 1 67 ? -0.697 38.740 32.801 1.00 19.45 67 ILE B N 1
ATOM 2547 C CA . ILE B 1 67 ? -0.588 37.348 33.227 1.00 19.37 67 ILE B CA 1
ATOM 2548 C C . ILE B 1 67 ? -0.185 36.455 32.064 1.00 19.49 67 ILE B C 1
ATOM 2549 O O . ILE B 1 67 ? -0.893 36.365 31.062 1.00 17.84 67 ILE B O 1
ATOM 2554 N N . THR B 1 68 ? 0.961 35.801 32.209 1.00 16.82 68 THR B N 1
ATOM 2555 C CA . THR B 1 68 ? 1.473 34.901 31.188 1.00 16.83 68 THR B CA 1
ATOM 2556 C C . THR B 1 68 ? 1.244 33.473 31.676 1.00 17.03 68 THR B C 1
ATOM 2557 O O . THR B 1 68 ? 1.075 33.242 32.880 1.00 16.35 68 THR B O 1
ATOM 2561 N N . SER B 1 69 ? 1.245 32.513 30.761 1.00 15.18 69 SER B N 1
ATOM 2562 C CA . SER B 1 69 ? 1.047 31.132 31.175 1.00 15.01 69 SER B CA 1
ATOM 2563 C C . SER B 1 69 ? 2.179 30.731 32.121 1.00 13.77 69 SER B C 1
ATOM 2564 O O . SER B 1 69 ? 1.984 29.921 33.015 1.00 13.56 69 SER B O 1
ATOM 2567 N N . GLY B 1 70 ? 3.356 31.318 31.919 1.00 15.57 70 GLY B N 1
ATOM 2568 C CA . GLY B 1 70 ? 4.495 31.010 32.771 1.00 15.50 70 GLY B CA 1
ATOM 2569 C C . GLY B 1 70 ? 4.251 31.442 34.204 1.00 14.05 70 GLY B C 1
ATOM 2570 O O . GLY B 1 70 ? 4.588 30.728 35.148 1.00 17.42 70 GLY B O 1
ATOM 2571 N N . LEU B 1 71 ? 3.674 32.626 34.369 1.00 14.55 71 LEU B N 1
ATOM 2572 C CA . LEU B 1 71 ? 3.424 33.079 35.717 1.00 15.68 71 LEU B CA 1
ATOM 2573 C C . LEU B 1 71 ? 2.293 32.269 36.321 1.00 16.55 71 LEU B C 1
ATOM 2574 O O . LEU B 1 71 ? 2.325 31.876 37.480 1.00 17.81 71 LEU B O 1
ATOM 2579 N N . ALA B 1 72 ? 1.272 31.944 35.533 1.00 15.79 72 ALA B N 1
ATOM 2580 C CA . ALA B 1 72 ? 0.182 31.097 36.009 1.00 14.65 72 ALA B CA 1
ATOM 2581 C C . ALA B 1 72 ? 0.708 29.717 36.417 1.00 15.72 72 ALA B C 1
ATOM 2582 O O . ALA B 1 72 ? 0.220 29.115 37.378 1.00 15.14 72 ALA B O 1
ATOM 2584 N N . THR B 1 73 ? 1.698 29.217 35.680 1.00 15.20 73 THR B N 1
ATOM 2585 C CA . THR B 1 73 ? 2.281 27.913 35.977 1.00 15.23 73 THR B CA 1
ATOM 2586 C C . THR B 1 73 ? 2.992 27.953 37.332 1.00 15.75 73 THR B C 1
ATOM 2587 O O . THR B 1 73 ? 2.811 27.060 38.155 1.00 16.10 73 THR B O 1
ATOM 2591 N N . ARG B 1 74 ? 3.797 28.988 37.561 1.00 16.62 74 ARG B N 1
ATOM 2592 C CA . ARG B 1 74 ? 4.494 29.130 38.837 1.00 16.57 74 ARG B CA 1
ATOM 2593 C C . ARG B 1 74 ? 3.478 29.197 39.974 1.00 17.11 74 ARG B C 1
ATOM 2594 O O . ARG B 1 74 ? 3.623 28.510 40.984 1.00 15.74 74 ARG B O 1
ATOM 2602 N N . LEU B 1 75 ? 2.448 30.025 39.806 1.00 15.92 75 LEU B N 1
ATOM 2603 C CA . LEU B 1 75 ? 1.414 30.176 40.829 1.00 17.45 75 LEU B CA 1
ATOM 2604 C C . LEU B 1 75 ? 0.675 28.862 41.094 1.00 17.30 75 LEU B C 1
ATOM 2605 O O . LEU B 1 75 ? 0.336 28.547 42.240 1.00 18.28 75 LEU B O 1
ATOM 2610 N N . TYR B 1 76 ? 0.425 28.097 40.038 1.00 17.58 76 TYR B N 1
ATOM 2611 C CA . TYR B 1 76 ? -0.251 26.814 40.191 1.00 17.74 76 TYR B CA 1
ATOM 2612 C C . TYR B 1 76 ? 0.630 25.858 41.006 1.00 17.17 76 TYR B C 1
ATOM 2613 O O . TYR B 1 76 ? 0.169 25.227 41.959 1.00 15.68 76 TYR B O 1
ATOM 2622 N N . MET B 1 77 ? 1.899 25.753 40.613 1.00 16.79 77 MET B N 1
ATOM 2623 C CA . MET B 1 77 ? 2.849 24.877 41.291 1.00 17.53 77 MET B CA 1
ATOM 2624 C C . MET B 1 77 ? 2.983 25.238 42.769 1.00 17.75 77 MET B C 1
ATOM 2625 O O . MET B 1 77 ? 2.941 24.369 43.635 1.00 18.24 77 MET B O 1
ATOM 2630 N N . SER B 1 78 ? 3.134 26.527 43.049 1.00 18.44 78 SER B N 1
ATOM 2631 C CA . SER B 1 78 ? 3.275 26.999 44.415 1.00 19.68 78 SER B CA 1
ATOM 2632 C C . SER B 1 78 ? 2.070 26.636 45.286 1.00 21.84 78 SER B C 1
ATOM 2633 O O . SER B 1 78 ? 2.219 26.207 46.434 1.00 19.00 78 SER B O 1
ATOM 2636 N N . LYS B 1 79 ? 0.877 26.798 44.726 1.00 22.55 79 LYS B N 1
ATOM 2637 C CA . LYS B 1 79 ? -0.356 26.527 45.450 1.00 24.25 79 LYS B CA 1
ATOM 2638 C C . LYS B 1 79 ? -0.793 25.071 45.560 1.00 24.82 79 LYS B C 1
ATOM 2639 O O . LYS B 1 79 ? -1.343 24.674 46.586 1.00 26.35 79 LYS B O 1
ATOM 2645 N N . HIS B 1 80 ? -0.531 24.273 44.530 1.00 23.41 80 HIS B N 1
ATOM 2646 C CA . HIS B 1 80 ? -0.999 22.892 44.514 1.00 24.07 80 HIS B CA 1
ATOM 2647 C C . HIS B 1 80 ? 0.002 21.740 44.468 1.00 23.89 80 HIS B C 1
ATOM 2648 O O . HIS B 1 80 ? -0.411 20.586 44.461 1.00 24.61 80 HIS B O 1
ATOM 2655 N N . LEU B 1 81 ? 1.299 22.016 44.429 1.00 21.85 81 LEU B N 1
ATOM 2656 C CA . LEU B 1 81 ? 2.255 20.916 44.365 1.00 19.93 81 LEU B CA 1
ATOM 2657 C C . LEU B 1 81 ? 3.294 21.000 45.469 1.00 19.39 81 LEU B C 1
ATOM 2658 O O . LEU B 1 81 ? 3.400 22.016 46.156 1.00 20.60 81 LEU B O 1
ATOM 2663 N N . ASP B 1 82 ? 4.056 19.926 45.643 1.00 18.54 82 ASP B N 1
ATOM 2664 C CA . ASP B 1 82 ? 5.094 19.898 46.667 1.00 19.95 82 ASP B CA 1
ATOM 2665 C C . ASP B 1 82 ? 6.431 20.275 46.054 1.00 19.66 82 ASP B C 1
ATOM 2666 O O . ASP B 1 82 ? 6.838 19.716 45.043 1.00 20.42 82 ASP B O 1
ATOM 2671 N N . PRO B 1 83 ? 7.138 21.229 46.671 1.00 20.78 83 PRO B N 1
ATOM 2672 C CA . PRO B 1 83 ? 8.434 21.671 46.158 1.00 20.48 83 PRO B CA 1
ATOM 2673 C C . PRO B 1 83 ? 9.370 20.516 45.808 1.00 20.12 83 PRO B C 1
ATOM 2674 O O . PRO B 1 83 ? 9.528 19.571 46.579 1.00 19.50 83 PRO B O 1
ATOM 2678 N N . GLY B 1 84 ? 9.989 20.614 44.636 1.00 18.47 84 GLY B N 1
ATOM 2679 C CA . GLY B 1 84 ? 10.900 19.588 44.168 1.00 18.61 84 GLY B CA 1
ATOM 2680 C C . GLY B 1 84 ? 11.654 20.146 42.977 1.00 19.67 84 GLY B C 1
ATOM 2681 O O . GLY B 1 84 ? 11.261 21.179 42.419 1.00 18.87 84 GLY B O 1
ATOM 2682 N N . LYS B 1 85 ? 12.736 19.483 42.574 1.00 19.29 85 LYS B N 1
ATOM 2683 C CA . LYS B 1 85 ? 13.513 19.974 41.441 1.00 18.14 85 LYS B CA 1
ATOM 2684 C C . LYS B 1 85 ? 12.732 19.937 40.135 1.00 18.13 85 LYS B C 1
ATOM 2685 O O . LYS B 1 85 ? 11.950 19.029 39.883 1.00 17.04 85 LYS B O 1
ATOM 2691 N N . ILE B 1 86 ? 12.965 20.956 39.320 1.00 17.98 86 ILE B N 1
ATOM 2692 C CA . ILE B 1 86 ? 12.284 21.144 38.045 1.00 18.47 86 ILE B CA 1
ATOM 2693 C C . ILE B 1 86 ? 13.187 21.018 36.822 1.00 18.35 86 ILE B C 1
ATOM 2694 O O . ILE B 1 86 ? 14.334 21.499 36.816 1.00 20.19 86 ILE B O 1
ATOM 2699 N N . PHE B 1 87 ? 12.657 20.383 35.783 1.00 17.51 87 PHE B N 1
ATOM 2700 C CA . PHE B 1 87 ? 13.366 20.285 34.518 1.00 18.21 87 PHE B CA 1
ATOM 2701 C C . PHE B 1 87 ? 12.483 21.110 33.585 1.00 19.06 87 PHE B C 1
ATOM 2702 O O . PHE B 1 87 ? 11.282 20.870 33.492 1.00 20.18 87 PHE B O 1
ATOM 2710 N N . VAL B 1 88 ? 13.069 22.082 32.902 1.00 18.24 88 VAL B N 1
ATOM 2711 C CA . VAL B 1 88 ? 12.288 22.940 32.029 1.00 19.45 88 VAL B CA 1
ATOM 2712 C C . VAL B 1 88 ? 12.590 22.861 30.543 1.00 18.73 88 VAL B C 1
ATOM 2713 O O . VAL B 1 88 ? 13.746 22.789 30.126 1.00 18.35 88 VAL B O 1
ATOM 2717 N N . ILE B 1 89 ? 11.523 22.880 29.753 1.00 16.62 89 ILE B N 1
ATOM 2718 C CA . ILE B 1 89 ? 11.619 22.905 28.301 1.00 17.24 89 ILE B CA 1
ATOM 2719 C C . ILE B 1 89 ? 10.866 24.181 27.961 1.00 18.61 89 ILE B C 1
ATOM 2720 O O . ILE B 1 89 ? 9.648 24.259 28.147 1.00 16.96 89 ILE B O 1
ATOM 2725 N N . GLY B 1 90 ? 11.594 25.196 27.510 1.00 18.16 90 GLY B N 1
ATOM 2726 C CA . GLY B 1 90 ? 10.945 26.450 27.184 1.00 20.69 90 GLY B CA 1
ATOM 2727 C C . GLY B 1 90 ? 11.909 27.610 27.083 1.00 21.57 90 GLY B C 1
ATOM 2728 O O . GLY B 1 90 ? 13.127 27.425 27.154 1.00 20.85 90 GLY B O 1
ATOM 2729 N N . GLY B 1 91 ? 11.356 28.810 26.935 1.00 21.66 91 GLY B N 1
ATOM 2730 C CA . GLY B 1 91 ? 12.170 29.998 26.799 1.00 22.68 91 GLY B CA 1
ATOM 2731 C C . GLY B 1 91 ? 12.479 30.741 28.082 1.00 23.97 91 GLY B C 1
ATOM 2732 O O . GLY B 1 91 ? 12.051 30.364 29.174 1.00 22.94 91 GLY B O 1
ATOM 2733 N N . GLU B 1 92 ? 13.231 31.822 27.924 1.00 26.11 92 GLU B N 1
ATOM 2734 C CA . GLU B 1 92 ? 13.664 32.675 29.023 1.00 28.05 92 GLU B CA 1
ATOM 2735 C C . GLU B 1 92 ? 12.560 32.988 30.030 1.00 27.49 92 GLU B C 1
ATOM 2736 O O . GLU B 1 92 ? 12.757 32.866 31.238 1.00 25.99 92 GLU B O 1
ATOM 2742 N N . GLY B 1 93 ? 11.400 33.395 29.530 1.00 26.24 93 GLY B N 1
ATOM 2743 C CA . GLY B 1 93 ? 10.297 33.725 30.411 1.00 25.01 93 GLY B CA 1
ATOM 2744 C C . GLY B 1 93 ? 9.943 32.607 31.372 1.00 23.68 93 GLY B C 1
ATOM 2745 O O . GLY B 1 93 ? 9.810 32.831 32.575 1.00 22.89 93 GLY B O 1
ATOM 2746 N N . LEU B 1 94 ? 9.796 31.397 30.841 1.00 22.13 94 LEU B N 1
ATOM 2747 C CA . LEU B 1 94 ? 9.439 30.250 31.656 1.00 19.59 94 LEU B CA 1
ATOM 2748 C C . LEU B 1 94 ? 10.545 29.886 32.643 1.00 20.83 94 LEU B C 1
ATOM 2749 O O . LEU B 1 94 ? 10.268 29.604 33.810 1.00 19.79 94 LEU B O 1
ATOM 2754 N N . VAL B 1 95 ? 11.794 29.901 32.181 1.00 20.69 95 VAL B N 1
ATOM 2755 C CA . VAL B 1 95 ? 12.917 29.574 33.052 1.00 21.31 95 VAL B CA 1
ATOM 2756 C C . VAL B 1 95 ? 12.964 30.533 34.231 1.00 21.18 95 VAL B C 1
ATOM 2757 O O . VAL B 1 95 ? 13.197 30.117 35.364 1.00 20.74 95 VAL B O 1
ATOM 2761 N N . LYS B 1 96 ? 12.739 31.817 33.960 1.00 22.76 96 LYS B N 1
ATOM 2762 C CA . LYS B 1 96 ? 12.750 32.840 35.003 1.00 22.56 96 LYS B CA 1
ATOM 2763 C C . LYS B 1 96 ? 11.677 32.597 36.061 1.00 21.27 96 LYS B C 1
ATOM 2764 O O . LYS B 1 96 ? 11.927 32.750 37.259 1.00 19.88 96 LYS B O 1
ATOM 2770 N N . GLU B 1 97 ? 10.477 32.234 35.617 1.00 18.40 97 GLU B N 1
ATOM 2771 C CA . GLU B 1 97 ? 9.380 31.968 36.544 1.00 18.83 97 GLU B CA 1
ATOM 2772 C C . GLU B 1 97 ? 9.687 30.751 37.409 1.00 17.78 97 GLU B C 1
ATOM 2773 O O . GLU B 1 97 ? 9.351 30.726 38.590 1.00 19.95 97 GLU B O 1
ATOM 2779 N N . MET B 1 98 ? 10.316 29.739 36.825 1.00 17.04 98 MET B N 1
ATOM 2780 C CA . MET B 1 98 ? 10.644 28.542 37.589 1.00 19.04 98 MET B CA 1
ATOM 2781 C C . MET B 1 98 ? 11.779 28.842 38.569 1.00 20.65 98 MET B C 1
ATOM 2782 O O . MET B 1 98 ? 11.800 28.322 39.685 1.00 19.55 98 MET B O 1
ATOM 2787 N N . GLN B 1 99 ? 12.714 29.693 38.160 1.00 21.88 99 GLN B N 1
ATOM 2788 C CA . GLN B 1 99 ? 13.815 30.061 39.042 1.00 23.17 99 GLN B CA 1
ATOM 2789 C C . GLN B 1 99 ? 13.237 30.790 40.253 1.00 23.02 99 GLN B C 1
ATOM 2790 O O . GLN B 1 99 ? 13.691 30.593 41.381 1.00 22.61 99 GLN B O 1
ATOM 2796 N N . ALA B 1 100 ? 12.221 31.616 40.010 1.00 22.00 100 ALA B N 1
ATOM 2797 C CA . ALA B 1 100 ? 11.567 32.372 41.069 1.00 22.37 100 ALA B CA 1
ATOM 2798 C C . ALA B 1 100 ? 10.951 31.467 42.137 1.00 23.96 100 ALA B C 1
ATOM 2799 O O . ALA B 1 100 ? 10.834 31.864 43.297 1.00 22.60 100 ALA B O 1
ATOM 2801 N N . LEU B 1 101 ? 10.538 30.263 41.748 1.00 23.00 101 LEU B N 1
ATOM 2802 C CA . LEU B 1 101 ? 9.961 29.328 42.708 1.00 24.10 101 LEU B CA 1
A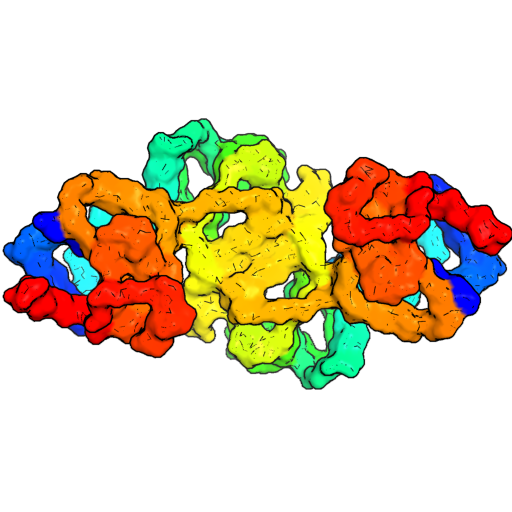TOM 2803 C C . LEU B 1 101 ? 11.027 28.970 43.736 1.00 26.21 101 LEU B C 1
ATOM 2804 O O . LEU B 1 101 ? 10.730 28.710 44.906 1.00 26.69 101 LEU B O 1
ATOM 2809 N N . GLY B 1 102 ? 12.277 28.960 43.287 1.00 26.17 102 GLY B N 1
ATOM 2810 C CA . GLY B 1 102 ? 13.377 28.640 44.175 1.00 25.15 102 GLY B CA 1
ATOM 2811 C C . GLY B 1 102 ? 13.459 27.167 44.519 1.00 25.93 102 GLY B C 1
ATOM 2812 O O . GLY B 1 102 ? 14.162 26.789 45.449 1.00 27.22 102 GLY B O 1
ATOM 2813 N N . TRP B 1 103 ? 12.757 26.328 43.765 1.00 23.93 103 TRP B N 1
ATOM 2814 C CA . TRP B 1 103 ? 12.763 24.892 44.020 1.00 23.07 103 TRP B CA 1
ATOM 2815 C C . TRP B 1 103 ? 14.017 24.204 43.496 1.00 23.05 103 TRP B C 1
ATOM 2816 O O . TRP B 1 103 ? 14.330 23.076 43.887 1.00 22.63 103 TRP B O 1
ATOM 2827 N N . GLY B 1 104 ? 14.739 24.888 42.615 1.00 22.00 104 GLY B N 1
ATOM 2828 C CA . GLY B 1 104 ? 15.939 24.310 42.046 1.00 22.06 104 GLY B CA 1
ATOM 2829 C C . GLY B 1 104 ? 15.668 23.708 40.681 1.00 21.96 104 GLY B C 1
ATOM 2830 O O . GLY B 1 104 ? 14.767 22.876 40.518 1.00 21.99 104 GLY B O 1
ATOM 2831 N N . ILE B 1 105 ? 16.456 24.124 39.696 1.00 21.71 105 ILE B N 1
ATOM 2832 C CA . ILE B 1 105 ? 16.305 23.632 38.330 1.00 22.12 105 ILE B CA 1
ATOM 2833 C C . ILE B 1 105 ? 17.429 22.696 37.916 1.00 21.23 105 ILE B C 1
ATOM 2834 O O . ILE B 1 105 ? 18.600 23.001 38.115 1.00 24.45 105 ILE B O 1
ATOM 2839 N N . VAL B 1 106 ? 17.067 21.550 37.353 1.00 19.87 106 VAL B N 1
ATOM 2840 C CA . VAL B 1 106 ? 18.056 20.597 36.864 1.00 20.76 106 VAL B CA 1
ATOM 2841 C C . VAL B 1 106 ? 18.356 21.016 35.425 1.00 22.15 106 VAL B C 1
ATOM 2842 O O . VAL B 1 106 ? 17.466 20.999 34.568 1.00 21.19 106 VAL B O 1
ATOM 2846 N N . THR B 1 107 ? 19.600 21.406 35.163 1.00 23.31 107 THR B N 1
ATOM 2847 C CA . THR B 1 107 ? 19.993 21.842 33.826 1.00 25.15 107 THR B CA 1
ATOM 2848 C C . THR B 1 107 ? 20.196 20.659 32.889 1.00 25.11 107 THR B C 1
ATOM 2849 O O . THR B 1 107 ? 20.243 19.508 33.325 1.00 22.90 107 THR B O 1
ATOM 2853 N N . LEU B 1 108 ? 20.317 20.950 31.597 1.00 26.25 108 LEU B N 1
ATOM 2854 C CA . LEU B 1 108 ? 20.535 19.902 30.606 1.00 27.50 108 LEU B CA 1
ATOM 2855 C C . LEU B 1 108 ? 21.821 19.157 30.914 1.00 27.41 108 LEU B C 1
ATOM 2856 O O . LEU B 1 108 ? 21.888 17.937 30.785 1.00 26.52 108 LEU B O 1
ATOM 2861 N N . ASP B 1 109 ? 22.845 19.898 31.319 1.00 28.90 109 ASP B N 1
ATOM 2862 C CA . ASP B 1 109 ? 24.132 19.283 31.620 1.00 31.10 109 ASP B CA 1
ATOM 2863 C C . ASP B 1 109 ? 24.044 18.339 32.809 1.00 30.32 109 ASP B C 1
ATOM 2864 O O . ASP B 1 109 ? 24.586 17.231 32.771 1.00 29.33 109 ASP B O 1
ATOM 2869 N N . GLU B 1 110 ? 23.373 18.782 33.869 1.00 28.52 110 GLU B N 1
ATOM 2870 C CA . GLU B 1 110 ? 23.210 17.948 35.051 1.00 27.83 110 GLU B CA 1
ATOM 2871 C C . GLU B 1 110 ? 22.394 16.723 34.641 1.00 26.86 110 GLU B C 1
ATOM 2872 O O . GLU B 1 110 ? 22.655 15.613 35.099 1.00 25.73 110 GLU B O 1
ATOM 2878 N N . ALA B 1 111 ? 21.423 16.931 33.752 1.00 25.67 111 ALA B N 1
ATOM 2879 C CA . ALA B 1 111 ? 20.583 15.842 33.260 1.00 25.34 111 ALA B CA 1
ATOM 2880 C C . ALA B 1 111 ? 21.442 14.802 32.541 1.00 25.25 111 ALA B C 1
ATOM 2881 O O . ALA B 1 111 ? 21.245 13.595 32.707 1.00 22.45 111 ALA B O 1
ATOM 2883 N N . ARG B 1 112 ? 22.391 15.274 31.736 1.00 25.33 112 ARG B N 1
ATOM 2884 C CA . ARG B 1 112 ? 23.285 14.372 31.003 1.00 29.14 112 ARG B CA 1
ATOM 2885 C C . ARG B 1 112 ? 24.088 13.502 31.962 1.00 28.79 112 ARG B C 1
ATOM 2886 O O . ARG B 1 112 ? 24.506 12.398 31.610 1.00 29.54 112 ARG B O 1
ATOM 2894 N N . GLN B 1 113 ? 24.313 14.015 33.166 1.00 29.54 113 GLN B N 1
ATOM 2895 C CA . GLN B 1 113 ? 25.064 13.294 34.186 1.00 30.62 113 GLN B CA 1
ATOM 2896 C C . GLN B 1 113 ? 24.152 12.347 34.961 1.00 29.31 113 GLN B C 1
ATOM 2897 O O . GLN B 1 113 ? 24.595 11.650 35.873 1.00 29.54 113 GLN B O 1
ATOM 2903 N N . GLY B 1 114 ? 22.872 12.335 34.595 1.00 25.77 114 GLY B N 1
ATOM 2904 C CA . GLY B 1 114 ? 21.917 11.451 35.243 1.00 24.70 114 GLY B CA 1
ATOM 2905 C C . GLY B 1 114 ? 20.953 12.076 36.237 1.00 23.49 114 GLY B C 1
ATOM 2906 O O . GLY B 1 114 ? 20.138 11.365 36.833 1.00 22.77 114 GLY B O 1
ATOM 2907 N N . SER B 1 115 ? 21.034 13.393 36.414 1.00 24.29 115 SER B N 1
ATOM 2908 C CA . SER B 1 115 ? 20.174 14.103 37.364 1.00 23.68 115 SER B CA 1
ATOM 2909 C C . SER B 1 115 ? 18.690 14.125 37.005 1.00 23.76 115 SER B C 1
ATOM 2910 O O . SER B 1 115 ? 17.866 14.564 37.807 1.00 22.97 115 SER B O 1
ATOM 2913 N N . TRP B 1 116 ? 18.345 13.674 35.804 1.00 21.83 116 TRP B N 1
ATOM 2914 C CA . TRP B 1 116 ? 16.936 13.636 35.413 1.00 22.60 116 TRP B CA 1
ATOM 2915 C C . TRP B 1 116 ? 16.206 12.717 36.395 1.00 22.51 116 TRP B C 1
ATOM 2916 O O . TRP B 1 116 ? 14.999 12.856 36.622 1.00 22.15 116 TRP B O 1
ATOM 2927 N N . LYS B 1 117 ? 16.974 11.786 36.970 1.00 22.47 117 LYS B N 1
ATOM 2928 C CA . LYS B 1 117 ? 16.486 10.803 37.938 1.00 22.47 117 LYS B CA 1
ATOM 2929 C C . LYS B 1 117 ? 15.957 11.484 39.199 1.00 21.22 117 LYS B C 1
ATOM 2930 O O . LYS B 1 117 ? 15.104 10.943 39.885 1.00 21.91 117 LYS B O 1
ATOM 2936 N N . GLU B 1 118 ? 16.478 12.668 39.507 1.00 20.78 118 GLU B N 1
ATOM 2937 C CA . GLU B 1 118 ? 16.037 13.392 40.697 1.00 20.99 118 GLU B CA 1
ATOM 2938 C C . GLU B 1 118 ? 14.968 14.460 40.438 1.00 20.21 118 GLU B C 1
ATOM 2939 O O . GLU B 1 118 ? 14.523 15.138 41.363 1.00 20.06 118 GLU B O 1
ATOM 2945 N N . VAL B 1 119 ? 14.570 14.618 39.182 1.00 18.59 119 VAL B N 1
ATOM 2946 C CA . VAL B 1 119 ? 13.554 15.610 38.824 1.00 18.69 119 VAL B CA 1
ATOM 2947 C C . VAL B 1 119 ? 12.174 15.243 39.367 1.00 17.58 119 VAL B C 1
ATOM 2948 O O . VAL B 1 119 ? 11.723 14.111 39.200 1.00 16.11 119 VAL B O 1
ATOM 2952 N N . LYS B 1 120 ? 11.504 16.199 40.007 1.00 17.83 120 LYS B N 1
ATOM 2953 C CA . LYS B 1 120 ? 10.173 15.958 40.564 1.00 18.99 120 LYS B CA 1
ATOM 2954 C C . LYS B 1 120 ? 9.058 16.574 39.707 1.00 18.72 120 LYS B C 1
ATOM 2955 O O . LYS B 1 120 ? 7.910 16.123 39.749 1.00 17.45 120 LYS B O 1
ATOM 2961 N N . HIS B 1 121 ? 9.403 17.601 38.936 1.00 17.54 121 HIS B N 1
ATOM 2962 C CA . HIS B 1 121 ? 8.433 18.282 38.081 1.00 18.14 121 HIS B CA 1
ATOM 2963 C C . HIS B 1 121 ? 9.026 18.617 36.715 1.00 17.89 121 HIS B C 1
ATOM 2964 O O . HIS B 1 121 ? 10.144 19.128 36.623 1.00 17.47 121 HIS B O 1
ATOM 2971 N N . VAL B 1 122 ? 8.276 18.324 35.656 1.00 18.49 122 VAL B N 1
ATOM 2972 C CA . VAL B 1 122 ? 8.707 18.648 34.303 1.00 17.18 122 VAL B CA 1
ATOM 2973 C C . VAL B 1 122 ? 7.731 19.695 33.770 1.00 16.11 122 VAL B C 1
ATOM 2974 O O . VAL B 1 122 ? 6.525 19.459 33.720 1.00 18.29 122 VAL B O 1
ATOM 2978 N N . VAL B 1 123 ? 8.253 20.862 33.406 1.00 16.45 123 VAL B N 1
ATOM 2979 C CA . VAL B 1 123 ? 7.429 21.957 32.901 1.00 15.21 123 VAL B CA 1
ATOM 2980 C C . VAL B 1 123 ? 7.752 22.188 31.424 1.00 15.93 123 VAL B C 1
ATOM 2981 O O . VAL B 1 123 ? 8.906 22.428 31.054 1.00 15.56 123 VAL B O 1
ATOM 2985 N N . VAL B 1 124 ? 6.723 22.118 30.586 1.00 14.91 124 VAL B N 1
ATOM 2986 C CA . VAL B 1 124 ? 6.895 22.258 29.148 1.00 14.86 124 VAL B CA 1
ATOM 2987 C C . VAL B 1 124 ? 6.124 23.426 28.562 1.00 15.64 124 VAL B C 1
ATOM 2988 O O . VAL B 1 124 ? 4.905 23.495 28.684 1.00 14.94 124 VAL B O 1
ATOM 2992 N N . GLY B 1 125 ? 6.852 24.338 27.927 1.00 15.06 125 GLY B N 1
ATOM 2993 C CA . GLY B 1 125 ? 6.242 25.481 27.278 1.00 15.94 125 GLY B CA 1
ATOM 2994 C C . GLY B 1 125 ? 6.816 25.527 25.875 1.00 16.65 125 GLY B C 1
ATOM 2995 O O . GLY B 1 125 ? 7.493 24.584 25.450 1.00 16.25 125 GLY B O 1
ATOM 2996 N N . LEU B 1 126 ? 6.557 26.605 25.146 1.00 14.91 126 LEU B N 1
ATOM 2997 C CA . LEU B 1 126 ? 7.089 26.732 23.797 1.00 16.94 126 LEU B CA 1
ATOM 2998 C C . LEU B 1 126 ? 8.616 26.855 23.858 1.00 16.06 126 LEU B C 1
ATOM 2999 O O . LEU B 1 126 ? 9.144 27.745 24.510 1.00 16.76 126 LEU B O 1
ATOM 3004 N N . ASP B 1 127 ? 9.317 25.954 23.178 1.00 18.51 127 ASP B N 1
ATOM 3005 C CA . ASP B 1 127 ? 10.777 25.980 23.156 1.00 18.69 127 ASP B CA 1
ATOM 3006 C C . ASP B 1 127 ? 11.264 26.057 21.714 1.00 18.16 127 ASP B C 1
ATOM 3007 O O . ASP B 1 127 ? 11.305 25.053 21.008 1.00 17.30 127 ASP B O 1
ATOM 3012 N N . PRO B 1 128 ? 11.640 27.260 21.260 1.00 17.55 128 PRO B N 1
ATOM 3013 C CA . PRO B 1 128 ? 12.123 27.476 19.894 1.00 19.34 128 PRO B CA 1
ATOM 3014 C C . PRO B 1 128 ? 13.433 26.751 19.627 1.00 20.59 128 PRO B C 1
ATOM 3015 O O . PRO B 1 128 ? 13.833 26.578 18.479 1.00 20.59 128 PRO B O 1
ATOM 3019 N N . ASP B 1 129 ? 14.103 26.345 20.702 1.00 20.02 129 ASP B N 1
ATOM 3020 C CA . ASP B 1 129 ? 15.370 25.640 20.588 1.00 21.73 129 ASP B CA 1
ATOM 3021 C C . ASP B 1 129 ? 15.226 24.201 21.061 1.00 20.22 129 ASP B C 1
ATOM 3022 O O . ASP B 1 129 ? 16.168 23.626 21.604 1.00 20.93 129 ASP B O 1
ATOM 3027 N N . LEU B 1 130 ? 14.041 23.629 20.854 1.00 18.22 130 LEU B N 1
ATOM 3028 C CA . LEU B 1 130 ? 13.770 22.252 21.254 1.00 18.05 130 LEU B CA 1
ATOM 3029 C C . LEU B 1 130 ? 14.721 21.280 20.559 1.00 18.57 130 LEU B C 1
ATOM 3030 O O . LEU B 1 130 ? 15.113 21.484 19.410 1.00 17.28 130 LEU B O 1
ATOM 3035 N N . THR B 1 131 ? 15.089 20.222 21.270 1.00 16.05 131 THR B N 1
ATOM 3036 C CA . THR B 1 131 ? 15.961 19.202 20.715 1.00 18.38 131 THR B CA 1
ATOM 3037 C C . THR B 1 131 ? 15.401 17.869 21.149 1.00 17.68 131 THR B C 1
ATOM 3038 O O . THR B 1 131 ? 14.605 17.804 22.087 1.00 17.55 131 THR B O 1
ATOM 3042 N N . TYR B 1 132 ? 15.804 16.807 20.463 1.00 17.59 132 TYR B N 1
ATOM 3043 C CA . TYR B 1 132 ? 15.352 15.473 20.830 1.00 18.11 132 TYR B CA 1
ATOM 3044 C C . TYR B 1 132 ? 15.847 15.180 22.243 1.00 18.21 132 TYR B C 1
ATOM 3045 O O . TYR B 1 132 ? 15.140 14.577 23.054 1.00 17.53 132 TYR B O 1
ATOM 3054 N N . GLU B 1 133 ? 17.079 15.595 22.520 1.00 19.39 133 GLU B N 1
ATOM 3055 C CA . GLU B 1 133 ? 17.689 15.366 23.827 1.00 20.85 133 GLU B CA 1
ATOM 3056 C C . GLU B 1 133 ? 16.788 15.876 24.954 1.00 20.56 133 GLU B C 1
ATOM 3057 O O . GLU B 1 133 ? 16.607 15.201 25.971 1.00 19.92 133 GLU B O 1
ATOM 3063 N N . LYS B 1 134 ? 16.220 17.064 24.776 1.00 19.97 134 LYS B N 1
ATOM 3064 C CA . LYS B 1 134 ? 15.328 17.610 25.793 1.00 19.49 134 LYS B CA 1
ATOM 3065 C C . LYS B 1 134 ? 14.102 16.712 25.963 1.00 18.63 134 LYS B C 1
ATOM 3066 O O . LYS B 1 134 ? 13.696 16.415 27.087 1.00 18.83 134 LYS B O 1
ATOM 3072 N N . LEU B 1 135 ? 13.506 16.281 24.851 1.00 18.57 135 LEU B N 1
ATOM 3073 C CA . LEU B 1 135 ? 12.344 15.396 24.914 1.00 18.75 135 LEU B CA 1
ATOM 3074 C C . LEU B 1 135 ? 12.694 14.098 25.639 1.00 19.32 135 LEU B C 1
ATOM 3075 O O . LEU B 1 135 ? 11.876 13.538 26.373 1.00 18.78 135 LEU B O 1
ATOM 3080 N N . LYS B 1 136 ? 13.914 13.623 25.416 1.00 17.58 136 LYS B N 1
ATOM 3081 C CA . LYS B 1 136 ? 14.385 12.392 26.034 1.00 17.75 136 LYS B CA 1
ATOM 3082 C C . LYS B 1 136 ? 14.394 12.484 27.563 1.00 17.36 136 LYS B C 1
ATOM 3083 O O . LYS B 1 136 ? 13.753 11.685 28.241 1.00 17.56 136 LYS B O 1
ATOM 3089 N N . TYR B 1 137 ? 15.118 13.455 28.109 1.00 17.93 137 TYR B N 1
ATOM 3090 C CA . TYR B 1 137 ? 15.177 13.601 29.560 1.00 18.93 137 TYR B CA 1
ATOM 3091 C C . TYR B 1 137 ? 13.821 13.918 30.174 1.00 18.91 137 TYR B C 1
ATOM 3092 O O . TYR B 1 137 ? 13.507 13.450 31.269 1.00 19.01 137 TYR B O 1
ATOM 3101 N N . ALA B 1 138 ? 13.003 14.692 29.467 1.00 18.15 138 ALA B N 1
ATOM 3102 C CA . ALA B 1 138 ? 11.680 15.023 29.982 1.00 18.08 138 ALA B CA 1
ATOM 3103 C C . ALA B 1 138 ? 10.856 13.740 30.081 1.00 17.75 138 ALA B C 1
ATOM 3104 O O . ALA B 1 138 ? 10.130 13.525 31.050 1.00 19.56 138 ALA B O 1
ATOM 3106 N N . THR B 1 139 ? 10.968 12.892 29.065 1.00 17.18 139 THR B N 1
ATOM 3107 C CA . THR B 1 139 ? 10.248 11.630 29.032 1.00 17.35 139 THR B CA 1
ATOM 3108 C C . THR B 1 139 ? 10.736 10.702 30.145 1.00 18.42 139 THR B C 1
ATOM 3109 O O . THR B 1 139 ? 9.934 10.095 30.859 1.00 18.88 139 THR B O 1
ATOM 3113 N N . LEU B 1 140 ? 12.052 10.590 30.286 1.00 18.68 140 LEU B N 1
ATOM 3114 C CA . LEU B 1 140 ? 12.625 9.735 31.320 1.00 18.53 140 LEU B CA 1
ATOM 3115 C C . LEU B 1 140 ? 12.163 10.201 32.695 1.00 17.89 140 LEU B C 1
ATOM 3116 O O . LEU B 1 140 ? 11.768 9.391 33.529 1.00 19.79 140 LEU B O 1
ATOM 3121 N N . ALA B 1 141 ? 12.190 11.510 32.917 1.00 19.24 141 ALA B N 1
ATOM 3122 C CA . ALA B 1 141 ? 11.777 12.074 34.201 1.00 17.71 141 ALA B CA 1
ATOM 3123 C C . ALA B 1 141 ? 10.289 11.850 34.479 1.00 17.66 141 ALA B C 1
ATOM 3124 O O . ALA B 1 141 ? 9.916 11.374 35.547 1.00 16.81 141 ALA B O 1
ATOM 3126 N N . ILE B 1 142 ? 9.434 12.186 33.514 1.00 17.17 142 ILE B N 1
ATOM 3127 C CA . ILE B 1 142 ? 7.993 11.995 33.688 1.00 16.72 142 ILE B CA 1
ATOM 3128 C C . ILE B 1 142 ? 7.674 10.514 33.929 1.00 17.55 142 ILE B C 1
ATOM 3129 O O . ILE B 1 142 ? 6.791 10.187 34.730 1.00 16.21 142 ILE B O 1
ATOM 3134 N N . ARG B 1 143 ? 8.384 9.627 33.229 1.00 18.67 143 ARG B N 1
ATOM 3135 C CA . ARG B 1 143 ? 8.188 8.186 33.396 1.00 20.03 143 ARG B CA 1
ATOM 3136 C C . ARG B 1 143 ? 8.679 7.722 34.758 1.00 20.27 143 ARG B C 1
ATOM 3137 O O . ARG B 1 143 ? 8.283 6.667 35.254 1.00 22.49 143 ARG B O 1
ATOM 3145 N N . ASN B 1 144 ? 9.558 8.514 35.351 1.00 21.89 144 ASN B N 1
ATOM 3146 C CA . ASN B 1 144 ? 10.094 8.192 36.666 1.00 21.86 144 ASN B CA 1
ATOM 3147 C C . ASN B 1 144 ? 9.213 8.762 37.782 1.00 22.17 144 ASN B C 1
ATOM 3148 O O . ASN B 1 144 ? 9.561 8.701 38.967 1.00 23.08 144 ASN B O 1
ATOM 3153 N N . GLY B 1 145 ? 8.073 9.325 37.389 1.00 22.08 145 GLY B N 1
ATOM 3154 C CA . GLY B 1 145 ? 7.149 9.883 38.359 1.00 21.48 145 GLY B CA 1
ATOM 3155 C C . GLY B 1 145 ? 7.088 11.399 38.441 1.00 21.04 145 GLY B C 1
ATOM 3156 O O . GLY B 1 145 ? 6.332 11.937 39.242 1.00 21.40 145 GLY B O 1
ATOM 3157 N N . ALA B 1 146 ? 7.877 12.097 37.631 1.00 19.46 146 ALA B N 1
ATOM 3158 C CA . ALA B 1 146 ? 7.865 13.555 37.663 1.00 16.88 146 ALA B CA 1
ATOM 3159 C C . ALA B 1 146 ? 6.548 14.092 37.136 1.00 17.70 146 ALA B C 1
ATOM 3160 O O . ALA B 1 146 ? 5.968 13.521 36.214 1.00 18.70 146 ALA B O 1
ATOM 3162 N N . THR B 1 147 ? 6.080 15.192 37.716 1.00 17.29 147 THR B N 1
ATOM 3163 C CA . THR B 1 147 ? 4.837 15.810 37.267 1.00 18.03 147 THR B CA 1
ATOM 3164 C C . THR B 1 147 ? 5.029 16.270 35.816 1.00 16.68 147 THR B C 1
ATOM 3165 O O . THR B 1 147 ? 6.105 16.729 35.442 1.00 17.63 147 THR B O 1
ATOM 3169 N N . PHE B 1 148 ? 3.987 16.128 35.006 1.00 15.12 148 PHE B N 1
ATOM 3170 C CA . PHE B 1 148 ? 4.024 16.532 33.605 1.00 15.29 148 PHE B CA 1
ATOM 3171 C C . PHE B 1 148 ? 3.118 17.763 33.528 1.00 14.80 148 PHE B C 1
ATOM 3172 O O . PHE B 1 148 ? 1.895 17.646 33.603 1.00 14.61 148 PHE B O 1
ATOM 3180 N N . ILE B 1 149 ? 3.735 18.937 33.417 1.00 14.90 149 ILE B N 1
ATOM 3181 C CA . ILE B 1 149 ? 3.014 20.214 33.356 1.00 14.48 149 ILE B CA 1
ATOM 3182 C C . ILE B 1 149 ? 3.243 20.957 32.038 1.00 14.69 149 ILE B C 1
ATOM 3183 O O . ILE B 1 149 ? 4.386 21.181 31.631 1.00 16.55 149 ILE B O 1
ATOM 3188 N N . GLY B 1 150 ? 2.154 21.344 31.382 1.00 13.34 150 GLY B N 1
ATOM 3189 C CA . GLY B 1 150 ? 2.258 22.074 30.130 1.00 14.30 150 GLY B CA 1
ATOM 3190 C C . GLY B 1 150 ? 1.764 23.495 30.332 1.00 15.68 150 GLY B C 1
ATOM 3191 O O . GLY B 1 150 ? 0.710 23.693 30.921 1.00 15.44 150 GLY B O 1
ATOM 3192 N N . THR B 1 151 ? 2.509 24.490 29.855 1.00 14.64 151 THR B N 1
ATOM 3193 C CA . THR B 1 151 ? 2.078 25.870 30.049 1.00 15.22 151 THR B CA 1
ATOM 3194 C C . THR B 1 151 ? 0.780 26.218 29.330 1.00 14.22 151 THR B C 1
ATOM 3195 O O . THR B 1 151 ? -0.061 26.918 29.883 1.00 13.57 151 THR B O 1
ATOM 3199 N N . ASN B 1 152 ? 0.615 25.730 28.107 1.00 14.41 152 ASN B N 1
ATOM 3200 C CA . ASN B 1 152 ? -0.587 26.023 27.335 1.00 15.19 152 ASN B CA 1
ATOM 3201 C C . ASN B 1 152 ? -0.801 24.979 26.248 1.00 15.39 152 ASN B C 1
ATOM 3202 O O . ASN B 1 152 ? 0.141 24.323 25.811 1.00 15.70 152 ASN B O 1
ATOM 3207 N N . PRO B 1 153 ? -2.053 24.819 25.792 1.00 16.91 153 PRO B N 1
ATOM 3208 C CA . PRO B 1 153 ? -2.449 23.854 24.763 1.00 16.84 153 PRO B CA 1
ATOM 3209 C C . PRO B 1 153 ? -2.302 24.245 23.295 1.00 16.26 153 PRO B C 1
ATOM 3210 O O . PRO B 1 153 ? -2.377 23.381 22.432 1.00 17.48 153 PRO B O 1
ATOM 3214 N N . ASP B 1 154 ? -2.090 25.527 23.012 1.00 15.98 154 ASP B N 1
ATOM 3215 C CA . ASP B 1 154 ? -1.990 25.991 21.630 1.00 15.41 154 ASP B CA 1
ATOM 3216 C C . ASP B 1 154 ? -1.187 25.096 20.694 1.00 17.26 154 ASP B C 1
ATOM 3217 O O . ASP B 1 154 ? 0.018 24.912 20.854 1.00 15.86 154 ASP B O 1
ATOM 3222 N N . ALA B 1 155 ? -1.878 24.548 19.701 1.00 16.07 155 ALA B N 1
ATOM 3223 C CA . ALA B 1 155 ? -1.247 23.685 18.719 1.00 15.96 155 ALA B CA 1
ATOM 3224 C C . ALA B 1 155 ? -0.241 24.474 17.890 1.00 16.79 155 ALA B C 1
ATOM 3225 O O . ALA B 1 155 ? 0.770 23.926 17.456 1.00 15.18 155 ALA B O 1
ATOM 3227 N N . THR B 1 156 ? -0.536 25.759 17.670 1.00 17.54 156 THR B N 1
ATOM 3228 C CA . THR B 1 156 ? 0.304 26.631 16.848 1.00 17.25 156 THR B CA 1
ATOM 3229 C C . THR B 1 156 ? 0.265 28.097 17.267 1.00 17.82 156 THR B C 1
ATOM 3230 O O . THR B 1 156 ? -0.568 28.494 18.092 1.00 17.96 156 THR B O 1
ATOM 3234 N N . LEU B 1 157 ? 1.168 28.894 16.692 1.00 18.30 157 LEU B N 1
ATOM 3235 C CA . LEU B 1 157 ? 1.213 30.333 16.923 1.00 19.14 157 LEU B CA 1
ATOM 3236 C C . LEU B 1 157 ? 1.909 30.896 15.674 1.00 20.93 157 LEU B C 1
ATOM 3237 O O . LEU B 1 157 ? 2.675 30.196 15.006 1.00 20.93 157 LEU B O 1
ATOM 3242 N N . PRO B 1 158 ? 1.623 32.152 15.308 1.00 20.70 158 PRO B N 1
ATOM 3243 C CA . PRO B 1 158 ? 2.226 32.783 14.123 1.00 21.98 158 PRO B CA 1
ATOM 3244 C C . PRO B 1 158 ? 3.737 32.897 14.187 1.00 21.88 158 PRO B C 1
ATOM 3245 O O . PRO B 1 158 ? 4.296 33.180 15.244 1.00 22.73 158 PRO B O 1
ATOM 3249 N N . GLY B 1 159 ? 4.383 32.690 13.044 1.00 22.01 159 GLY B N 1
ATOM 3250 C CA . GLY B 1 159 ? 5.826 32.789 12.969 1.00 25.06 159 GLY B CA 1
ATOM 3251 C C . GLY B 1 159 ? 6.177 33.659 11.779 1.00 26.73 159 GLY B C 1
ATOM 3252 O O . GLY B 1 159 ? 5.323 33.919 10.935 1.00 26.43 159 GLY B O 1
ATOM 3253 N N . GLU B 1 160 ? 7.422 34.107 11.688 1.00 29.17 160 GLU B N 1
ATOM 3254 C CA . GLU B 1 160 ? 7.804 34.961 10.575 1.00 32.12 160 GLU B CA 1
ATOM 3255 C C . GLU B 1 160 ? 7.405 34.400 9.214 1.00 31.43 160 GLU B C 1
ATOM 3256 O O . GLU B 1 160 ? 6.874 35.126 8.376 1.00 32.25 160 GLU B O 1
ATOM 3262 N N . GLU B 1 161 ? 7.636 33.107 8.998 1.00 31.25 161 GLU B N 1
ATOM 3263 C CA . GLU B 1 161 ? 7.331 32.494 7.707 1.00 30.54 161 GLU B CA 1
ATOM 3264 C C . GLU B 1 161 ? 5.961 31.834 7.549 1.00 29.62 161 GLU B C 1
ATOM 3265 O O . GLU B 1 161 ? 5.625 31.346 6.469 1.00 29.51 161 GLU B O 1
ATOM 3271 N N . GLY B 1 162 ? 5.167 31.825 8.612 1.00 28.74 162 GLY B N 1
ATOM 3272 C CA . GLY B 1 162 ? 3.851 31.214 8.534 1.00 26.95 162 GLY B CA 1
ATOM 3273 C C . GLY B 1 162 ? 3.405 30.700 9.888 1.00 25.83 162 GLY B C 1
ATOM 3274 O O . GLY B 1 162 ? 3.773 31.262 10.922 1.00 26.04 162 GLY B O 1
ATOM 3275 N N . ILE B 1 163 ? 2.614 29.632 9.893 1.00 23.82 163 ILE B N 1
ATOM 3276 C CA . ILE B 1 163 ? 2.131 29.058 11.146 1.00 23.05 163 ILE B CA 1
ATOM 3277 C C . ILE B 1 163 ? 3.177 28.090 11.711 1.00 21.07 163 ILE B C 1
ATOM 3278 O O . ILE B 1 163 ? 3.522 27.099 11.075 1.00 20.22 163 ILE B O 1
ATOM 3283 N N . TYR B 1 164 ? 3.672 28.397 12.909 1.00 19.55 164 TYR B N 1
ATOM 3284 C CA . TYR B 1 164 ? 4.703 27.602 13.583 1.00 19.20 164 TYR B CA 1
ATOM 3285 C C . TYR B 1 164 ? 4.140 26.688 14.673 1.00 18.84 164 TYR B C 1
ATOM 3286 O O . TYR B 1 164 ? 3.067 26.949 15.219 1.00 17.78 164 TYR B O 1
ATOM 3295 N N . PRO B 1 165 ? 4.866 25.601 15.003 1.00 18.37 165 PRO B N 1
ATOM 3296 C CA . PRO B 1 165 ? 4.430 24.660 16.040 1.00 17.05 165 PRO B CA 1
ATOM 3297 C C . PRO B 1 165 ? 4.346 25.371 17.379 1.00 16.65 165 PRO B C 1
ATOM 3298 O O . PRO B 1 165 ? 5.240 26.143 17.733 1.00 17.36 165 PRO B O 1
ATOM 3302 N N . GLY B 1 166 ? 3.277 25.104 18.124 1.00 14.63 166 GLY B N 1
ATOM 3303 C CA . GLY B 1 166 ? 3.106 25.728 19.423 1.00 14.91 166 GLY B CA 1
ATOM 3304 C C . GLY B 1 166 ? 3.432 24.796 20.580 1.00 14.26 166 GLY B C 1
ATOM 3305 O O . GLY B 1 166 ? 3.841 23.654 20.378 1.00 14.72 166 GLY B O 1
ATOM 3306 N N . ALA B 1 167 ? 3.243 25.280 21.802 1.00 16.73 167 ALA B N 1
ATOM 3307 C CA . ALA B 1 167 ? 3.540 24.476 22.979 1.00 16.78 167 ALA B CA 1
ATOM 3308 C C . ALA B 1 167 ? 2.758 23.162 22.953 1.00 17.59 167 ALA B C 1
ATOM 3309 O O . ALA B 1 167 ? 3.283 22.112 23.320 1.00 17.05 167 ALA B O 1
ATOM 3311 N N . GLY B 1 168 ? 1.509 23.229 22.502 1.00 15.51 168 GLY B N 1
ATOM 3312 C CA . GLY B 1 168 ? 0.672 22.042 22.447 1.00 17.13 168 GLY B CA 1
ATOM 3313 C C . GLY B 1 168 ? 1.277 20.944 21.593 1.00 15.95 168 GLY B C 1
ATOM 3314 O O . GLY B 1 168 ? 1.060 19.754 21.833 1.00 14.96 168 GLY B O 1
ATOM 3315 N N . SER B 1 169 ? 2.041 21.362 20.591 1.00 16.06 169 SER B N 1
ATOM 3316 C CA . SER B 1 169 ? 2.712 20.459 19.664 1.00 17.83 169 SER B CA 1
ATOM 3317 C C . SER B 1 169 ? 3.784 19.683 20.416 1.00 16.51 169 SER B C 1
ATOM 3318 O O . SER B 1 169 ? 3.926 18.472 20.251 1.00 16.26 169 SER B O 1
ATOM 3321 N N . ILE B 1 170 ? 4.539 20.400 21.240 1.00 14.92 170 ILE B N 1
ATOM 3322 C CA . ILE B 1 170 ? 5.610 19.790 22.018 1.00 16.89 170 ILE B CA 1
ATOM 3323 C C . ILE B 1 170 ? 5.020 18.915 23.116 1.00 15.72 170 ILE B C 1
ATOM 3324 O O . ILE B 1 170 ? 5.471 17.789 23.348 1.00 15.51 170 ILE B O 1
ATOM 3329 N N . ILE B 1 171 ? 3.992 19.435 23.781 1.00 15.45 171 ILE B N 1
ATOM 3330 C CA . ILE B 1 171 ? 3.325 18.705 24.849 1.00 14.01 171 ILE B CA 1
ATOM 3331 C C . ILE B 1 171 ? 2.741 17.407 24.308 1.00 15.52 171 ILE B C 1
ATOM 3332 O O . ILE B 1 171 ? 2.782 16.375 24.976 1.00 15.53 171 ILE B O 1
ATOM 3337 N N . ALA B 1 172 ? 2.216 17.451 23.087 1.00 15.37 172 ALA B N 1
ATOM 3338 C CA . ALA B 1 172 ? 1.625 16.266 22.478 1.00 16.05 172 ALA B CA 1
ATOM 3339 C C . ALA B 1 172 ? 2.658 15.160 22.315 1.00 15.95 172 ALA B C 1
ATOM 3340 O O . ALA B 1 172 ? 2.373 13.995 22.594 1.00 16.10 172 ALA B O 1
ATOM 3342 N N . ALA B 1 173 ? 3.853 15.523 21.859 1.00 14.97 173 ALA B N 1
ATOM 3343 C CA . ALA B 1 173 ? 4.924 14.547 21.679 1.00 14.84 173 ALA B CA 1
ATOM 3344 C C . ALA B 1 173 ? 5.248 13.855 23.004 1.00 16.83 173 ALA B C 1
ATOM 3345 O O . ALA B 1 173 ? 5.410 12.638 23.051 1.00 18.22 173 ALA B O 1
ATOM 3347 N N . LEU B 1 174 ? 5.330 14.631 24.082 1.00 17.47 174 LEU B N 1
ATOM 3348 C CA . LEU B 1 174 ? 5.643 14.071 25.393 1.00 18.53 174 LEU B CA 1
ATOM 3349 C C . LEU B 1 174 ? 4.501 13.220 25.938 1.00 19.02 174 LEU B C 1
ATOM 3350 O O . LEU B 1 174 ? 4.734 12.249 26.659 1.00 19.11 174 LEU B O 1
ATOM 3355 N N . LYS B 1 175 ? 3.268 13.572 25.584 1.00 18.32 175 LYS B N 1
ATOM 3356 C CA . LYS B 1 175 ? 2.109 12.796 26.020 1.00 18.52 175 LYS B CA 1
ATOM 3357 C C . LYS B 1 175 ? 2.214 11.394 25.411 1.00 19.22 175 LYS B C 1
ATOM 3358 O O . LYS B 1 175 ? 1.947 10.390 26.075 1.00 19.40 175 LYS B O 1
ATOM 3364 N N . VAL B 1 176 ? 2.606 11.337 24.141 1.00 18.22 176 VAL B N 1
ATOM 3365 C CA . VAL B 1 176 ? 2.762 10.064 23.443 1.00 18.69 176 VAL B CA 1
ATOM 3366 C C . VAL B 1 176 ? 3.956 9.268 23.964 1.00 16.71 176 VAL B C 1
ATOM 3367 O O . VAL B 1 176 ? 3.868 8.055 24.143 1.00 16.70 176 VAL B O 1
ATOM 3371 N N . ALA B 1 177 ? 5.063 9.956 24.223 1.00 17.52 177 ALA B N 1
ATOM 3372 C CA . ALA B 1 177 ? 6.267 9.292 24.711 1.00 19.76 177 ALA B CA 1
ATOM 3373 C C . ALA B 1 177 ? 6.164 8.827 26.162 1.00 20.88 177 ALA B C 1
ATOM 3374 O O . ALA B 1 177 ? 6.809 7.857 26.546 1.00 20.52 177 ALA B O 1
ATOM 3376 N N . THR B 1 178 ? 5.351 9.507 26.964 1.00 20.92 178 THR B N 1
ATOM 3377 C CA . THR B 1 178 ? 5.216 9.150 28.379 1.00 21.54 178 THR B CA 1
ATOM 3378 C C . THR B 1 178 ? 3.950 8.382 28.705 1.00 23.10 178 THR B C 1
ATOM 3379 O O . THR B 1 178 ? 3.887 7.670 29.709 1.00 23.39 178 THR B O 1
ATOM 3383 N N . ASN B 1 179 ? 2.936 8.541 27.864 1.00 24.10 179 ASN B N 1
ATOM 3384 C CA . ASN B 1 179 ? 1.656 7.890 28.080 1.00 25.05 179 ASN B CA 1
ATOM 3385 C C . ASN B 1 179 ? 1.022 8.476 29.344 1.00 23.38 179 ASN B C 1
ATOM 3386 O O . ASN B 1 179 ? 0.190 7.850 29.992 1.00 24.80 179 ASN B O 1
ATOM 3391 N N . VAL B 1 180 ? 1.435 9.691 29.683 1.00 21.13 180 VAL B N 1
ATOM 3392 C CA . VAL B 1 180 ? 0.918 10.399 30.845 1.00 20.32 180 VAL B CA 1
ATOM 3393 C C . VAL B 1 180 ? 0.117 11.622 30.386 1.00 21.10 180 VAL B C 1
ATOM 3394 O O . VAL B 1 180 ? 0.524 12.333 29.470 1.00 19.47 180 VAL B O 1
ATOM 3398 N N . GLU B 1 181 ? -1.019 11.857 31.031 1.00 21.26 181 GLU B N 1
ATOM 3399 C CA . GLU B 1 181 ? -1.884 12.985 30.697 1.00 22.03 181 GLU B CA 1
ATOM 3400 C C . GLU B 1 181 ? -1.332 14.251 31.352 1.00 20.23 181 GLU B C 1
ATOM 3401 O O . GLU B 1 181 ? -1.324 14.368 32.571 1.00 21.15 181 GLU B O 1
ATOM 3407 N N . PRO B 1 182 ? -0.877 15.225 30.548 1.00 18.91 182 PRO B N 1
ATOM 3408 C CA . PRO B 1 182 ? -0.327 16.461 31.116 1.00 17.73 182 PRO B CA 1
ATOM 3409 C C . PRO B 1 182 ? -1.332 17.369 31.811 1.00 17.83 182 PRO B C 1
ATOM 3410 O O . PRO B 1 182 ? -2.516 17.376 31.480 1.00 18.24 182 PRO B O 1
ATOM 3414 N N . ILE B 1 183 ? -0.843 18.134 32.779 1.00 17.89 183 ILE B N 1
ATOM 3415 C CA . ILE B 1 183 ? -1.673 19.103 33.477 1.00 17.65 183 ILE B CA 1
ATOM 3416 C C . ILE B 1 183 ? -1.403 20.384 32.688 1.00 17.97 183 ILE B C 1
ATOM 3417 O O . ILE B 1 183 ? -0.296 20.921 32.739 1.00 16.61 183 ILE B O 1
ATOM 3422 N N . ILE B 1 184 ? -2.392 20.847 31.923 1.00 18.73 184 ILE B N 1
ATOM 3423 C CA . ILE B 1 184 ? -2.220 22.058 31.120 1.00 18.48 184 ILE B CA 1
ATOM 3424 C C . ILE B 1 184 ? -2.694 23.279 31.893 1.00 17.76 184 ILE B C 1
ATOM 3425 O O . ILE B 1 184 ? -3.839 23.348 32.339 1.00 17.66 184 ILE B O 1
ATOM 3430 N N . ILE B 1 185 ? -1.808 24.255 32.025 1.00 15.22 185 ILE B N 1
ATOM 3431 C CA . ILE B 1 185 ? -2.103 25.457 32.790 1.00 15.03 185 ILE B CA 1
ATOM 3432 C C . ILE B 1 185 ? -2.949 26.544 32.122 1.00 16.80 185 ILE B C 1
ATOM 3433 O O . ILE B 1 185 ? -3.949 26.997 32.694 1.00 17.35 185 ILE B O 1
ATOM 3438 N N . GLY B 1 186 ? -2.554 26.947 30.916 1.00 15.50 186 GLY B N 1
ATOM 3439 C CA . GLY B 1 186 ? -3.230 28.028 30.222 1.00 17.71 186 GLY B CA 1
ATOM 3440 C C . GLY B 1 186 ? -4.627 27.822 29.671 1.00 18.67 186 GLY B C 1
ATOM 3441 O O . GLY B 1 186 ? -5.207 26.742 29.782 1.00 18.90 186 GLY B O 1
ATOM 3442 N N . LYS B 1 187 ? -5.164 28.890 29.085 1.00 18.47 187 LYS B N 1
ATOM 3443 C CA . LYS B 1 187 ? -6.493 28.876 28.479 1.00 18.57 187 LYS B CA 1
ATOM 3444 C C . LYS B 1 187 ? -6.578 27.687 27.530 1.00 18.07 187 LYS B C 1
ATOM 3445 O O . LYS B 1 187 ? -5.625 27.405 26.804 1.00 18.52 187 LYS B O 1
ATOM 3451 N N . PRO B 1 188 ? -7.741 27.016 27.470 1.00 19.58 188 PRO B N 1
ATOM 3452 C CA . PRO B 1 188 ? -8.987 27.268 28.205 1.00 18.87 188 PRO B CA 1
ATOM 3453 C C . PRO B 1 188 ? -9.092 26.463 29.494 1.00 20.72 188 PRO B C 1
ATOM 3454 O O . PRO B 1 188 ? -10.188 26.075 29.908 1.00 21.12 188 PRO B O 1
ATOM 3458 N N . ASN B 1 189 ? -7.956 26.223 30.136 1.00 19.85 189 ASN B N 1
ATOM 3459 C CA . ASN B 1 189 ? -7.931 25.430 31.351 1.00 20.58 189 ASN B CA 1
ATOM 3460 C C . ASN B 1 189 ? -8.161 26.177 32.657 1.00 21.76 189 ASN B C 1
ATOM 3461 O O . ASN B 1 189 ? -7.960 27.384 32.759 1.00 21.01 189 ASN B O 1
ATOM 3466 N N . GLU B 1 190 ? -8.581 25.417 33.660 1.00 21.69 190 GLU B N 1
ATOM 3467 C CA . GLU B 1 190 ? -8.912 25.923 34.981 1.00 23.58 190 GLU B CA 1
ATOM 3468 C C . GLU B 1 190 ? -7.792 26.607 35.780 1.00 21.70 190 GLU B C 1
ATOM 3469 O O . GLU B 1 190 ? -8.043 27.587 36.477 1.00 20.86 190 GLU B O 1
ATOM 3475 N N . PRO B 1 191 ? -6.545 26.107 35.699 1.00 20.63 191 PRO B N 1
ATOM 3476 C CA . PRO B 1 191 ? -5.476 26.764 36.461 1.00 19.60 191 PRO B CA 1
ATOM 3477 C C . PRO B 1 191 ? -5.343 28.249 36.108 1.00 18.68 191 PRO B C 1
ATOM 3478 O O . PRO B 1 191 ? -5.060 29.085 36.974 1.00 17.97 191 PRO B O 1
ATOM 3482 N N . MET B 1 192 ? -5.547 28.570 34.833 1.00 18.33 192 MET B N 1
ATOM 3483 C CA . MET B 1 192 ? -5.445 29.952 34.369 1.00 19.01 192 MET B CA 1
ATOM 3484 C C . MET B 1 192 ? -6.589 30.766 34.963 1.00 19.85 192 MET B C 1
ATOM 3485 O O . MET B 1 192 ? -6.406 31.915 35.355 1.00 19.00 192 MET B O 1
ATOM 3490 N N . TYR B 1 193 ? -7.773 30.163 35.024 1.00 20.47 193 TYR B N 1
ATOM 3491 C CA . TYR B 1 193 ? -8.938 30.843 35.584 1.00 21.22 193 TYR B CA 1
ATOM 3492 C C . TYR B 1 193 ? -8.704 31.089 37.066 1.00 20.57 193 TYR B C 1
ATOM 3493 O O . TYR B 1 193 ? -9.075 32.129 37.600 1.00 20.47 193 TYR B O 1
ATOM 3502 N N . GLU B 1 194 ? -8.085 30.118 37.729 1.00 21.68 194 GLU B N 1
ATOM 3503 C CA . GLU B 1 194 ? -7.803 30.246 39.149 1.00 21.66 194 GLU B CA 1
ATOM 3504 C C . GLU B 1 194 ? -6.943 31.477 39.386 1.00 20.82 194 GLU B C 1
ATOM 3505 O O . GLU B 1 194 ? -7.135 32.194 40.362 1.00 19.79 194 GLU B O 1
ATOM 3511 N N . VAL B 1 195 ? -5.999 31.732 38.485 1.00 19.60 195 VAL B N 1
ATOM 3512 C CA . VAL B 1 195 ? -5.136 32.904 38.626 1.00 21.35 195 VAL B CA 1
ATOM 3513 C C . VAL B 1 195 ? -5.894 34.218 38.424 1.00 20.40 195 VAL B C 1
ATOM 3514 O O . VAL B 1 195 ? -5.707 35.172 39.176 1.00 21.46 195 VAL B O 1
ATOM 3518 N N . VAL B 1 196 ? -6.745 34.265 37.405 1.00 21.08 196 VAL B N 1
ATOM 3519 C CA . VAL B 1 196 ? -7.543 35.459 37.130 1.00 20.81 196 VAL B CA 1
ATOM 3520 C C . VAL B 1 196 ? -8.443 35.758 38.326 1.00 22.27 196 VAL B C 1
ATOM 3521 O O . VAL B 1 196 ? -8.547 36.895 38.772 1.00 22.30 196 VAL B O 1
ATOM 3525 N N . ARG B 1 197 ? -9.089 34.716 38.838 1.00 24.31 197 ARG B N 1
ATOM 3526 C CA . ARG B 1 197 ? -9.999 34.836 39.971 1.00 26.55 197 ARG B CA 1
ATOM 3527 C C . ARG B 1 197 ? -9.355 35.362 41.229 1.00 28.77 197 ARG B C 1
ATOM 3528 O O . ARG B 1 197 ? -9.958 36.112 41.995 1.00 30.34 197 ARG B O 1
ATOM 3536 N N . GLU B 1 198 ? -8.131 34.917 41.445 1.00 29.30 198 GLU B N 1
ATOM 3537 C CA . GLU B 1 198 ? -7.329 35.297 42.588 1.00 29.68 198 GLU B CA 1
ATOM 3538 C C . GLU B 1 198 ? -7.042 36.803 42.538 1.00 29.39 198 GLU B C 1
ATOM 3539 O O . GLU B 1 198 ? -7.009 37.479 43.564 1.00 28.32 198 GLU B O 1
ATOM 3545 N N . MET B 1 199 ? -6.869 37.324 41.328 1.00 28.43 199 MET B N 1
ATOM 3546 C CA . MET B 1 199 ? -6.585 38.748 41.132 1.00 27.44 199 MET B CA 1
ATOM 3547 C C . MET B 1 199 ? -7.860 39.593 41.279 1.00 28.42 199 MET B C 1
ATOM 3548 O O . MET B 1 199 ? -7.842 40.666 41.861 1.00 27.85 199 MET B O 1
ATOM 3553 N N . PHE B 1 200 ? -8.958 39.091 40.732 1.00 27.15 200 PHE B N 1
ATOM 3554 C CA . PHE B 1 200 ? -10.230 39.773 40.802 1.00 28.74 200 PHE B CA 1
ATOM 3555 C C . PHE B 1 200 ? -11.227 38.813 41.450 1.00 31.06 200 PHE B C 1
ATOM 3556 O O . PHE B 1 200 ? -11.953 38.112 40.771 1.00 29.85 200 PHE B O 1
ATOM 3564 N N . PRO B 1 201 ? -11.290 38.779 42.788 1.00 31.66 201 PRO B N 1
ATOM 3565 C CA . PRO B 1 201 ? -12.165 37.925 43.609 1.00 33.28 201 PRO B CA 1
ATOM 3566 C C . PRO B 1 201 ? -13.682 37.794 43.402 1.00 33.64 201 PRO B C 1
ATOM 3567 O O . PRO B 1 201 ? -14.160 36.692 43.204 1.00 34.72 201 PRO B O 1
ATOM 3571 N N . GLY B 1 202 ? -14.430 38.889 43.435 1.00 34.59 202 GLY B N 1
ATOM 3572 C CA . GLY B 1 202 ? -15.868 38.752 43.268 1.00 34.66 202 GLY B CA 1
ATOM 3573 C C . GLY B 1 202 ? -16.476 39.466 42.063 1.00 34.69 202 GLY B C 1
ATOM 3574 O O . GLY B 1 202 ? -17.686 39.596 41.978 1.00 36.04 202 GLY B O 1
ATOM 3575 N N . GLU B 1 203 ? -15.655 39.929 41.122 1.00 33.13 203 GLU B N 1
ATOM 3576 C CA . GLU B 1 203 ? -16.141 40.667 39.945 1.00 31.72 203 GLU B CA 1
ATOM 3577 C C . GLU B 1 203 ? -16.822 39.812 38.880 1.00 29.90 203 GLU B C 1
ATOM 3578 O O . GLU B 1 203 ? -16.626 38.590 38.805 1.00 28.29 203 GLU B O 1
ATOM 3584 N N . GLU B 1 204 ? -17.590 40.488 38.027 1.00 28.68 204 GLU B N 1
ATOM 3585 C CA . GLU B 1 204 ? -18.257 39.814 36.917 1.00 27.33 204 GLU B CA 1
ATOM 3586 C C . GLU B 1 204 ? -17.143 39.893 35.893 1.00 25.89 204 GLU B C 1
ATOM 3587 O O . GLU B 1 204 ? -16.697 40.985 35.555 1.00 24.59 204 GLU B O 1
ATOM 3593 N N . LEU B 1 205 ? -16.690 38.748 35.408 1.00 24.51 205 LEU B N 1
ATOM 3594 C CA . LEU B 1 205 ? -15.584 38.709 34.460 1.00 23.85 205 LEU B CA 1
ATOM 3595 C C . LEU B 1 205 ? -15.972 38.635 32.996 1.00 22.90 205 LEU B C 1
ATOM 3596 O O . LEU B 1 205 ? -16.892 37.908 32.627 1.00 22.59 205 LEU B O 1
ATOM 3601 N N . TRP B 1 206 ? -15.253 39.398 32.175 1.00 21.62 206 TRP B N 1
ATOM 3602 C CA . TRP B 1 206 ? -15.444 39.414 30.726 1.00 19.86 206 TRP B CA 1
ATOM 3603 C C . TRP B 1 206 ? -14.118 38.969 30.106 1.00 17.82 206 TRP B C 1
ATOM 3604 O O . TRP B 1 206 ? -13.048 39.363 30.572 1.00 18.20 206 TRP B O 1
ATOM 3615 N N . MET B 1 207 ? -14.193 38.153 29.063 1.00 17.64 207 MET B N 1
ATOM 3616 C CA . MET B 1 207 ? -13.000 37.668 28.370 1.00 16.83 207 MET B CA 1
ATOM 3617 C C . MET B 1 207 ? -13.055 38.150 26.925 1.00 17.10 207 MET B C 1
ATOM 3618 O O . MET B 1 207 ? -14.032 37.909 26.220 1.00 18.11 207 MET B O 1
ATOM 3623 N 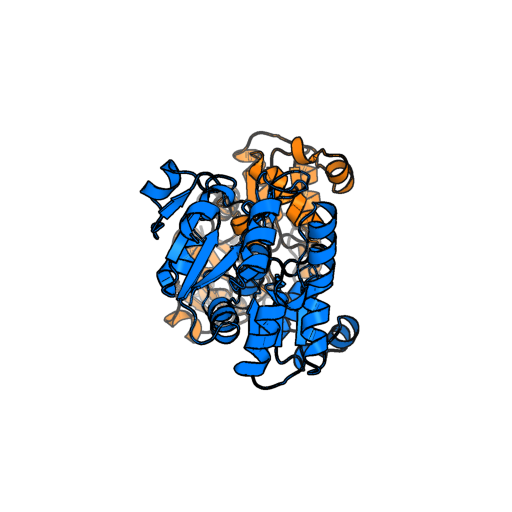N . VAL B 1 208 ? -12.009 38.838 26.489 1.00 15.15 208 VAL B N 1
ATOM 3624 C CA . VAL B 1 208 ? -11.951 39.344 25.125 1.00 15.32 208 VAL B CA 1
ATOM 3625 C C . VAL B 1 208 ? -10.795 38.669 24.389 1.00 17.01 208 VAL B C 1
ATOM 3626 O O . VAL B 1 208 ? -9.631 38.812 24.782 1.00 18.20 208 VAL B O 1
ATOM 3630 N N . GLY B 1 209 ? -11.112 37.931 23.328 1.00 17.45 209 GLY B N 1
ATOM 3631 C CA . GLY B 1 209 ? -10.071 37.240 22.579 1.00 18.12 209 GLY B CA 1
ATOM 3632 C C . GLY B 1 209 ? -10.357 37.090 21.100 1.00 18.63 209 GLY B C 1
ATOM 3633 O O . GLY B 1 209 ? -11.419 37.491 20.619 1.00 19.75 209 GLY B O 1
ATOM 3634 N N . ASP B 1 210 ? -9.403 36.513 20.370 1.00 18.96 210 ASP B N 1
ATOM 3635 C CA . ASP B 1 210 ? -9.562 36.309 18.932 1.00 19.00 210 ASP B CA 1
ATOM 3636 C C . ASP B 1 210 ? -9.525 34.833 18.553 1.00 18.29 210 ASP B C 1
ATOM 3637 O O . ASP B 1 210 ? -9.703 34.496 17.384 1.00 18.62 210 ASP B O 1
ATOM 3642 N N . ARG B 1 211 ? -9.279 33.959 19.528 1.00 16.90 211 ARG B N 1
ATOM 3643 C CA . ARG B 1 211 ? -9.241 32.519 19.266 1.00 19.43 211 ARG B CA 1
ATOM 3644 C C . ARG B 1 211 ? -10.406 31.797 19.940 1.00 19.56 211 ARG B C 1
ATOM 3645 O O . ARG B 1 211 ? -10.629 31.932 21.140 1.00 19.16 211 ARG B O 1
ATOM 3653 N N . LEU B 1 212 ? -11.137 31.018 19.156 1.00 20.24 212 LEU B N 1
ATOM 3654 C CA . LEU B 1 212 ? -12.280 30.278 19.668 1.00 22.67 212 LEU B CA 1
ATOM 3655 C C . LEU B 1 212 ? -11.879 29.127 20.582 1.00 23.54 212 LEU B C 1
ATOM 3656 O O . LEU B 1 212 ? -12.459 28.943 21.652 1.00 22.98 212 LEU B O 1
ATOM 3661 N N . ASP B 1 213 ? -10.879 28.362 20.156 1.00 23.03 213 ASP B N 1
ATOM 3662 C CA . ASP B 1 213 ? -10.393 27.209 20.908 1.00 24.08 213 ASP B CA 1
ATOM 3663 C C . ASP B 1 213 ? -9.746 27.505 22.260 1.00 22.65 213 ASP B C 1
ATOM 3664 O O . ASP B 1 213 ? -9.689 26.625 23.114 1.00 22.97 213 ASP B O 1
ATOM 3669 N N . THR B 1 214 ? -9.242 28.720 22.466 1.00 20.29 214 THR B N 1
ATOM 3670 C CA . THR B 1 214 ? -8.642 29.047 23.757 1.00 19.16 214 THR B CA 1
ATOM 3671 C C . THR B 1 214 ? -9.411 30.153 24.476 1.00 19.33 214 THR B C 1
ATOM 3672 O O . THR B 1 214 ? -10.004 29.924 25.531 1.00 20.07 214 THR B O 1
ATOM 3676 N N . ASP B 1 215 ? -9.414 31.347 23.890 1.00 18.19 215 ASP B N 1
ATOM 3677 C CA . ASP B 1 215 ? -10.096 32.485 24.493 1.00 16.99 215 ASP B CA 1
ATOM 3678 C C . ASP B 1 215 ? -11.591 32.280 24.741 1.00 15.81 215 ASP B C 1
ATOM 3679 O O . ASP B 1 215 ? -12.056 32.378 25.876 1.00 17.73 215 ASP B O 1
ATOM 3684 N N . ILE B 1 216 ? -12.344 31.992 23.688 1.00 17.76 216 ILE B N 1
ATOM 3685 C CA . ILE B 1 216 ? -13.781 31.816 23.849 1.00 17.68 216 ILE B CA 1
ATOM 3686 C C . ILE B 1 216 ? -14.135 30.549 24.626 1.00 19.17 216 ILE B C 1
ATOM 3687 O O . ILE B 1 216 ? -15.058 30.554 25.439 1.00 18.47 216 ILE B O 1
ATOM 3692 N N . ALA B 1 217 ? -13.394 29.469 24.391 1.00 18.31 217 ALA B N 1
ATOM 3693 C CA . ALA B 1 217 ? -13.653 28.221 25.099 1.00 18.37 217 ALA B CA 1
ATOM 3694 C C . ALA B 1 217 ? -13.476 28.460 26.598 1.00 17.70 217 ALA B C 1
ATOM 3695 O O . ALA B 1 217 ? -14.228 27.950 27.422 1.00 16.75 217 ALA B O 1
ATOM 3697 N N . PHE B 1 218 ? -12.471 29.264 26.925 1.00 16.90 218 PHE B N 1
ATOM 3698 C CA . PHE B 1 218 ? -12.135 29.618 28.295 1.00 19.04 218 PHE B CA 1
ATOM 3699 C C . PHE B 1 218 ? -13.305 30.343 28.964 1.00 18.96 218 PHE B C 1
ATOM 3700 O O . PHE B 1 218 ? -13.756 29.957 30.038 1.00 18.05 218 PHE B O 1
ATOM 3708 N N . ALA B 1 219 ? -13.795 31.392 28.311 1.00 19.78 219 ALA B N 1
ATOM 3709 C CA . ALA B 1 219 ? -14.899 32.188 28.844 1.00 20.05 219 ALA B CA 1
ATOM 3710 C C . ALA B 1 219 ? -16.138 31.347 29.129 1.00 21.17 219 ALA B C 1
ATOM 3711 O O . ALA B 1 219 ? -16.732 31.454 30.202 1.00 21.52 219 ALA B O 1
ATOM 3713 N N . LYS B 1 220 ? -16.515 30.515 28.164 1.00 22.39 220 LYS B N 1
ATOM 3714 C CA . LYS B 1 220 ? -17.689 29.653 28.303 1.00 24.12 220 LYS B CA 1
ATOM 3715 C C . LYS B 1 220 ? -17.577 28.596 29.394 1.00 24.56 220 LYS B C 1
ATOM 3716 O O . LYS B 1 220 ? -18.544 28.331 30.095 1.00 25.56 220 LYS B O 1
ATOM 3722 N N . LYS B 1 221 ? -16.408 27.980 29.526 1.00 23.94 221 LYS B N 1
ATOM 3723 C CA . LYS B 1 221 ? -16.210 26.956 30.543 1.00 24.89 221 LYS B CA 1
ATOM 3724 C C . LYS B 1 221 ? -16.251 27.525 31.951 1.00 24.68 221 LYS B C 1
ATOM 3725 O O . LYS B 1 221 ? -16.663 26.846 32.886 1.00 24.90 221 LYS B O 1
ATOM 3731 N N . PHE B 1 222 ? -15.842 28.779 32.105 1.00 24.35 222 PHE B N 1
ATOM 3732 C CA . PHE B 1 222 ? -15.833 29.387 33.430 1.00 24.22 222 PHE B CA 1
ATOM 3733 C C . PHE B 1 222 ? -16.820 30.531 33.665 1.00 24.73 222 PHE B C 1
ATOM 3734 O O . PHE B 1 222 ? -16.687 31.300 34.615 1.00 24.05 222 PHE B O 1
ATOM 3742 N N . GLY B 1 223 ? -17.816 30.626 32.792 1.00 26.06 223 GLY B N 1
ATOM 3743 C CA . GLY B 1 223 ? -18.847 31.640 32.947 1.00 27.12 223 GLY B CA 1
ATOM 3744 C C . GLY B 1 223 ? -18.463 33.098 32.797 1.00 26.66 223 GLY B C 1
ATOM 3745 O O . GLY B 1 223 ? -19.014 33.968 33.476 1.00 27.57 223 GLY B O 1
ATOM 3746 N N . MET B 1 224 ? -17.516 33.373 31.914 1.00 24.86 224 MET B N 1
ATOM 3747 C CA . MET B 1 224 ? -17.093 34.741 31.658 1.00 23.62 224 MET B CA 1
ATOM 3748 C C . MET B 1 224 ? -17.815 35.160 30.388 1.00 23.85 224 MET B C 1
ATOM 3749 O O . MET B 1 224 ? -18.052 34.327 29.510 1.00 23.57 224 MET B O 1
ATOM 3754 N N . LYS B 1 225 ? -18.175 36.434 30.279 1.00 22.27 225 LYS B N 1
ATOM 3755 C CA . LYS B 1 225 ? -18.831 36.894 29.063 1.00 22.41 225 LYS B CA 1
ATOM 3756 C C . LYS B 1 225 ? -17.822 36.657 27.945 1.00 22.18 225 LYS B C 1
ATOM 3757 O O . LYS B 1 225 ? -16.683 37.127 28.021 1.00 22.23 225 LYS B O 1
ATOM 3763 N N . ALA B 1 226 ? -18.237 35.924 26.917 1.00 19.12 226 ALA B N 1
ATOM 3764 C CA . ALA B 1 226 ? -17.356 35.594 25.797 1.00 20.52 226 ALA B CA 1
ATOM 3765 C C . ALA B 1 226 ? -17.419 36.613 24.659 1.00 19.22 226 ALA B C 1
ATOM 3766 O O . ALA B 1 226 ? -18.337 36.597 23.830 1.00 20.37 226 ALA B O 1
ATOM 3768 N N . ILE B 1 227 ? -16.428 37.496 24.618 1.00 18.87 227 ILE B N 1
ATOM 3769 C CA . ILE B 1 227 ? -16.370 38.527 23.591 1.00 18.05 227 ILE B CA 1
ATOM 3770 C C . ILE B 1 227 ? -15.261 38.246 22.593 1.00 18.70 227 ILE B C 1
ATOM 3771 O O . ILE B 1 227 ? -14.092 38.148 22.959 1.00 18.14 227 ILE B O 1
ATOM 3776 N N . MET B 1 228 ? -15.625 38.113 21.327 1.00 19.77 228 MET B N 1
ATOM 3777 C CA . MET B 1 228 ? -14.629 37.859 20.304 1.00 20.47 228 MET B CA 1
ATOM 3778 C C . MET B 1 228 ? -14.464 39.078 19.410 1.00 21.21 228 MET B C 1
ATOM 3779 O O . MET B 1 228 ? -15.441 39.744 19.055 1.00 20.57 228 MET B O 1
ATOM 3784 N N . VAL B 1 229 ? -13.217 39.387 19.071 1.00 20.30 229 VAL B N 1
ATOM 3785 C CA . VAL B 1 229 ? -12.937 40.503 18.176 1.00 19.84 229 VAL B CA 1
ATOM 3786 C C . VAL B 1 229 ? -12.489 39.891 16.856 1.00 21.48 229 VAL B C 1
ATOM 3787 O O . VAL B 1 229 ? -12.030 38.746 16.821 1.00 23.48 229 VAL B O 1
ATOM 3791 N N . LEU B 1 230 ? -12.623 40.641 15.771 1.00 21.63 230 LEU B N 1
ATOM 3792 C CA . LEU B 1 230 ? -12.264 40.126 14.453 1.00 22.30 230 LEU B CA 1
ATOM 3793 C C . LEU B 1 230 ? -10.875 40.540 13.951 1.00 22.48 230 LEU B C 1
ATOM 3794 O O . LEU B 1 230 ? -10.523 40.282 12.799 1.00 21.84 230 LEU B O 1
ATOM 3799 N N . THR B 1 231 ? -10.090 41.171 14.819 1.00 21.82 231 THR B N 1
ATOM 3800 C CA . THR B 1 231 ? -8.747 41.627 14.467 1.00 21.11 231 THR B CA 1
ATOM 3801 C C . THR B 1 231 ? -7.702 40.521 14.535 1.00 22.27 231 THR B C 1
ATOM 3802 O O . THR B 1 231 ? -6.517 40.764 14.285 1.00 21.69 231 THR B O 1
ATOM 3806 N N . GLY B 1 232 ? -8.134 39.309 14.869 1.00 22.60 232 GLY B N 1
ATOM 3807 C CA . GLY B 1 232 ? -7.191 38.214 14.999 1.00 21.62 232 GLY B CA 1
ATOM 3808 C C . GLY B 1 232 ? -7.350 36.999 14.106 1.00 22.88 232 GLY B C 1
ATOM 3809 O O . GLY B 1 232 ? -7.592 37.118 12.906 1.00 24.34 232 GLY B O 1
ATOM 3810 N N . VAL B 1 233 ? -7.219 35.824 14.718 1.00 22.52 233 VAL B N 1
ATOM 3811 C CA . VAL B 1 233 ? -7.286 34.544 14.019 1.00 23.84 233 VAL B CA 1
ATOM 3812 C C . VAL B 1 233 ? -8.667 34.073 13.560 1.00 24.48 233 VAL B C 1
ATOM 3813 O O . VAL B 1 233 ? -8.801 33.522 12.471 1.00 24.19 233 VAL B O 1
ATOM 3817 N N . SER B 1 234 ? -9.686 34.298 14.379 1.00 23.90 234 SER B N 1
ATOM 3818 C CA . SER B 1 234 ? -11.036 33.851 14.054 1.00 26.28 234 SER B CA 1
ATOM 3819 C C . SER B 1 234 ? -11.909 34.810 13.248 1.00 27.88 234 SER B C 1
ATOM 3820 O O . SER B 1 234 ? -11.701 36.022 13.247 1.00 29.53 234 SER B O 1
ATOM 3823 N N . SER B 1 235 ? -12.900 34.238 12.571 1.00 30.39 235 SER B N 1
ATOM 3824 C CA . SER B 1 235 ? -13.849 34.995 11.758 1.00 31.77 235 SER B CA 1
ATOM 3825 C C . SER B 1 235 ? -15.264 34.559 12.124 1.00 31.21 235 SER B C 1
ATOM 3826 O O . SER B 1 235 ? -15.449 33.534 12.773 1.00 30.20 235 SER B O 1
ATOM 3829 N N . LEU B 1 236 ? -16.263 35.325 11.700 1.00 33.85 236 LEU B N 1
ATOM 3830 C CA . LEU B 1 236 ? -17.656 34.987 12.013 1.00 35.62 236 LEU B CA 1
ATOM 3831 C C . LEU B 1 236 ? -17.959 33.537 11.625 1.00 36.11 236 LEU B C 1
ATOM 3832 O O . LEU B 1 236 ? -18.685 32.813 12.336 1.00 36.78 236 LEU B O 1
ATOM 3837 N N . GLU B 1 237 ? -17.405 33.136 10.478 1.00 36.92 237 GLU B N 1
ATOM 3838 C CA . GLU B 1 237 ? -17.566 31.775 9.956 1.00 38.03 237 GLU B CA 1
ATOM 3839 C C . GLU B 1 237 ? -17.054 30.671 10.848 1.00 37.07 237 GLU B C 1
ATOM 3840 O O . GLU B 1 237 ? -17.682 29.624 10.964 1.00 36.69 237 GLU B O 1
ATOM 3846 N N . ASP B 1 238 ? -15.896 30.892 11.452 1.00 35.16 238 ASP B N 1
ATOM 3847 C CA . ASP B 1 238 ? -15.309 29.889 12.318 1.00 34.09 238 ASP B CA 1
ATOM 3848 C C . ASP B 1 238 ? -16.239 29.585 13.492 1.00 34.05 238 ASP B C 1
ATOM 3849 O O . ASP B 1 238 ? -16.310 28.448 13.963 1.00 33.34 238 ASP B O 1
ATOM 3854 N N . ILE B 1 239 ? -16.999 30.594 13.912 1.00 34.64 239 ILE B N 1
ATOM 3855 C CA . ILE B 1 239 ? -17.961 30.456 14.995 1.00 36.59 239 ILE B CA 1
ATOM 3856 C C . ILE B 1 239 ? -18.895 29.263 14.808 1.00 37.01 239 ILE B C 1
ATOM 3857 O O . ILE B 1 239 ? -19.051 28.466 15.729 1.00 36.76 239 ILE B O 1
ATOM 3862 N N . LYS B 1 240 ? -19.503 29.136 13.629 1.00 38.60 240 LYS B N 1
ATOM 3863 C CA . LYS B 1 240 ? -20.449 28.048 13.361 1.00 40.94 240 LYS B CA 1
ATOM 3864 C C . LYS B 1 240 ? -19.951 26.631 13.450 1.00 41.08 240 LYS B C 1
ATOM 3865 O O . LYS B 1 240 ? -20.672 25.759 13.904 1.00 41.78 240 LYS B O 1
ATOM 3871 N N . LYS B 1 241 ? -18.736 26.395 12.989 1.00 41.38 241 LYS B N 1
ATOM 3872 C CA . LYS B 1 241 ? -18.169 25.051 13.045 1.00 41.29 241 LYS B CA 1
ATOM 3873 C C . LYS B 1 241 ? -17.443 24.854 14.364 1.00 40.34 241 LYS B C 1
ATOM 3874 O O . LYS B 1 241 ? -16.689 23.886 14.539 1.00 40.78 241 LYS B O 1
ATOM 3880 N N . SER B 1 242 ? -17.651 25.783 15.287 1.00 39.49 242 SER B N 1
ATOM 3881 C CA . SER B 1 242 ? -17.007 25.682 16.582 1.00 37.58 242 SER B CA 1
ATOM 3882 C C . SER B 1 242 ? -18.001 25.467 17.697 1.00 37.16 242 SER B C 1
ATOM 3883 O O . SER B 1 242 ? -19.081 26.060 17.732 1.00 37.47 242 SER B O 1
ATOM 3886 N N . GLU B 1 243 ? -17.605 24.597 18.609 1.00 36.62 243 GLU B N 1
ATOM 3887 C CA . GLU B 1 243 ? -18.393 24.244 19.777 1.00 37.16 243 GLU B CA 1
ATOM 3888 C C . GLU B 1 243 ? -18.506 25.433 20.733 1.00 36.47 243 GLU B C 1
ATOM 3889 O O . GLU B 1 243 ? -19.413 25.487 21.572 1.00 36.48 243 GLU B O 1
ATOM 3895 N N . TYR B 1 244 ? -17.595 26.390 20.597 1.00 34.94 244 TYR B N 1
ATOM 3896 C CA . TYR B 1 244 ? -17.592 27.569 21.450 1.00 34.09 244 TYR B CA 1
ATOM 3897 C C . TYR B 1 244 ? -18.245 28.737 20.719 1.00 33.19 244 TYR B C 1
ATOM 3898 O O . TYR B 1 244 ? -17.859 29.072 19.602 1.00 33.43 244 TYR B O 1
ATOM 3907 N N . LYS B 1 245 ? -19.240 29.336 21.371 1.00 31.99 245 LYS B N 1
ATOM 3908 C CA . LYS B 1 245 ? -20.002 30.468 20.841 1.00 31.37 245 LYS B CA 1
ATOM 3909 C C . LYS B 1 245 ? -19.831 31.776 21.629 1.00 29.68 245 LYS B C 1
ATOM 3910 O O . LYS B 1 245 ? -20.130 31.855 22.814 1.00 29.03 245 LYS B O 1
ATOM 3916 N N . PRO B 1 246 ? -19.354 32.831 20.956 1.00 27.41 246 PRO B N 1
ATOM 3917 C CA . PRO B 1 246 ? -19.158 34.122 21.622 1.00 27.87 246 PRO B CA 1
ATOM 3918 C C . PRO B 1 246 ? -20.501 34.722 22.017 1.00 27.76 246 PRO B C 1
ATOM 3919 O O . PRO B 1 246 ? -21.487 34.536 21.306 1.00 27.91 246 PRO B O 1
ATOM 3923 N N . ASP B 1 247 ? -20.534 35.436 23.139 1.00 27.05 247 ASP B N 1
ATOM 3924 C CA . ASP B 1 247 ? -21.751 36.086 23.598 1.00 27.13 247 ASP B CA 1
ATOM 3925 C C . ASP B 1 247 ? -21.874 37.400 22.845 1.00 27.68 247 ASP B C 1
ATOM 3926 O O . ASP B 1 247 ? -22.963 37.945 22.688 1.00 28.05 247 ASP B O 1
ATOM 3931 N N . LEU B 1 248 ? -20.740 37.905 22.378 1.00 24.96 248 LEU B N 1
ATOM 3932 C CA . LEU B 1 248 ? -20.709 39.167 21.658 1.00 24.91 248 LEU B CA 1
ATOM 3933 C C . LEU B 1 248 ? -19.533 39.181 20.693 1.00 25.39 248 LEU B C 1
ATOM 3934 O O . LEU B 1 248 ? -18.453 38.674 21.012 1.00 25.05 248 LEU B O 1
ATOM 3939 N N . VAL B 1 249 ? -19.752 39.744 19.510 1.00 23.55 249 VAL B N 1
ATOM 3940 C CA . VAL B 1 249 ? -18.707 39.846 18.501 1.00 24.13 249 VAL B CA 1
ATOM 3941 C C . VAL B 1 249 ? -18.520 41.319 18.162 1.00 24.40 249 VAL B C 1
ATOM 3942 O O . VAL B 1 249 ? -19.487 42.026 17.871 1.00 25.09 249 VAL B O 1
ATOM 3946 N N . LEU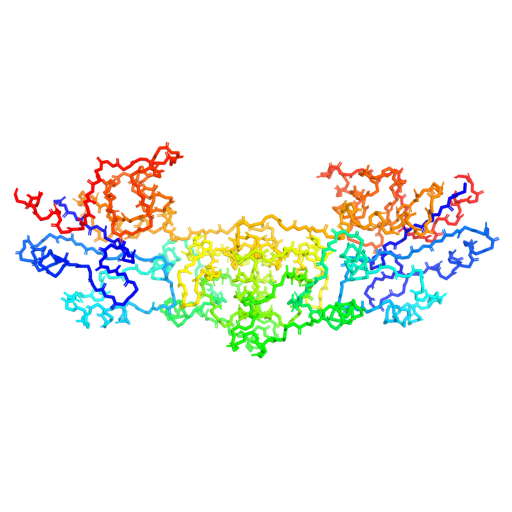 B 1 250 ? -17.276 41.782 18.209 1.00 23.47 250 LEU B N 1
ATOM 3947 C CA . LEU B 1 250 ? -16.974 43.175 17.906 1.00 24.30 250 LEU B CA 1
ATOM 3948 C C . LEU B 1 250 ? -15.858 43.263 16.875 1.00 25.14 250 LEU B C 1
ATOM 3949 O O . LEU B 1 250 ? -15.033 42.360 16.760 1.00 25.31 250 LEU B O 1
ATOM 3954 N N . PRO B 1 251 ? -15.825 44.357 16.100 1.00 24.89 251 PRO B N 1
ATOM 3955 C CA . PRO B 1 251 ? -14.799 44.563 15.075 1.00 24.58 251 PRO B CA 1
ATOM 3956 C C . PRO B 1 251 ? -13.397 44.579 15.696 1.00 23.47 251 PRO B C 1
ATOM 3957 O O . PRO B 1 251 ? -12.451 43.996 15.156 1.00 19.54 251 PRO B O 1
ATOM 3961 N N . SER B 1 252 ? -13.279 45.263 16.831 1.00 21.38 252 SER B N 1
ATOM 3962 C CA . SER B 1 252 ? -12.015 45.371 17.553 1.00 20.14 252 SER B CA 1
ATOM 3963 C C . SER B 1 252 ? -12.309 45.809 18.983 1.00 20.25 252 SER B C 1
ATOM 3964 O O . SER B 1 252 ? -13.453 46.121 19.328 1.00 20.18 252 SER B O 1
ATOM 3967 N N . VAL B 1 253 ? -11.281 45.839 19.823 1.00 19.56 253 VAL B N 1
ATOM 3968 C CA . VAL B 1 253 ? -11.483 46.240 21.207 1.00 18.32 253 VAL B CA 1
ATOM 3969 C C . VAL B 1 253 ? -11.877 47.709 21.326 1.00 18.77 253 VAL B C 1
ATOM 3970 O O . VAL B 1 253 ? -12.386 48.132 22.360 1.00 18.27 253 VAL B O 1
ATOM 3974 N N . TYR B 1 254 ? -11.646 48.490 20.276 1.00 18.58 254 TYR B N 1
ATOM 3975 C CA . TYR B 1 254 ? -12.009 49.901 20.338 1.00 21.48 254 TYR B CA 1
ATOM 3976 C C . TYR B 1 254 ? -13.518 50.054 20.510 1.00 20.27 254 TYR B C 1
ATOM 3977 O O . TYR B 1 254 ? -13.984 50.919 21.250 1.00 20.59 254 TYR B O 1
ATOM 3986 N N . GLU B 1 255 ? -14.275 49.201 19.827 1.00 20.69 255 GLU B N 1
ATOM 3987 C CA . GLU B 1 255 ? -15.731 49.233 19.899 1.00 21.32 255 GLU B CA 1
ATOM 3988 C C . GLU B 1 255 ? -16.276 48.891 21.286 1.00 21.05 255 GLU B C 1
ATOM 3989 O O . GLU B 1 255 ? -17.469 49.063 21.550 1.00 18.31 255 GLU B O 1
ATOM 3995 N N . LEU B 1 256 ? -15.409 48.404 22.170 1.00 20.45 256 LEU B N 1
ATOM 3996 C CA . LEU B 1 256 ? -15.828 48.070 23.526 1.00 20.27 256 LEU B CA 1
ATOM 3997 C C . LEU B 1 256 ? -16.234 49.325 24.276 1.00 18.86 256 LEU B C 1
ATOM 3998 O O . LEU B 1 256 ? -17.013 49.263 25.219 1.00 18.05 256 LEU B O 1
ATOM 4003 N N . ILE B 1 257 ? -15.691 50.461 23.858 1.00 18.93 257 ILE B N 1
ATOM 4004 C CA . ILE B 1 257 ? -15.999 51.726 24.513 1.00 20.65 257 ILE B CA 1
ATOM 4005 C C . ILE B 1 257 ? -17.479 52.086 24.387 1.00 19.71 257 ILE B C 1
ATOM 4006 O O . ILE B 1 257 ? -18.155 52.319 25.389 1.00 18.92 257 ILE B O 1
ATOM 4011 N N . ASP B 1 258 ? -17.991 52.130 23.164 1.00 19.64 258 ASP B N 1
ATOM 4012 C CA . ASP B 1 258 ? -19.396 52.471 22.994 1.00 21.05 258 ASP B CA 1
ATOM 4013 C C . ASP B 1 258 ? -20.301 51.359 23.499 1.00 20.73 258 ASP B C 1
ATOM 4014 O O . ASP B 1 258 ? -21.427 51.616 23.928 1.00 20.48 258 ASP B O 1
ATOM 4019 N N . TYR B 1 259 ? -19.811 50.124 23.476 1.00 19.56 259 TYR B N 1
ATOM 4020 C CA . TYR B 1 259 ? -20.612 49.017 23.984 1.00 20.14 259 TYR B CA 1
ATOM 4021 C C . TYR B 1 259 ? -20.841 49.224 25.479 1.00 20.75 259 TYR B C 1
ATOM 4022 O O . TYR B 1 259 ? -21.948 49.031 25.987 1.00 20.65 259 TYR B O 1
ATOM 4031 N N . LEU B 1 260 ? -19.777 49.620 26.171 1.00 20.41 260 LEU B N 1
ATOM 4032 C CA . LEU B 1 260 ? -19.820 49.857 27.607 1.00 23.35 260 LEU B CA 1
ATOM 4033 C C . LEU B 1 260 ? -20.640 51.091 27.964 1.00 24.25 260 LEU B C 1
ATOM 4034 O O . LEU B 1 260 ? -21.289 51.128 29.005 1.00 25.60 260 LEU B O 1
ATOM 4039 N N . LYS B 1 261 ? -20.607 52.097 27.097 1.00 24.88 261 LYS B N 1
ATOM 4040 C CA . LYS B 1 261 ? -21.341 53.339 27.337 1.00 26.83 261 LYS B CA 1
ATOM 4041 C C . LYS B 1 261 ? -22.843 53.233 27.088 1.00 28.40 261 LYS B C 1
ATOM 4042 O O . LYS B 1 261 ? -23.626 54.002 27.645 1.00 29.51 261 LYS B O 1
ATOM 4048 N N . THR B 1 262 ? -23.234 52.286 26.242 1.00 31.07 262 THR B N 1
ATOM 4049 C CA . THR B 1 262 ? -24.633 52.085 25.895 1.00 34.09 262 THR B CA 1
ATOM 4050 C C . THR B 1 262 ? -25.188 50.875 26.633 1.00 36.64 262 THR B C 1
ATOM 4051 O O . THR B 1 262 ? -26.261 50.358 26.310 1.00 35.96 262 THR B O 1
ATOM 4055 N N . LEU B 1 263 ? -24.447 50.447 27.648 1.00 39.30 263 LEU B N 1
ATOM 4056 C CA . LEU B 1 263 ? -24.808 49.288 28.457 1.00 43.65 263 LEU B CA 1
ATOM 4057 C C . LEU B 1 263 ? -24.598 48.011 27.648 1.00 45.23 263 LEU B C 1
ATOM 4058 O O . LEU B 1 263 ? -23.795 47.169 28.111 1.00 46.42 263 LEU B O 1
#

Solvent-accessible surface area: 21668 Å² total; per-residue (Å²): 121,28,0,0,0,0,12,1,64,6,0,0,9,125,41,128,190,36,5,108,24,0,142,87,0,3,79,29,0,103,144,125,50,14,36,18,0,0,0,15,11,30,1,26,75,11,10,101,77,12,63,90,63,0,72,188,37,31,2,69,3,60,25,86,33,0,0,1,0,0,24,0,0,60,64,30,0,65,101,94,33,122,99,11,72,0,4,20,0,11,15,88,1,0,58,104,17,0,100,73,25,66,42,30,36,3,70,42,84,73,0,123,133,22,23,18,122,88,3,119,12,0,0,0,0,15,2,66,107,2,45,15,46,33,2,32,8,0,0,6,0,6,93,77,66,6,30,5,0,0,0,10,50,27,40,28,51,84,22,162,66,29,66,31,1,2,1,8,0,0,8,6,2,0,85,48,0,6,137,53,136,20,67,30,0,0,6,23,36,94,17,0,34,32,8,0,76,98,67,20,102,80,30,95,7,25,0,0,0,2,66,10,106,13,0,0,6,0,0,82,88,43,73,4,71,0,0,0,0,68,18,31,92,9,48,104,126,73,31,140,188,22,146,68,94,22,75,48,45,12,78,12,0,86,68,0,19,100,112,18,157,192,32,0,0,0,0,15,1,63,7,0,0,12,142,41,147,28,65,10,112,17,3,140,79,0,5,87,12,0,103,130,122,55,27,50,18,0,0,0,12,10,36,2,21,94,12,12,104,56,13,74,88,46,0,68,168,19,47,4,86,6,62,30,83,36,1,0,1,0,1,28,0,0,60,62,32,0,72,132,88,39,116,101,13,94,0,5,20,0,14,14,100,1,0,47,101,14,0,102,70,29,63,40,34,49,3,67,45,75,72,0,125,140,22,26,25,109,87,4,126,10,0,0,0,0,16,2,67,107,1,43,14,49,32,2,34,8,0,0,6,0,6,97,61,66,7,30,5,0,0,0,8,42,20,38,20,41,82,23,176,64,30,76,28,0,2,2,9,1,0,7,7,2,0,86,45,0,5,128,57,136,16,63,28,0,0,3,21,35,88,14,0,38,34,11,0,64,127,64,18,100,77,37,94,7,15,0,0,0,1,46,11,81,4,0,0,0,0,0,87,113,45,72,5,59,0,0,0,0,69,26,29,87,10,36,90,108,54,22,172,178,20,146,58,89,21,84,37,46,17,80,14,0,100,60,0,17,93,55,32,112,100,178

InterPro domains:
  IPR006357 HAD-superfamily hydrolase, subfamily IIA [PF13344] (4-103)
  IPR006357 HAD-superfamily hydrolase, subfamily IIA [PIRSF000915] (4-260)
  IPR006357 HAD-superfamily hydrolase, subfamily IIA [TIGR01460] (4-232)
  IPR023214 HAD superfamily [G3DSA:3.40.50.1000] (4-247)
  IPR023214 HAD superfamily [G3DSA:3.40.50.1000] (81-185)
  IPR036412 HAD-like superfamily [SSF56784] (3-258)

Organism: Pyrococcus horikoshii (strain ATCC 700860 / DSM 12428 / JCM 9974 / NBRC 100139 / OT-3) (NCBI:txid70601)

Nearest PDB structures (foldseek):
  1zjj-assembly1_A  TM=1.004E+00  e=5.799E-60  Pyrococcus horikoshii OT3
  3qgm-assembly1_B  TM=9.046E-01  e=6.803E-26  Archaeoglobus fulgidus
  4i9f-assembly1_A  TM=9.129E-01  e=4.564E-24  Mycobacterium tuberculosis
  4i9g-assembly1_A  TM=8.833E-01  e=8.632E-24  Mycobacterium tuberculosis
  4i9g-assembly1_B  TM=8.838E-01  e=2.106E-23  Mycobacterium tuberculosis

Secondary structure (DSSP, 8-state):
-EEEEEE-BTTTEETTEEPTTHHHHHHHHHHHT--EEEEES--SS-HHHHHHHHHTTT----GGGEEEHHHHHHHHHHHHS----EEEES-HHHHHHHHHHTS-B--HHHHHTTGGGG--EEEE---TT-BHHHHHHHHHHHHTT-EEEES---SEEEETTEEEE-HHHHHHHHHHHH----EE-STTSHHHHHHHHHHSTTPEEEEEES-IIIIIHHHHHTT-EEEEESSSS--HHHHTT-SS--SEEESSGGGGGGGG-/-EEEEE--BTTTEETTEEPTTHHHHHHHHHHTT--EEEEE---SS-HHHHHHHHHHTT----GGGEEEHHHHHHHHHHHHS----EEEES-HHHHHHHHHHTS-B--HHHHHTTGGGG--EEEE---TT-BHHHHHHHHHHHHTT-EEEES---SEEEETTEEEE-HHHHHHHHHHHH----EE-STTSHHHHHHHHHHSSSPEEEEEES-IIIIIHHHHHTT-EEEEESSSS--HHHHHTSS---SEEESSGGGHHHHHHT-

Sequence (524 aa):
MVAIIFDMDGVLYRGNRAIPGVRELIEFLKERGIPFAFLTNNSTKTPEMYREKLLKMGIDVSSSIIITSGLATRLYMSKHLDPGKIFVIGGEGLVKEMQALGWGIVTLDEARQGSWKEVKHVVVGLDPDLTYEKLKYATLAIRNGATFIGTNPDATLPGEEGIYPGAGSIIAALKVATNVEPIIIGKPNEPMYEVVREMFPGEELWMVGDRLDTDIAFAKKFGMKAIMVLTGVSSLEDIKKSEYKPDLVLPSVYELIDYLKMVAIIFDMDGVLYRGNRAIPGVRELIEFLKERGIPFAFLTNNSTKTPEMYREKLLKMGIDVSSSIIITSGLATRLYMSKHLDPGKIFVIGGEGLVKEMQALGWGIVTLDEARQGSWKEVKHVVVGLDPDLTYEKLKYATLAIRNGATFIGTNPDATLPGEEGIYPGAGSIIAALKVATNVEPIIIGKPNEPMYEVVREMFPGEELWMVGDRLDTDIAFAKKFGMKAIMVLTGVSSLEDIKKSEYKPDLVLPSVYELIDYLKTL

CATH classification: 3.40.50.1000 (+1 more: 3.40.50.1000)

B-factor: mean 25.82, std 8.05, range [5.67, 59.7]

Radius of gyration: 26.88 Å; Cα contacts (8 Å, |Δi|>4): 1176; chains: 2; bounding box: 53×87×54 Å